Protein 3OQ4 (pdb70)

B-factor: mean 47.42, std 17.26, range [23.15, 128.5]

InterPro domains:
  IPR006572 Zinc finger, DBF-type [PF07535] (656-700)
  IPR006572 Zinc finger, DBF-type [PS51265] (654-703)
  IPR006572 Zinc finger, DBF-type [SM00586] (654-702)
  IPR013939 Regulatory subunit Dfp1/Him1, central region [PF08630] (232-310)
  IPR036420 BRCT domain superfamily [G3DSA:3.40.50.10190] (117-216)
  IPR038545 DBF-type zinc finger superfamily [G3DSA:6.10.250.3410] (659-700)
  IPR051590 DNA Replication Regulatory Kinase Subunit [PTHR15375] (111-625)
  IPR055116 DBF4, BRCT domain [PF22437] (112-214)

Organism: Saccharomyces cerevisiae (strain ATCC 204508 / S288c) (NCBI:txid559292)

Radius of gyration: 41.16 Å; Cα contacts (8 Å, |Δi|>4): 761; chains: 5; bounding box: 58×60×143 Å

Secondary structure (P-SEA, 3-state):
ccccbbbbbbbccccccccaaaaaaaaaaaaaaaaaaaaabbbbbccccccccbbbbccccccccccccccaaaaaaaaccccccaaaaaaaaaaaccccccccccccccccccaaaaaaaaac/cbbbbbbbccccccccaaaaaaaaaaaaaaaaaaaaabbbbbccccccccbbbcccccccccccccccaaaaaaaabbbbbcaaaaaaaaaaaccccccccc/cbbbbbbccccccccaaaaaaaaaaaaaaaaaaaaacccccccccccccbbbbccccccccccccccaaaaaaaabbbbbcaaaaaaaaaaaccccccc/ccccbbbbbbbccccccccaaaaaaaaaaaaaaaaaaaaabbbbbccccccccbbbbccccccccccccccaaaaaaaabbbbbcaaaaaaaaaaaccc/cbbbbbbccccccccccaaaaaaaaaaaaaaaaaaaaabbbbbccccccccbbbcccccccccccccccaaaaaaaaccccccaaaaaaaaaaacc

Structure (mmCIF, N/CA/C/O backbone):
data_3OQ4
#
_entry.id   3OQ4
#
_cell.length_a   83.714
_cell.length_b   99.707
_cell.length_c   127.045
_cell.angle_alpha   90.00
_cell.angle_beta   90.00
_cell.angle_gamma   90.00
#
_symmetry.space_group_na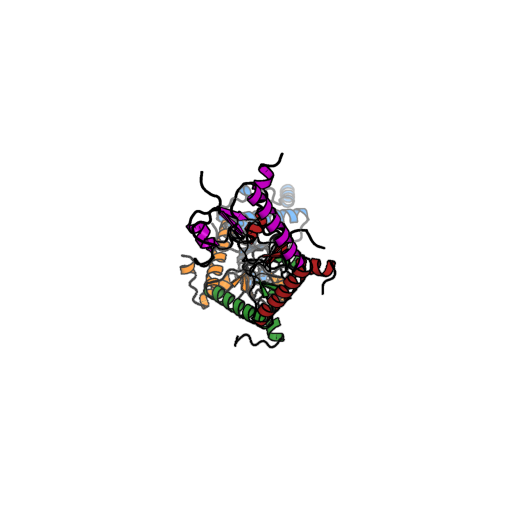me_H-M   'P 21 21 2'
#
loop_
_entity.id
_entity.type
_entity.pdbx_description
1 polymer DBF4
2 water water
#
loop_
_atom_site.group_PDB
_atom_site.id
_atom_site.type_symbol
_atom_site.label_atom_id
_atom_site.label_alt_id
_atom_site.label_comp_id
_atom_site.label_asym_id
_atom_site.label_entity_id
_atom_site.label_seq_id
_atom_site.pdbx_PDB_ins_code
_atom_site.Cartn_x
_atom_site.Cartn_y
_atom_site.Cartn_z
_atom_site.occupancy
_atom_site.B_iso_or_equiv
_atom_site.auth_seq_id
_atom_site.auth_comp_id
_atom_site.auth_asym_id
_atom_site.auth_atom_id
_atom_site.pdbx_PDB_model_num
ATOM 1 N N . HIS A 1 3 ? -9.470 31.649 -12.609 1.00 71.01 119 HIS A N 1
ATOM 2 C CA . HIS A 1 3 ? -9.673 30.343 -11.991 1.00 76.77 119 HIS A CA 1
ATOM 3 C C . HIS A 1 3 ? -9.344 29.200 -12.961 1.00 82.10 119 HIS A C 1
ATOM 4 O O . HIS A 1 3 ? -10.060 28.970 -13.939 1.00 81.32 119 HIS A O 1
ATOM 11 N N . MET A 1 4 ? -8.258 28.484 -12.677 1.00 80.65 120 MET A N 1
ATOM 12 C CA . MET A 1 4 ? -7.780 27.408 -13.549 1.00 79.84 120 MET A CA 1
ATOM 13 C C . MET A 1 4 ? -8.002 26.038 -12.904 1.00 78.84 120 MET A C 1
ATOM 14 O O . MET A 1 4 ? -8.356 25.957 -11.724 1.00 79.63 120 MET A O 1
ATOM 19 N N . LYS A 1 5 ? -7.787 24.970 -13.675 1.00 70.16 121 LYS A N 1
ATOM 20 C CA . LYS A 1 5 ? -7.882 23.603 -13.157 1.00 77.50 121 LYS A CA 1
ATOM 21 C C . LYS A 1 5 ? -7.185 23.429 -11.797 1.00 78.38 121 LYS A C 1
ATOM 22 O O . LYS A 1 5 ? -6.151 24.047 -11.524 1.00 76.24 121 LYS A O 1
ATOM 28 N N . ARG A 1 6 ? -7.765 22.571 -10.963 1.00 79.39 122 ARG A N 1
ATOM 29 C CA . ARG A 1 6 ? -7.436 22.472 -9.536 1.00 79.61 122 ARG A CA 1
ATOM 30 C C . ARG A 1 6 ? -5.941 22.470 -9.184 1.00 72.73 122 ARG A C 1
ATOM 31 O O . ARG A 1 6 ? -5.469 23.339 -8.446 1.00 73.53 122 ARG A O 1
ATOM 39 N N . ASP A 1 7 ? -5.204 21.484 -9.689 1.00 66.25 123 ASP A N 1
ATOM 40 C CA . ASP A 1 7 ? -3.783 21.372 -9.376 1.00 60.31 123 ASP A CA 1
ATOM 41 C C . ASP A 1 7 ? -2.931 21.269 -10.630 1.00 55.07 123 ASP A C 1
ATOM 42 O O . ASP A 1 7 ? -2.264 20.261 -10.868 1.00 48.44 123 ASP A O 1
ATOM 47 N N . SER A 1 8 ? -2.968 22.324 -11.431 1.00 45.37 124 SER A N 1
ATOM 48 C CA . SER A 1 8 ? -2.131 22.408 -12.603 1.00 41.14 124 SER A CA 1
ATOM 49 C C . SER A 1 8 ? -0.702 22.648 -12.171 1.00 36.66 124 SER A C 1
ATOM 50 O O . SER A 1 8 ? -0.430 23.502 -11.322 1.00 33.90 124 SER A O 1
ATOM 53 N N . ARG A 1 9 ? 0.204 21.873 -12.756 1.00 33.57 125 ARG A N 1
ATOM 54 C CA . ARG A 1 9 ? 1.619 21.976 -12.444 1.00 33.52 125 ARG A CA 1
ATOM 55 C C . ARG A 1 9 ? 2.378 22.239 -13.727 1.00 33.15 125 ARG A C 1
ATOM 56 O O . ARG A 1 9 ? 2.477 21.378 -14.614 1.00 33.34 125 ARG A O 1
ATOM 64 N N . ILE A 1 10 ? 2.892 23.455 -13.831 1.00 30.32 126 ILE A N 1
ATOM 65 C CA . ILE A 1 10 ? 3.446 23.920 -15.084 1.00 34.29 126 ILE A CA 1
ATOM 66 C C . ILE A 1 10 ? 4.948 23.954 -15.010 1.00 30.05 126 ILE A C 1
ATOM 67 O O . ILE A 1 10 ? 5.510 24.576 -14.120 1.00 30.88 126 ILE A O 1
ATOM 72 N N . TYR A 1 11 ? 5.594 23.278 -15.950 1.00 23.86 127 TYR A N 1
ATOM 73 C CA . TYR A 1 11 ? 7.040 23.320 -16.042 1.00 25.16 127 TYR A CA 1
ATOM 74 C C . TYR A 1 11 ? 7.446 24.108 -17.286 1.00 30.44 127 TYR A C 1
ATOM 75 O O . TYR A 1 11 ? 6.967 23.822 -18.388 1.00 31.35 127 TYR A O 1
ATOM 84 N N . PHE A 1 12 ? 8.323 25.092 -17.114 1.00 27.18 128 PHE A N 1
ATOM 85 C CA . PHE A 1 12 ? 8.839 25.861 -18.246 1.00 29.35 128 PHE A CA 1
ATOM 86 C C . PHE A 1 12 ? 10.135 25.261 -18.779 1.00 32.30 128 PHE A C 1
ATOM 87 O O . PHE A 1 12 ? 11.168 25.292 -18.113 1.00 32.85 128 PHE A O 1
ATOM 95 N N . ASP A 1 13 ? 10.070 24.707 -19.984 1.00 28.81 129 ASP A N 1
ATOM 96 C CA . ASP A 1 13 ? 11.224 24.085 -20.620 1.00 31.59 129 ASP A CA 1
ATOM 97 C C . ASP A 1 13 ? 12.383 25.094 -20.693 1.00 33.01 129 ASP A C 1
ATOM 98 O O . ASP A 1 13 ? 12.181 26.239 -21.095 1.00 33.96 129 ASP A O 1
ATOM 103 N N . ILE A 1 14 ? 13.581 24.691 -20.270 1.00 34.17 130 ILE A N 1
ATOM 104 C CA . ILE A 1 14 ? 14.732 25.606 -20.227 1.00 32.60 130 ILE A CA 1
ATOM 105 C C . ILE A 1 14 ? 15.673 25.433 -21.410 1.00 35.22 130 ILE A C 1
ATOM 106 O O . ILE A 1 14 ? 16.652 26.162 -21.541 1.00 41.98 130 ILE A O 1
ATOM 111 N N . THR A 1 15 ? 15.388 24.455 -22.260 1.00 37.38 131 THR A N 1
ATOM 112 C CA . THR A 1 15 ? 16.238 24.153 -23.409 1.00 34.18 131 THR A CA 1
ATOM 113 C C . THR A 1 15 ? 15.682 24.809 -24.675 1.00 31.99 131 THR A C 1
ATOM 114 O O . THR A 1 15 ? 14.467 24.864 -24.873 1.00 32.40 131 THR A O 1
ATOM 118 N N . ASP A 1 16 ? 16.571 25.330 -25.515 1.00 32.42 132 ASP A N 1
ATOM 119 C CA . ASP A 1 16 ? 16.176 25.905 -26.802 1.00 31.47 132 ASP A CA 1
ATOM 120 C C . ASP A 1 16 ? 16.631 25.047 -27.975 1.00 33.83 132 ASP A C 1
ATOM 121 O O . ASP A 1 16 ? 17.589 24.279 -27.872 1.00 32.17 132 ASP A O 1
ATOM 126 N N . ASP A 1 17 ? 15.953 25.199 -29.104 1.00 35.80 133 ASP A N 1
ATOM 127 C CA . ASP A 1 17 ? 16.384 24.533 -30.328 1.00 35.26 133 ASP A CA 1
ATOM 128 C C . ASP A 1 17 ? 16.502 25.537 -31.472 1.00 34.78 133 ASP A C 1
ATOM 129 O O . ASP A 1 17 ? 16.496 25.173 -32.646 1.00 36.62 133 ASP A O 1
ATOM 134 N N . VAL A 1 18 ? 16.598 26.809 -31.112 1.00 32.93 134 VAL A N 1
ATOM 135 C CA . VAL A 1 18 ? 16.898 27.859 -32.071 1.00 33.50 134 VAL A CA 1
ATOM 136 C C . VAL A 1 18 ? 18.077 28.662 -31.550 1.00 32.73 134 VAL A C 1
ATOM 137 O O . VAL A 1 18 ? 18.298 28.752 -30.353 1.00 38.69 134 VAL A O 1
ATOM 141 N N . GLU A 1 19 ? 18.838 29.239 -32.462 1.00 35.08 135 GLU A N 1
ATOM 142 C CA . GLU A 1 19 ? 19.962 30.058 -32.090 1.00 33.93 135 GLU A CA 1
ATOM 143 C C . GLU A 1 19 ? 19.498 31.510 -32.098 1.00 37.76 135 GLU A C 1
ATOM 144 O O . GLU A 1 19 ? 18.735 31.922 -32.973 1.00 35.07 135 GLU A O 1
ATOM 150 N N . MET A 1 20 ? 19.929 32.280 -31.105 1.00 34.69 136 MET A N 1
ATOM 151 C CA . MET A 1 20 ? 19.531 33.678 -31.021 1.00 35.82 136 MET A CA 1
ATOM 152 C C . MET A 1 20 ? 20.592 34.511 -30.309 1.00 36.06 136 MET A C 1
ATOM 153 O O . MET A 1 20 ? 21.427 33.968 -29.590 1.00 38.14 136 MET A O 1
ATOM 158 N N . ASN A 1 21 ? 20.572 35.825 -30.524 1.00 30.70 137 ASN A N 1
ATOM 159 C CA . ASN A 1 21 ? 21.542 36.700 -29.872 1.00 32.40 137 ASN A CA 1
ATOM 160 C C . ASN A 1 21 ? 21.175 36.986 -28.399 1.00 33.53 137 ASN A C 1
ATOM 161 O O . ASN A 1 21 ? 20.037 36.775 -27.972 1.00 31.20 137 ASN A O 1
ATOM 166 N N . THR A 1 22 ? 22.152 37.446 -27.629 1.00 34.93 138 THR A N 1
ATOM 167 C CA . THR A 1 22 ? 21.966 37.666 -26.188 1.00 41.25 138 THR A CA 1
ATOM 168 C C . THR A 1 22 ? 20.685 38.409 -25.834 1.00 38.12 138 THR A C 1
ATOM 169 O O . THR A 1 22 ? 19.938 37.989 -24.941 1.00 35.43 138 THR A O 1
ATOM 173 N N . TYR A 1 23 ? 20.435 39.507 -26.542 1.00 31.86 139 TYR A N 1
ATOM 174 C CA . TYR A 1 23 ? 19.298 40.367 -26.247 1.00 31.80 139 TYR A CA 1
ATOM 175 C C . TYR A 1 23 ? 17.972 39.711 -26.569 1.00 35.28 139 TYR A C 1
ATOM 176 O O . TYR A 1 23 ? 16.987 39.877 -25.840 1.00 37.70 139 TYR A O 1
ATOM 185 N N . ASN A 1 24 ? 17.949 38.948 -27.652 1.00 32.17 140 ASN A N 1
ATOM 186 C CA . ASN A 1 24 ? 16.745 38.249 -28.041 1.00 31.27 140 ASN A CA 1
ATOM 187 C C . ASN A 1 24 ? 16.449 37.106 -27.055 1.00 30.79 140 ASN A C 1
ATOM 188 O O . ASN A 1 24 ? 15.300 36.833 -26.731 1.00 31.61 140 ASN A O 1
ATOM 193 N N . LYS A 1 25 ? 17.500 36.454 -26.573 1.00 30.12 141 LYS A N 1
ATOM 194 C CA . LYS A 1 25 ? 17.383 35.472 -25.498 1.00 37.61 141 LYS A CA 1
ATOM 195 C C . LYS A 1 25 ? 16.818 36.098 -24.207 1.00 37.79 141 LYS A C 1
ATOM 196 O O . LYS A 1 25 ? 15.935 35.518 -23.555 1.00 32.26 141 LYS A O 1
ATOM 202 N N . SER A 1 26 ? 17.321 37.276 -23.840 1.00 33.00 142 SER A N 1
ATOM 203 C CA . SER A 1 26 ? 16.815 37.965 -22.647 1.00 39.63 142 SER A CA 1
ATOM 204 C C . SER A 1 26 ? 15.338 38.244 -22.802 1.00 37.46 142 SER A C 1
ATOM 205 O O . SER A 1 26 ? 14.561 38.060 -21.870 1.00 41.25 142 SER A O 1
ATOM 208 N N . LYS A 1 27 ? 14.949 38.685 -23.990 1.00 32.47 143 LYS A N 1
ATOM 209 C CA . LYS A 1 27 ? 13.562 39.022 -24.218 1.00 33.09 143 LYS A CA 1
ATOM 210 C C . LYS A 1 27 ? 12.659 37.787 -24.113 1.00 31.38 143 LYS A C 1
ATOM 211 O O . LYS A 1 27 ? 11.580 37.861 -23.529 1.00 32.37 143 LYS A O 1
ATOM 217 N N . MET A 1 28 ? 13.091 36.658 -24.677 1.00 29.68 144 MET A N 1
ATOM 218 C CA . MET A 1 28 ? 12.341 35.403 -24.524 1.00 29.49 144 MET A CA 1
ATOM 219 C C . MET A 1 28 ? 12.149 35.054 -23.037 1.00 33.18 144 MET A C 1
ATOM 220 O O . MET A 1 28 ? 11.072 34.632 -22.626 1.00 31.63 144 MET A O 1
ATOM 225 N N . ASP A 1 29 ? 13.186 35.253 -22.228 1.00 31.35 145 ASP A N 1
ATOM 226 C CA . ASP A 1 29 ? 13.067 35.034 -20.786 1.00 34.30 145 ASP A CA 1
ATOM 227 C C . ASP A 1 29 ? 12.053 35.972 -20.129 1.00 35.00 145 ASP A C 1
ATOM 228 O O . ASP A 1 29 ? 11.322 35.574 -19.224 1.00 33.55 145 ASP A O 1
ATOM 233 N N . LYS A 1 30 ? 11.983 37.207 -20.608 1.00 33.13 146 LYS A N 1
ATOM 234 C CA . LYS A 1 30 ? 10.981 38.131 -20.112 1.00 33.74 146 LYS A CA 1
ATOM 235 C C . LYS A 1 30 ? 9.587 37.649 -20.457 1.00 36.25 146 LYS A C 1
ATOM 236 O O . LYS A 1 30 ? 8.686 37.719 -19.625 1.00 39.54 146 LYS A O 1
ATOM 242 N N . ARG A 1 31 ? 9.407 37.137 -21.673 1.00 37.23 147 ARG A N 1
ATOM 243 C CA . ARG A 1 31 ? 8.115 36.580 -22.060 1.00 36.32 147 ARG A CA 1
ATOM 244 C C . ARG A 1 31 ? 7.758 35.380 -21.181 1.00 35.10 147 ARG A C 1
ATOM 245 O O . ARG A 1 31 ? 6.622 35.238 -20.729 1.00 34.85 147 ARG A O 1
ATOM 253 N N . ARG A 1 32 ? 8.735 34.508 -20.968 1.00 31.28 148 ARG A N 1
ATOM 254 C CA . ARG A 1 32 ? 8.576 33.400 -20.048 1.00 32.39 148 ARG A CA 1
ATOM 255 C C . ARG A 1 32 ? 8.067 33.919 -18.690 1.00 34.64 148 ARG A C 1
ATOM 256 O O . ARG A 1 32 ? 7.049 33.442 -18.185 1.00 31.65 148 ARG A O 1
ATOM 264 N N . ASP A 1 33 ? 8.750 34.910 -18.118 1.00 32.81 149 ASP A N 1
ATOM 265 C CA . ASP A 1 33 ? 8.361 35.436 -16.796 1.00 37.39 149 ASP A CA 1
ATOM 266 C C . ASP A 1 33 ? 6.952 36.008 -16.773 1.00 41.01 149 ASP A C 1
ATOM 267 O O . ASP A 1 33 ? 6.242 35.898 -15.772 1.00 39.96 149 ASP A O 1
ATOM 272 N N . LEU A 1 34 ? 6.545 36.595 -17.893 1.00 36.77 150 LEU A N 1
ATOM 273 C CA . LEU A 1 34 ? 5.231 37.195 -18.004 1.00 35.38 150 LEU A CA 1
ATOM 274 C C . LEU A 1 34 ? 4.173 36.110 -18.067 1.00 33.23 150 LEU A C 1
ATOM 275 O O . LEU A 1 34 ? 3.119 36.228 -17.462 1.00 35.82 150 LEU A O 1
ATOM 280 N N . LEU A 1 35 ? 4.455 35.051 -18.811 1.00 34.17 151 LEU A N 1
ATOM 281 C CA . LEU A 1 35 ? 3.551 33.917 -18.868 1.00 34.57 151 LEU A CA 1
ATOM 282 C C . LEU A 1 35 ? 3.407 33.316 -17.475 1.00 34.99 151 LEU A C 1
ATOM 283 O O . LEU A 1 35 ? 2.325 32.892 -17.070 1.00 33.21 151 LEU A O 1
ATOM 288 N N . LYS A 1 36 ? 4.518 33.294 -16.750 1.00 36.58 152 LYS A N 1
ATOM 289 C CA . LYS A 1 36 ? 4.577 32.726 -15.417 1.00 36.12 152 LYS A CA 1
ATOM 290 C C . LYS A 1 36 ? 3.642 33.483 -14.461 1.00 35.83 152 LYS A C 1
ATOM 291 O O . LYS A 1 36 ? 2.838 32.879 -13.766 1.00 35.57 152 LYS A O 1
ATOM 297 N N . ARG A 1 37 ? 3.709 34.804 -14.437 1.00 35.43 153 ARG A N 1
ATOM 298 C CA . ARG A 1 37 ? 2.787 35.532 -13.572 1.00 38.83 153 ARG A CA 1
ATOM 299 C C . ARG A 1 37 ? 1.344 35.258 -13.975 1.00 41.24 153 ARG A C 1
ATOM 300 O O . ARG A 1 37 ? 0.467 35.104 -13.122 1.00 43.54 153 ARG A O 1
ATOM 308 N N . GLY A 1 38 ? 1.102 35.176 -15.280 1.00 37.21 154 GLY A N 1
ATOM 309 C CA . GLY A 1 38 ? -0.225 34.868 -15.783 1.00 36.94 154 GLY A CA 1
ATOM 310 C C . GLY A 1 38 ? -0.793 33.595 -15.180 1.00 36.04 154 GLY A C 1
ATOM 311 O O . GLY A 1 38 ? -1.884 33.583 -14.612 1.00 37.10 154 GLY A O 1
ATOM 312 N N . PHE A 1 39 ? -0.050 32.506 -15.307 1.00 33.56 155 PHE A N 1
ATOM 313 C CA . PHE A 1 39 ? -0.488 31.249 -14.726 1.00 36.26 155 PHE A CA 1
ATOM 314 C C . PHE A 1 39 ? -0.552 31.280 -13.192 1.00 39.65 155 PHE A C 1
ATOM 315 O O . PHE A 1 39 ? -1.472 30.713 -12.611 1.00 39.46 155 PHE A O 1
ATOM 323 N N . LEU A 1 40 ? 0.403 31.943 -12.541 1.00 34.99 156 LEU A N 1
ATOM 324 C CA . LEU A 1 40 ? 0.394 32.015 -11.086 1.00 34.76 156 LEU A CA 1
ATOM 325 C C . LEU A 1 40 ? -0.925 32.615 -10.661 1.00 41.54 156 LEU A C 1
ATOM 326 O O . LEU A 1 40 ? -1.513 32.235 -9.646 1.00 45.68 156 LEU A O 1
ATOM 331 N N . THR A 1 41 ? -1.392 33.548 -11.476 1.00 45.84 157 THR A N 1
ATOM 332 C CA . THR A 1 41 ? -2.608 34.295 -11.210 1.00 43.58 157 THR A CA 1
ATOM 333 C C . THR A 1 41 ? -3.841 33.407 -11.351 1.00 43.64 157 THR A C 1
ATOM 334 O O . THR A 1 41 ? -4.851 33.635 -10.693 1.00 44.63 157 THR A O 1
ATOM 338 N N . LEU A 1 42 ? -3.742 32.385 -12.199 1.00 41.82 158 LEU A N 1
ATOM 339 C CA . LEU A 1 42 ? -4.819 31.413 -12.389 1.00 41.40 158 LEU A CA 1
ATOM 340 C C . LEU A 1 42 ? -4.791 30.244 -11.397 1.00 49.05 158 LEU A C 1
ATOM 341 O O . LEU A 1 42 ? -5.630 29.344 -11.472 1.00 51.70 158 LEU A O 1
ATOM 346 N N . GLY A 1 43 ? -3.826 30.250 -10.480 1.00 44.60 159 GLY A N 1
ATOM 347 C CA . GLY A 1 43 ? -3.732 29.217 -9.467 1.00 41.85 159 GLY A CA 1
ATOM 348 C C . GLY A 1 43 ? -2.852 28.047 -9.867 1.00 49.68 159 GLY A C 1
ATOM 349 O O . GLY A 1 43 ? -2.914 26.972 -9.266 1.00 45.08 159 GLY A O 1
ATOM 350 N N . ALA A 1 44 ? -2.028 28.244 -10.890 1.00 42.89 160 ALA A N 1
ATOM 351 C CA . ALA A 1 44 ? -1.113 27.199 -11.305 1.00 36.51 160 ALA A CA 1
ATOM 352 C C . ALA A 1 44 ? 0.043 27.116 -10.334 1.00 35.81 160 ALA A C 1
ATOM 353 O O . ALA A 1 44 ? 0.411 28.110 -9.705 1.00 37.79 160 ALA A O 1
ATOM 355 N N . GLN A 1 45 ? 0.617 25.925 -10.216 1.00 34.59 161 GLN A N 1
ATOM 356 C CA . GLN A 1 45 ? 1.896 25.769 -9.538 1.00 36.25 161 GLN A CA 1
ATOM 357 C C . GLN A 1 45 ? 2.996 25.704 -10.594 1.00 33.49 161 GLN A C 1
ATOM 358 O O . GLN A 1 45 ? 2.900 24.949 -11.550 1.00 35.92 161 GLN A O 1
ATOM 364 N N . ILE A 1 46 ? 4.028 26.515 -10.440 1.00 33.82 162 ILE A N 1
ATOM 365 C CA . ILE A 1 46 ? 5.090 26.565 -11.431 1.00 32.29 162 ILE A CA 1
ATOM 366 C C . ILE A 1 46 ? 6.278 25.773 -10.904 1.00 35.69 162 ILE A C 1
ATOM 367 O O . ILE A 1 46 ? 6.928 26.181 -9.934 1.00 38.97 162 ILE A O 1
ATOM 372 N N . THR A 1 47 ? 6.553 24.628 -11.523 1.00 30.22 163 THR A N 1
ATOM 373 C CA . THR A 1 47 ? 7.562 23.734 -10.977 1.00 29.25 163 THR A CA 1
ATOM 374 C C . THR A 1 47 ? 8.957 24.132 -11.418 1.00 31.63 163 THR A C 1
ATOM 375 O O . THR A 1 47 ? 9.160 24.652 -12.511 1.00 33.21 163 THR A O 1
ATOM 379 N N . GLN A 1 48 ? 9.917 23.883 -10.546 1.00 33.68 164 GLN A N 1
ATOM 380 C CA . GLN A 1 48 ? 11.300 24.220 -10.802 1.00 36.29 164 GLN A CA 1
ATOM 381 C C . GLN A 1 48 ? 11.975 23.063 -11.548 1.00 37.31 164 GLN A C 1
ATOM 382 O O . GLN A 1 48 ? 12.907 23.251 -12.335 1.00 40.08 164 GLN A O 1
ATOM 388 N N . PHE A 1 49 ? 11.475 21.860 -11.309 1.00 32.05 165 PHE A N 1
ATOM 389 C CA . PHE A 1 49 ? 12.024 20.665 -11.916 1.00 29.65 165 PHE A CA 1
ATOM 390 C C . PHE A 1 49 ? 10.943 20.037 -12.745 1.00 29.59 165 PHE A C 1
ATOM 391 O O . PHE A 1 49 ? 9.759 20.157 -12.424 1.00 31.41 165 PHE A O 1
ATOM 399 N N . PHE A 1 50 ? 11.349 19.322 -13.784 1.00 27.18 166 PHE A N 1
ATOM 400 C CA . PHE A 1 50 ? 10.426 18.462 -14.502 1.00 32.14 166 PHE A CA 1
ATOM 401 C C . PHE A 1 50 ? 10.377 17.062 -13.876 1.00 30.09 166 PHE A C 1
ATOM 402 O O . PHE A 1 50 ? 11.408 16.495 -13.526 1.00 33.29 166 PHE A O 1
ATOM 410 N N . ASP A 1 51 ? 9.179 16.508 -13.736 1.00 30.86 167 ASP A N 1
ATOM 411 C CA . ASP A 1 51 ? 9.028 15.135 -13.265 1.00 31.17 167 ASP A CA 1
ATOM 412 C C . ASP A 1 51 ? 7.626 14.646 -13.611 1.00 33.51 167 ASP A C 1
ATOM 413 O O . ASP A 1 51 ? 6.881 15.353 -14.287 1.00 35.07 167 ASP A O 1
ATOM 418 N N . THR A 1 52 ? 7.250 13.455 -13.164 1.00 33.47 168 THR A N 1
ATOM 419 C CA . THR A 1 52 ? 5.985 12.861 -13.620 1.00 31.14 168 THR A CA 1
ATOM 420 C C . THR A 1 52 ? 4.736 13.522 -13.028 1.00 37.77 168 THR A C 1
ATOM 421 O O . THR A 1 52 ? 3.622 13.242 -13.470 1.00 38.58 168 THR A O 1
ATOM 425 N N . THR A 1 53 ? 4.918 14.399 -12.040 1.00 32.65 169 THR A N 1
ATOM 426 C CA . THR A 1 53 ? 3.798 15.141 -11.464 1.00 32.10 169 THR A CA 1
ATOM 427 C C . THR A 1 53 ? 3.415 16.397 -12.259 1.00 38.33 169 THR A C 1
ATOM 428 O O . THR A 1 53 ? 2.424 17.061 -11.930 1.00 35.27 169 THR A O 1
ATOM 432 N N . VAL A 1 54 ? 4.204 16.723 -13.285 1.00 37.48 170 VAL A N 1
ATOM 433 C CA . VAL A 1 54 ? 3.963 17.895 -14.127 1.00 36.47 170 VAL A CA 1
ATOM 434 C C . VAL A 1 54 ? 2.777 17.640 -15.061 1.00 39.39 170 VAL A C 1
ATOM 435 O O . VAL A 1 54 ? 2.706 16.589 -15.695 1.00 42.85 170 VAL A O 1
ATOM 439 N N . THR A 1 55 ? 1.840 18.580 -15.154 1.00 33.40 171 THR A N 1
ATOM 440 C CA . THR A 1 55 ? 0.706 18.366 -16.052 1.00 34.74 171 THR A CA 1
ATOM 441 C C . THR A 1 55 ? 0.795 19.167 -17.361 1.00 39.62 171 THR A C 1
ATOM 442 O O . THR A 1 55 ? 0.239 18.768 -18.378 1.00 40.49 171 THR A O 1
ATOM 446 N N . ILE A 1 56 ? 1.502 20.289 -17.326 1.00 37.43 172 ILE A N 1
ATOM 447 C CA . ILE A 1 56 ? 1.672 21.134 -18.493 1.00 34.40 172 ILE A CA 1
ATOM 448 C C . ILE A 1 56 ? 3.110 21.575 -18.593 1.00 33.43 172 ILE A C 1
ATOM 449 O O . ILE A 1 56 ? 3.689 22.056 -17.610 1.00 33.54 172 ILE A O 1
ATOM 454 N N . VAL A 1 57 ? 3.670 21.413 -19.790 1.00 28.56 173 VAL A N 1
ATOM 455 C CA . VAL A 1 57 ? 5.006 21.878 -20.111 1.00 28.95 173 VAL A CA 1
ATOM 456 C C . VAL A 1 57 ? 4.915 23.001 -21.147 1.00 35.24 173 VAL A C 1
ATOM 457 O O . VAL A 1 57 ? 4.249 22.856 -22.167 1.00 33.43 173 VAL A O 1
ATOM 461 N N . ILE A 1 58 ? 5.586 24.116 -20.884 1.00 34.57 174 ILE A N 1
ATOM 462 C CA . ILE A 1 58 ? 5.568 25.256 -21.790 1.00 30.25 174 ILE A CA 1
ATOM 463 C C . ILE A 1 58 ? 6.964 25.498 -22.374 1.00 31.80 174 ILE A C 1
ATOM 464 O O . ILE A 1 58 ? 7.939 25.669 -21.638 1.00 29.48 174 ILE A O 1
ATOM 469 N N . THR A 1 59 ? 7.057 25.482 -23.706 1.00 31.41 175 THR A N 1
ATOM 470 C CA . THR A 1 59 ? 8.348 25.337 -24.374 1.00 27.96 175 THR A CA 1
ATOM 471 C C . THR A 1 59 ? 8.569 26.302 -25.546 1.00 32.89 175 THR A C 1
ATOM 472 O O . THR A 1 59 ? 7.620 26.698 -26.220 1.00 34.12 175 THR A O 1
ATOM 476 N N . ARG A 1 60 ? 9.825 26.674 -25.785 1.00 30.73 176 ARG A N 1
ATOM 477 C CA . ARG A 1 60 ? 10.166 27.469 -26.961 1.00 31.63 176 ARG A CA 1
ATOM 478 C C . ARG A 1 60 ? 10.694 26.583 -28.095 1.00 36.06 176 ARG A C 1
ATOM 479 O O . ARG A 1 60 ? 11.247 27.085 -29.086 1.00 31.40 176 ARG A O 1
ATOM 487 N N . ARG A 1 61 ? 10.537 25.271 -27.941 1.00 30.97 177 ARG A N 1
ATOM 488 C CA . ARG A 1 61 ? 11.103 24.324 -28.900 1.00 35.86 177 ARG A CA 1
ATOM 489 C C . ARG A 1 61 ? 10.040 23.760 -29.831 1.00 35.90 177 ARG A C 1
ATOM 490 O O . ARG A 1 61 ? 8.849 23.960 -29.611 1.00 33.97 177 ARG A O 1
ATOM 498 N N . SER A 1 62 ? 10.483 23.057 -30.869 1.00 36.44 178 SER A N 1
ATOM 499 C CA . SER A 1 62 ? 9.589 22.602 -31.929 1.00 34.57 178 SER A CA 1
ATOM 500 C C . SER A 1 62 ? 8.701 21.418 -31.519 1.00 39.31 178 SER A C 1
ATOM 501 O O . SER A 1 62 ? 9.133 20.261 -31.481 1.00 33.38 178 SER A O 1
ATOM 504 N N . VAL A 1 63 ? 7.449 21.733 -31.220 1.00 37.39 179 VAL A N 1
ATOM 505 C CA . VAL A 1 63 ? 6.469 20.740 -30.831 1.00 34.61 179 VAL A CA 1
ATOM 506 C C . VAL A 1 63 ? 6.216 19.703 -31.939 1.00 41.90 179 VAL A C 1
ATOM 507 O O . VAL A 1 63 ? 6.138 18.504 -31.656 1.00 41.45 179 VAL A O 1
ATOM 511 N N . GLU A 1 64 ? 6.105 20.164 -33.192 1.00 40.00 180 GLU A N 1
ATOM 512 C CA A GLU A 1 64 ? 5.874 19.263 -34.320 0.51 36.35 180 GLU A CA 1
ATOM 513 C CA B GLU A 1 64 ? 5.893 19.282 -34.345 0.49 36.45 180 GLU A CA 1
ATOM 514 C C . GLU A 1 64 ? 7.000 18.243 -34.473 1.00 39.85 180 GLU A C 1
ATOM 515 O O . GLU A 1 64 ? 6.791 17.160 -35.014 1.00 48.12 180 GLU A O 1
ATOM 526 N N . ASN A 1 65 ? 8.191 18.576 -33.987 1.00 39.95 181 ASN A N 1
ATOM 527 C CA . ASN A 1 65 ? 9.340 17.681 -34.149 1.00 34.63 181 ASN A CA 1
ATOM 528 C C . ASN A 1 65 ? 9.765 16.915 -32.897 1.00 40.01 181 ASN A C 1
ATOM 529 O O . ASN A 1 65 ? 10.876 16.377 -32.835 1.00 34.24 181 ASN A O 1
ATOM 534 N N . ILE A 1 66 ? 8.875 16.859 -31.909 1.00 37.33 182 ILE A N 1
ATOM 535 C CA . ILE A 1 66 ? 9.165 16.143 -30.673 1.00 38.75 182 ILE A CA 1
ATOM 536 C C . ILE A 1 66 ? 9.505 14.669 -30.927 1.00 46.55 182 ILE A C 1
ATOM 537 O O . ILE A 1 66 ? 10.387 14.110 -30.260 1.00 45.22 182 ILE A O 1
ATOM 542 N N . TYR A 1 67 ? 8.828 14.051 -31.899 1.00 41.63 183 TYR A N 1
ATOM 543 C CA . TYR A 1 67 ? 9.049 12.635 -32.206 1.00 42.25 183 TYR A CA 1
ATOM 544 C C . TYR A 1 67 ? 10.499 12.315 -32.552 1.00 43.33 183 TYR A C 1
ATOM 545 O O . TYR A 1 67 ? 10.916 11.168 -32.485 1.00 46.65 183 TYR A O 1
ATOM 554 N N . LEU A 1 68 ? 11.268 13.337 -32.906 1.00 44.87 184 LEU A N 1
ATOM 555 C CA . LEU A 1 68 ? 12.652 13.156 -33.319 1.00 40.02 184 LEU A CA 1
ATOM 556 C C . LEU A 1 68 ? 13.626 13.302 -32.165 1.00 43.10 184 LEU A C 1
ATOM 557 O O . LEU A 1 68 ? 14.835 13.172 -32.346 1.00 50.05 184 LEU A O 1
ATOM 562 N N . LEU A 1 69 ? 13.110 13.588 -30.980 1.00 42.92 185 LEU A N 1
ATOM 563 C CA . LEU A 1 69 ? 13.971 13.778 -29.823 1.00 46.74 185 LEU A CA 1
ATOM 564 C C . LEU A 1 69 ? 14.266 12.461 -29.100 1.00 47.89 185 LEU A C 1
ATOM 565 O O . LEU A 1 69 ? 13.513 11.486 -29.223 1.00 41.05 185 LEU A O 1
ATOM 570 N N . LYS A 1 70 ? 15.364 12.453 -28.347 1.00 42.70 186 LYS A N 1
ATOM 571 C CA . LYS A 1 70 ? 15.704 11.359 -27.450 1.00 45.94 186 LYS A CA 1
ATOM 572 C C . LYS A 1 70 ? 14.573 11.019 -26.485 1.00 50.74 186 LYS A C 1
ATOM 573 O O . LYS A 1 70 ? 13.754 11.874 -26.138 1.00 43.66 186 LYS A O 1
ATOM 579 N N . ASP A 1 71 ? 14.558 9.773 -26.024 1.00 46.09 187 ASP A N 1
ATOM 580 C CA . ASP A 1 71 ? 13.579 9.332 -25.029 1.00 52.20 187 ASP A CA 1
ATOM 581 C C . ASP A 1 71 ? 13.735 10.011 -23.661 1.00 49.14 187 ASP A C 1
ATOM 582 O O . ASP A 1 71 ? 12.761 10.142 -22.926 1.00 43.57 187 ASP A O 1
ATOM 587 N N . THR A 1 72 ? 14.949 10.431 -23.314 1.00 43.92 188 THR A N 1
ATOM 588 C CA . THR A 1 72 ? 15.173 11.082 -22.024 1.00 49.36 188 THR A CA 1
ATOM 589 C C . THR A 1 72 ? 14.824 12.573 -22.029 1.00 46.40 188 THR A C 1
ATOM 590 O O . THR A 1 72 ? 14.799 13.210 -20.983 1.00 44.38 188 THR A O 1
ATOM 594 N N . ASP A 1 73 ? 14.568 13.130 -23.207 1.00 46.45 189 ASP A N 1
ATOM 595 C CA . ASP A 1 73 ? 14.223 14.538 -23.320 1.00 37.89 189 ASP A CA 1
ATOM 596 C C . ASP A 1 73 ? 12.883 14.800 -22.641 1.00 39.37 189 ASP A C 1
ATOM 597 O O . ASP A 1 73 ? 11.927 14.048 -22.848 1.00 36.74 189 ASP A O 1
ATOM 602 N N . ILE A 1 74 ? 12.807 15.865 -21.835 1.00 33.03 190 ILE A N 1
ATOM 603 C CA . ILE A 1 74 ? 11.585 16.153 -21.077 1.00 31.87 190 ILE A CA 1
ATOM 604 C C . ILE A 1 74 ? 10.344 16.251 -21.979 1.00 34.81 190 ILE A C 1
ATOM 605 O O . ILE A 1 74 ? 9.239 15.864 -21.575 1.00 33.48 190 ILE A O 1
ATOM 610 N N . LEU A 1 75 ? 10.529 16.755 -23.201 1.00 30.70 191 LEU A N 1
ATOM 611 C CA . LEU A 1 75 ? 9.438 16.822 -24.176 1.00 35.55 191 LEU A CA 1
ATOM 612 C C . LEU A 1 75 ? 8.933 15.430 -24.606 1.00 35.52 191 LEU A C 1
ATOM 613 O O . LEU A 1 75 ? 7.720 15.213 -24.698 1.00 36.85 191 LEU A O 1
ATOM 618 N N . SER A 1 76 ? 9.853 14.494 -24.849 1.00 35.93 192 SER A N 1
ATOM 619 C CA . SER A 1 76 ? 9.478 13.089 -25.094 1.00 39.02 192 SER A CA 1
ATOM 620 C C . SER A 1 76 ? 8.711 12.508 -23.914 1.00 41.29 192 SER A C 1
ATOM 621 O O . SER A 1 76 ? 7.625 11.947 -24.093 1.00 40.18 192 SER A O 1
ATOM 624 N N . ARG A 1 77 ? 9.279 12.632 -22.711 1.00 34.62 193 ARG A N 1
ATOM 625 C CA . ARG A 1 77 ? 8.619 12.098 -21.520 1.00 37.05 193 ARG A CA 1
ATOM 626 C C . ARG A 1 77 ? 7.267 12.760 -21.300 1.00 38.87 193 ARG A C 1
ATOM 627 O O . ARG A 1 77 ? 6.327 12.116 -20.846 1.00 45.11 193 ARG A O 1
ATOM 635 N N . ALA A 1 78 ? 7.160 14.039 -21.641 1.00 34.51 194 ALA A N 1
ATOM 636 C CA . ALA A 1 78 ? 5.886 14.742 -21.502 1.00 36.81 194 ALA A CA 1
ATOM 637 C C . ALA A 1 78 ? 4.794 14.198 -22.434 1.00 42.23 194 ALA A C 1
ATOM 638 O O . ALA A 1 78 ? 3.637 14.077 -22.028 1.00 45.04 194 ALA A O 1
ATOM 640 N N . LYS A 1 79 ? 5.148 13.889 -23.680 1.00 41.33 195 LYS A N 1
ATOM 641 C CA . LYS A 1 79 ? 4.167 13.348 -24.627 1.00 47.52 195 LYS A CA 1
ATOM 642 C C . LYS A 1 79 ? 3.746 11.972 -24.165 1.00 45.95 195 LYS A C 1
ATOM 643 O O . LYS A 1 79 ? 2.564 11.639 -24.153 1.00 48.00 195 LYS A O 1
ATOM 649 N N . LYS A 1 80 ? 4.738 11.176 -23.789 1.00 46.83 196 LYS A N 1
ATOM 650 C CA . LYS A 1 80 ? 4.517 9.827 -23.310 1.00 50.14 196 LYS A CA 1
ATOM 651 C C . LYS A 1 80 ? 3.600 9.795 -22.082 1.00 54.65 196 LYS A C 1
ATOM 652 O O . LYS A 1 80 ? 2.792 8.880 -21.931 1.00 58.33 196 LYS A O 1
ATOM 658 N N . ASN A 1 81 ? 3.717 10.789 -21.208 1.00 50.65 197 ASN A N 1
ATOM 659 C CA . ASN A 1 81 ? 2.865 10.840 -20.020 1.00 48.55 197 ASN A CA 1
ATOM 660 C C . ASN A 1 81 ? 1.551 11.596 -20.212 1.00 47.60 197 ASN A C 1
ATOM 661 O O . ASN A 1 81 ? 0.830 11.833 -19.253 1.00 50.05 197 ASN A O 1
ATOM 666 N N . TYR A 1 82 ? 1.250 11.992 -21.443 1.00 49.47 198 TYR A N 1
ATOM 667 C CA . TYR A 1 82 ? 0.008 12.713 -21.734 1.00 52.07 198 TYR A CA 1
ATOM 668 C C . TYR A 1 82 ? -0.115 14.073 -21.030 1.00 51.15 198 TYR A C 1
ATOM 669 O O . TYR A 1 82 ? -1.213 14.505 -20.673 1.00 44.55 198 TYR A O 1
ATOM 678 N N . MET A 1 83 ? 1.010 14.750 -20.831 1.00 43.88 199 MET A N 1
ATOM 679 C CA . MET A 1 83 ? 0.951 16.133 -20.392 1.00 43.90 199 MET A CA 1
ATOM 680 C C . MET A 1 83 ? 0.659 16.990 -21.615 1.00 42.85 199 MET A C 1
ATOM 681 O O . MET A 1 83 ? 0.977 16.611 -22.737 1.00 38.67 199 MET A O 1
ATOM 686 N N . LYS A 1 84 ? 0.050 18.147 -21.401 1.00 42.11 200 LYS A N 1
ATOM 687 C CA . LYS A 1 84 ? -0.077 19.110 -22.477 1.00 43.78 200 LYS A CA 1
ATOM 688 C C . LYS A 1 84 ? 1.286 19.744 -22.720 1.00 41.07 200 LYS A C 1
ATOM 689 O O . LYS A 1 84 ? 2.028 20.029 -21.777 1.00 40.54 200 LYS A O 1
ATOM 695 N N . VAL A 1 85 ? 1.623 19.932 -23.988 1.00 41.27 201 VAL A N 1
ATOM 696 C CA . VAL A 1 85 ? 2.846 20.624 -24.368 1.00 40.51 201 VAL A CA 1
ATOM 697 C C . VAL A 1 85 ? 2.479 21.831 -25.219 1.00 39.81 201 VAL A C 1
ATOM 698 O O . VAL A 1 85 ? 1.903 21.680 -26.293 1.00 45.98 201 VAL A O 1
ATOM 702 N N . TRP A 1 86 ? 2.794 23.023 -24.719 1.00 37.25 202 TRP A N 1
ATOM 703 C CA . TRP A 1 86 ? 2.382 24.275 -25.344 1.00 37.16 202 TRP A CA 1
ATOM 704 C C . TRP A 1 86 ? 3.582 25.132 -25.698 1.00 36.31 202 TRP A C 1
ATOM 705 O O . TRP A 1 86 ? 4.565 25.170 -24.954 1.00 38.15 202 TRP A O 1
ATOM 716 N N . SER A 1 87 ? 3.498 25.827 -26.828 1.00 35.78 203 SER A N 1
ATOM 717 C CA . SER A 1 87 ? 4.451 26.887 -27.151 1.00 37.60 203 SER A CA 1
ATOM 718 C C . SER A 1 87 ? 4.074 28.137 -26.355 1.00 29.74 203 SER A C 1
ATOM 719 O O . SER A 1 87 ? 2.992 28.202 -25.792 1.00 33.01 203 SER A O 1
ATOM 722 N N . TYR A 1 88 ? 4.954 29.130 -26.311 1.00 29.49 204 TYR A N 1
ATOM 723 C CA . TYR A 1 88 ? 4.622 30.390 -25.649 1.00 34.30 204 TYR A CA 1
ATOM 724 C C . TYR A 1 88 ? 3.361 31.020 -26.237 1.00 38.30 204 TYR A C 1
ATOM 725 O O . TYR A 1 88 ? 2.508 31.540 -25.502 1.00 35.08 204 TYR A O 1
ATOM 734 N N . GLU A 1 89 ? 3.254 30.971 -27.564 1.00 32.93 205 GLU A N 1
ATOM 735 C CA . GLU A 1 89 ? 2.116 31.523 -28.292 1.00 38.55 205 GLU A CA 1
ATOM 736 C C . GLU A 1 89 ? 0.799 30.860 -27.896 1.00 36.03 205 GLU A C 1
ATOM 737 O O . GLU A 1 89 ? -0.187 31.540 -27.601 1.00 36.85 205 GLU A O 1
ATOM 743 N N . LYS A 1 90 ? 0.779 29.532 -27.882 1.00 34.16 206 LYS A N 1
ATOM 744 C CA . LYS A 1 90 ? -0.417 28.819 -27.465 1.00 34.26 206 LYS A CA 1
ATOM 745 C C . LYS A 1 90 ? -0.733 29.061 -25.978 1.00 37.94 206 LYS A C 1
ATOM 746 O O . LYS A 1 90 ? -1.900 29.156 -25.587 1.00 38.82 206 LYS A O 1
ATOM 752 N N . ALA A 1 91 ? 0.304 29.169 -25.152 1.00 34.00 207 ALA A N 1
ATOM 753 C CA . ALA A 1 91 ? 0.106 29.440 -23.734 1.00 35.82 207 ALA A CA 1
ATOM 754 C C . ALA A 1 91 ? -0.531 30.814 -23.574 1.00 37.73 207 ALA A C 1
ATOM 755 O O . ALA A 1 91 ? -1.463 30.984 -22.800 1.00 36.14 207 ALA A O 1
ATOM 757 N N . ALA A 1 92 ? -0.040 31.791 -24.329 1.00 34.46 208 ALA A N 1
ATOM 758 C CA . ALA A 1 92 ? -0.598 33.138 -24.276 1.00 38.50 208 ALA A CA 1
ATOM 759 C C . ALA A 1 92 ? -2.065 33.161 -24.722 1.00 41.38 208 ALA A C 1
ATOM 760 O O . ALA A 1 92 ? -2.905 33.816 -24.098 1.00 39.82 208 ALA A O 1
ATOM 762 N N . ARG A 1 93 ? -2.369 32.436 -25.796 1.00 37.02 209 ARG A N 1
ATOM 763 C CA . ARG A 1 93 ? -3.751 32.290 -26.261 1.00 42.10 209 ARG A CA 1
ATOM 764 C C . ARG A 1 93 ? -4.633 31.728 -25.153 1.00 42.38 209 ARG A C 1
ATOM 765 O O . ARG A 1 93 ? -5.740 32.209 -24.922 1.00 44.06 209 ARG A O 1
ATOM 773 N N . PHE A 1 94 ? -4.142 30.697 -24.473 1.00 42.30 210 PHE A N 1
ATOM 774 C CA . PHE A 1 94 ? -4.897 30.092 -23.378 1.00 41.61 210 PHE A CA 1
ATOM 775 C C . PHE A 1 94 ? -5.222 31.105 -22.284 1.00 39.57 210 PHE A C 1
ATOM 776 O O . PHE A 1 94 ? -6.368 31.203 -21.843 1.00 39.80 210 PHE A O 1
ATOM 784 N N . LEU A 1 95 ? -4.210 31.851 -21.850 1.00 40.48 211 LEU A N 1
ATOM 785 C CA . LEU A 1 95 ? -4.394 32.886 -20.835 1.00 37.16 211 LEU A CA 1
ATOM 786 C C . LEU A 1 95 ? -5.421 33.899 -21.290 1.00 41.65 211 LEU A C 1
ATOM 787 O O . LEU A 1 95 ? -6.379 34.156 -20.585 1.00 45.14 211 LEU A O 1
ATOM 792 N N . LYS A 1 96 ? -5.224 34.466 -22.480 1.00 48.99 212 LYS A N 1
ATOM 793 C CA . LYS A 1 96 ? -6.206 35.385 -23.054 1.00 48.86 212 LYS A CA 1
ATOM 794 C C . LYS A 1 96 ? -7.622 34.798 -23.014 1.00 49.86 212 LYS A C 1
ATOM 795 O O . LYS A 1 96 ? -8.567 35.468 -22.597 1.00 52.34 212 LYS A O 1
ATOM 801 N N . ASN A 1 97 ? -7.764 33.541 -23.425 1.00 43.18 213 ASN A N 1
ATOM 802 C CA . ASN A 1 97 ? -9.068 32.882 -23.401 1.00 46.08 213 ASN A CA 1
ATOM 803 C C . ASN A 1 97 ? -9.700 32.788 -22.006 1.00 51.17 213 ASN A C 1
ATOM 804 O O . ASN A 1 97 ? -10.917 32.646 -21.876 1.00 55.66 213 ASN A O 1
ATOM 809 N N . LEU A 1 98 ? -8.879 32.852 -20.963 1.00 52.47 214 LEU A N 1
ATOM 810 C CA . LEU A 1 98 ? -9.405 32.887 -19.599 1.00 52.21 214 LEU A CA 1
ATOM 811 C C . LEU A 1 98 ? -9.375 34.303 -19.053 1.00 56.15 214 LEU A C 1
ATOM 812 O O . LEU A 1 98 ? -9.281 34.515 -17.844 1.00 55.68 214 LEU A O 1
ATOM 817 N N . ASP A 1 99 ? -9.433 35.266 -19.967 1.00 57.79 215 ASP A N 1
ATOM 818 C CA . ASP A 1 99 ? -9.562 36.677 -19.620 1.00 62.70 215 ASP A CA 1
ATOM 819 C C . ASP A 1 99 ? -8.490 37.214 -18.666 1.00 62.34 215 ASP A C 1
ATOM 820 O O . ASP A 1 99 ? -8.765 38.085 -17.841 1.00 60.91 215 ASP A O 1
ATOM 825 N N . VAL A 1 100 ? -7.269 36.697 -18.793 1.00 58.96 216 VAL A N 1
ATOM 826 C CA . VAL A 1 100 ? -6.115 37.284 -18.119 1.00 59.26 216 VAL A CA 1
ATOM 827 C C . VAL A 1 100 ? -5.540 38.363 -19.025 1.00 62.13 216 VAL A C 1
ATOM 828 O O . VAL A 1 100 ? -5.318 38.125 -20.209 1.00 60.85 216 VAL A O 1
ATOM 832 N N . ASP A 1 101 ? -5.318 39.555 -18.484 1.00 72.58 217 ASP A N 1
ATOM 833 C CA . ASP A 1 101 ? -4.722 40.622 -19.280 1.00 72.16 217 ASP A CA 1
ATOM 834 C C . ASP A 1 101 ? -3.234 40.707 -18.987 1.00 72.34 217 ASP A C 1
ATOM 835 O O . ASP A 1 101 ? -2.819 41.289 -17.979 1.00 69.73 217 ASP A O 1
ATOM 840 N N . LEU A 1 102 ? -2.440 40.118 -19.876 1.00 64.61 218 LEU A N 1
ATOM 841 C CA . LEU A 1 102 ? -0.995 40.057 -19.694 1.00 70.83 218 LEU A CA 1
ATOM 842 C C . LEU A 1 102 ? -0.343 41.427 -19.526 1.00 75.81 218 LEU A C 1
ATOM 843 O O . LEU A 1 102 ? 0.576 41.583 -18.726 1.00 77.73 218 LEU A O 1
ATOM 848 N N . ASP A 1 103 ? -0.817 42.419 -20.272 1.00 82.42 219 ASP A N 1
ATOM 849 C CA . ASP A 1 103 ? -0.204 43.743 -20.220 1.00 88.21 219 ASP A CA 1
ATOM 850 C C . ASP A 1 103 ? -0.468 44.452 -18.891 1.00 87.95 219 ASP A C 1
ATOM 851 O O . ASP A 1 103 ? 0.279 45.349 -18.498 1.00 90.23 219 ASP A O 1
ATOM 856 N N . HIS A 1 104 ? -1.527 44.035 -18.203 1.00 86.28 220 HIS A N 1
ATOM 857 C CA . HIS A 1 104 ? -1.857 44.574 -16.890 1.00 88.17 220 HIS A CA 1
ATOM 858 C C . HIS A 1 104 ? -0.981 43.943 -15.804 1.00 93.13 220 HIS A C 1
ATOM 859 O O . HIS A 1 104 ? -0.928 44.429 -14.670 1.00 94.92 220 HIS A O 1
ATOM 866 N N . LEU A 1 105 ? -0.294 42.860 -16.161 1.00 91.39 221 LEU A N 1
ATOM 867 C CA . LEU A 1 105 ? 0.560 42.133 -15.216 1.00 91.81 221 LEU A CA 1
ATOM 868 C C . LEU A 1 105 ? 1.935 42.779 -15.044 1.00 95.52 221 LEU A C 1
ATOM 869 O O . LEU A 1 105 ? 2.521 42.751 -13.958 1.00 93.43 221 LEU A O 1
ATOM 874 N N . SER A 1 106 ? 2.446 43.349 -16.131 1.00 95.60 222 SER A N 1
ATOM 875 C CA . SER A 1 106 ? 3.745 44.008 -16.120 1.00 98.96 222 SER A CA 1
ATOM 876 C C . SER A 1 106 ? 3.627 45.493 -15.767 1.00 104.03 222 SER A C 1
ATOM 877 O O . SER A 1 106 ? 2.562 46.102 -15.911 1.00 101.51 222 SER A O 1
ATOM 880 N N . LYS A 1 107 ? 4.726 46.067 -15.288 1.00 105.94 223 LYS A N 1
ATOM 881 C CA . LYS A 1 107 ? 4.818 47.511 -15.121 1.00 109.44 223 LYS A CA 1
ATOM 882 C C . LYS A 1 107 ? 5.335 48.106 -16.426 1.00 107.66 223 LYS A C 1
ATOM 883 O O . LYS A 1 107 ? 5.068 49.265 -16.748 1.00 105.13 223 LYS A O 1
ATOM 889 N N . THR A 1 108 ? 6.076 47.291 -17.175 1.00 106.25 224 THR A N 1
ATOM 890 C CA . THR A 1 108 ? 6.624 47.696 -18.465 1.00 107.71 224 THR A CA 1
ATOM 891 C C . THR A 1 108 ? 5.664 47.333 -19.595 1.00 104.64 224 THR A C 1
ATOM 892 O O . THR A 1 108 ? 4.789 46.477 -19.431 1.00 102.21 224 THR A O 1
ATOM 896 N N . LYS A 1 109 ? 5.834 47.991 -20.738 1.00 97.26 225 LYS A N 1
ATOM 897 C CA . LYS A 1 109 ? 5.011 47.734 -21.912 1.00 97.66 225 LYS A CA 1
ATOM 898 C C . LYS A 1 109 ? 5.141 46.275 -22.346 1.00 94.19 225 LYS A C 1
ATOM 899 O O . LYS A 1 109 ? 6.234 45.707 -22.315 1.00 92.91 225 LYS A O 1
ATOM 905 N N . SER A 1 110 ? 4.026 45.672 -22.751 1.00 90.65 226 SER A N 1
ATOM 906 C CA . SER A 1 110 ? 4.027 44.281 -23.204 1.00 87.25 226 SER A CA 1
ATOM 907 C C . SER A 1 110 ? 4.261 44.182 -24.717 1.00 82.57 226 SER A C 1
ATOM 908 O O . SER A 1 110 ? 4.487 43.094 -25.256 1.00 72.62 226 SER A O 1
ATOM 911 N N . ALA A 1 111 ? 4.190 45.327 -25.394 1.00 84.25 227 ALA A N 1
ATOM 912 C CA . ALA A 1 111 ? 4.548 45.419 -26.807 1.00 78.64 227 ALA A CA 1
ATOM 913 C C . ALA A 1 111 ? 6.058 45.599 -26.897 1.00 76.00 227 ALA A C 1
ATOM 914 O O . ALA A 1 111 ? 6.650 45.485 -27.973 1.00 58.91 227 ALA A O 1
ATOM 916 N N . SER A 1 112 ? 6.664 45.885 -25.745 1.00 74.21 228 SER A N 1
ATOM 917 C CA . SER A 1 112 ? 8.110 46.007 -25.614 1.00 66.15 228 SER A CA 1
ATOM 918 C C . SER A 1 112 ? 8.767 44.632 -25.755 1.00 61.39 228 SER A C 1
ATOM 919 O O . SER A 1 112 ? 9.970 44.524 -26.002 1.00 54.90 228 SER A O 1
ATOM 922 N N . LEU A 1 113 ? 7.960 43.585 -25.601 1.00 58.87 229 LEU A N 1
ATOM 923 C CA . LEU A 1 113 ? 8.446 42.213 -25.685 1.00 56.67 229 LEU A CA 1
ATOM 924 C C . LEU A 1 113 ? 8.297 41.622 -27.091 1.00 55.10 229 LEU A C 1
ATOM 925 O O . LEU A 1 113 ? 8.687 40.481 -27.334 1.00 47.91 229 LEU A O 1
ATOM 930 N N . ALA A 1 114 ? 7.737 42.402 -28.011 1.00 53.07 230 ALA A N 1
ATOM 931 C CA . ALA A 1 114 ? 7.713 42.011 -29.414 1.00 49.73 230 ALA A CA 1
ATOM 932 C C . ALA A 1 114 ? 9.132 42.084 -29.967 1.00 48.31 230 ALA A C 1
ATOM 933 O O . ALA A 1 114 ? 9.962 42.821 -29.442 1.00 40.49 230 ALA A O 1
ATOM 935 N N . ALA A 1 115 ? 9.413 41.299 -31.007 1.00 44.90 231 ALA A N 1
ATOM 936 C CA . ALA A 1 115 ? 10.721 41.319 -31.656 1.00 43.66 231 ALA A CA 1
ATOM 937 C C . ALA A 1 115 ? 10.566 41.609 -33.161 1.00 48.75 231 ALA A C 1
ATOM 938 O O . ALA A 1 115 ? 10.784 40.728 -33.995 1.00 48.34 231 ALA A O 1
ATOM 940 N N . PRO A 1 116 ? 10.200 42.859 -33.502 1.00 48.25 232 PRO A N 1
ATOM 941 C CA . PRO A 1 116 ? 9.728 43.260 -34.833 1.00 56.29 232 PRO A CA 1
ATOM 942 C C . PRO A 1 116 ? 10.799 43.764 -35.806 1.00 54.19 232 PRO A C 1
ATOM 943 O O . PRO A 1 116 ? 10.459 43.995 -36.964 1.00 53.75 232 PRO A O 1
ATOM 947 N N . THR A 1 117 ? 12.042 43.924 -35.359 1.00 48.21 233 THR A N 1
ATOM 948 C CA . THR A 1 117 ? 13.078 44.565 -36.172 1.00 49.31 233 THR A CA 1
ATOM 949 C C . THR A 1 117 ? 13.210 44.031 -37.600 1.00 53.04 233 THR A C 1
ATOM 950 O O . THR A 1 117 ? 13.039 44.779 -38.573 1.00 54.44 233 THR A O 1
ATOM 954 N N . LEU A 1 118 ? 13.530 42.748 -37.728 1.00 46.82 234 LEU A N 1
ATOM 955 C CA . LEU A 1 118 ? 13.778 42.167 -39.039 1.00 44.24 234 LEU A CA 1
ATOM 956 C C . LEU A 1 118 ? 12.552 42.266 -39.952 1.00 52.04 234 LEU A C 1
ATOM 957 O O . LEU A 1 118 ? 12.671 42.690 -41.103 1.00 49.04 234 LEU A O 1
ATOM 962 N N . SER A 1 119 ? 11.378 41.903 -39.440 1.00 44.63 235 SER A N 1
ATOM 963 C CA . SER A 1 119 ? 10.157 42.018 -40.231 1.00 54.11 235 SER A CA 1
ATOM 964 C C . SER A 1 119 ? 9.813 43.473 -40.595 1.00 59.15 235 SER A C 1
ATOM 965 O O . SER A 1 119 ? 9.132 43.723 -41.595 1.00 59.79 235 SER A O 1
ATOM 968 N N . ASN A 1 120 ? 10.283 44.431 -39.795 1.00 53.82 236 ASN A N 1
ATOM 969 C CA . ASN A 1 120 ? 10.069 45.840 -40.113 1.00 50.61 236 ASN A CA 1
ATOM 970 C C . ASN A 1 120 ? 10.995 46.306 -41.232 1.00 58.20 236 ASN A C 1
ATOM 971 O O . ASN A 1 120 ? 10.599 47.096 -42.083 1.00 59.00 236 ASN A O 1
ATOM 976 N N . LEU A 1 121 ? 12.222 45.794 -41.234 1.00 52.19 237 LEU A N 1
ATOM 977 C CA . LEU A 1 121 ? 13.173 46.080 -42.300 1.00 53.36 237 LEU A CA 1
ATOM 978 C C . LEU A 1 121 ? 12.755 45.456 -43.635 1.00 60.63 237 LEU A C 1
ATOM 979 O O . LEU A 1 121 ? 13.121 45.956 -44.708 1.00 60.10 237 LEU A O 1
ATOM 984 N N . LEU A 1 122 ? 11.995 44.363 -43.554 1.00 57.96 238 LEU A N 1
ATOM 985 C CA . LEU A 1 122 ? 11.447 43.683 -44.728 1.00 61.97 238 LEU A CA 1
ATOM 986 C C . LEU A 1 122 ? 10.229 44.418 -45.258 1.00 72.22 238 LEU A C 1
ATOM 987 O O . LEU A 1 122 ? 10.038 44.527 -46.473 1.00 77.48 238 LEU A O 1
ATOM 992 N N . HIS A 1 123 ? 9.394 44.896 -44.338 1.00 71.88 239 HIS A N 1
ATOM 993 C CA . HIS A 1 123 ? 8.216 45.676 -44.702 1.00 77.58 239 HIS A CA 1
ATOM 994 C C . HIS A 1 123 ? 8.630 47.002 -45.341 1.00 77.17 239 HIS A C 1
ATOM 995 O O . HIS A 1 123 ? 8.001 47.467 -46.289 1.00 80.84 239 HIS A O 1
ATOM 1002 N N . ASN A 1 124 ? 9.695 47.600 -44.817 1.00 75.99 240 ASN A N 1
ATOM 1003 C CA . ASN A 1 124 ? 10.224 48.849 -45.354 1.00 79.38 240 ASN A CA 1
ATOM 1004 C C . ASN A 1 124 ? 10.875 48.650 -46.718 1.00 85.10 240 ASN A C 1
ATOM 1005 O O . ASN A 1 124 ? 10.707 49.473 -47.623 1.00 85.96 240 ASN A O 1
ATOM 1010 N N . GLU A 1 125 ? 11.617 47.555 -46.859 1.00 77.47 241 GLU A N 1
ATOM 1011 C CA . GLU A 1 125 ? 12.300 47.262 -48.112 1.00 84.66 241 GLU A CA 1
ATOM 1012 C C . GLU A 1 125 ? 11.281 47.002 -49.220 1.00 91.11 241 GLU A C 1
ATOM 1013 O O . GLU A 1 125 ? 11.518 47.321 -50.390 1.00 99.77 241 GLU A O 1
ATOM 1019 N N . LYS A 1 126 ? 10.141 46.433 -48.841 1.00 88.18 242 LYS A N 1
ATOM 1020 C CA . LYS A 1 126 ? 9.080 46.114 -49.791 1.00 92.16 242 LYS A CA 1
ATOM 1021 C C . LYS A 1 126 ? 8.225 47.342 -50.105 1.00 91.29 242 LYS A C 1
ATOM 1022 O O . LYS A 1 126 ? 8.670 48.266 -50.791 1.00 94.84 242 LYS A O 1
ATOM 1028 N N . ARG B 1 6 ? 11.407 0.247 15.248 1.00 73.04 122 ARG B N 1
ATOM 1029 C CA . ARG B 1 6 ? 9.979 0.111 14.958 1.00 75.74 122 ARG B CA 1
ATOM 1030 C C . ARG B 1 6 ? 9.179 1.424 15.066 1.00 65.68 122 ARG B C 1
ATOM 1031 O O . ARG B 1 6 ? 8.160 1.581 14.383 1.00 64.80 122 ARG B O 1
ATOM 1039 N N . ASP B 1 7 ? 9.620 2.350 15.921 1.00 53.08 123 ASP B N 1
ATOM 1040 C CA . ASP B 1 7 ? 8.970 3.665 16.022 1.00 52.55 123 ASP B CA 1
ATOM 1041 C C . ASP B 1 7 ? 9.074 4.437 14.709 1.00 47.94 123 ASP B C 1
ATOM 1042 O O . ASP B 1 7 ? 10.165 4.583 14.163 1.00 44.30 123 ASP B O 1
ATOM 1047 N N . SER B 1 8 ? 7.946 4.934 14.209 1.00 41.75 124 SER B N 1
ATOM 1048 C CA . SER B 1 8 ? 7.957 5.790 13.030 1.00 40.61 124 SER B CA 1
ATOM 1049 C C . SER B 1 8 ? 8.198 7.213 13.468 1.00 36.08 124 SER B C 1
ATOM 1050 O O . SER B 1 8 ? 7.488 7.724 14.333 1.00 33.78 124 SER B O 1
ATOM 1053 N N . ARG B 1 9 ? 9.210 7.847 12.886 1.00 35.89 125 ARG B N 1
ATOM 1054 C CA . ARG B 1 9 ? 9.469 9.251 13.168 1.00 34.69 125 ARG B CA 1
ATOM 1055 C C . ARG B 1 9 ? 9.393 9.974 11.841 1.00 33.09 125 ARG B C 1
ATOM 1056 O O . ARG B 1 9 ? 10.175 9.729 10.929 1.00 33.94 125 ARG B O 1
ATOM 1064 N N . ILE B 1 10 ? 8.402 10.839 11.731 1.00 31.93 126 ILE B N 1
ATOM 1065 C CA . ILE B 1 10 ? 8.083 11.469 10.472 1.00 31.67 126 ILE B CA 1
ATOM 1066 C C . ILE B 1 10 ? 8.444 12.950 10.500 1.00 33.96 126 ILE B C 1
ATOM 1067 O O . ILE B 1 10 ? 8.020 13.684 11.391 1.00 35.08 126 ILE B O 1
ATOM 1072 N N . TYR B 1 11 ? 9.249 13.375 9.536 1.00 29.07 127 TYR B N 1
ATOM 1073 C CA . TYR B 1 11 ? 9.581 14.782 9.381 1.00 29.89 127 TYR B CA 1
ATOM 1074 C C . TYR B 1 11 ? 8.897 15.339 8.136 1.00 27.46 127 TYR B C 1
ATOM 1075 O O . TYR B 1 11 ? 8.980 14.756 7.058 1.00 24.98 127 TYR B O 1
ATOM 1084 N N . PHE B 1 12 ? 8.195 16.452 8.306 1.00 29.80 128 PHE B N 1
ATOM 1085 C CA . PHE B 1 12 ? 7.584 17.160 7.191 1.00 24.91 128 PHE B CA 1
ATOM 1086 C C . PHE B 1 12 ? 8.541 18.220 6.639 1.00 28.81 128 PHE B C 1
ATOM 1087 O O . PHE B 1 12 ? 8.848 19.217 7.300 1.00 31.06 128 PHE B O 1
ATOM 1095 N N . ASP B 1 13 ? 9.046 17.970 5.438 1.00 29.04 129 ASP B N 1
ATOM 1096 C CA . ASP B 1 13 ? 9.935 18.902 4.761 1.00 30.30 129 ASP B CA 1
ATOM 1097 C C . ASP B 1 13 ? 9.242 20.271 4.683 1.00 34.85 129 ASP B C 1
ATOM 1098 O O . ASP B 1 13 ? 8.069 20.361 4.304 1.00 32.76 129 ASP B O 1
ATOM 1103 N N . ILE B 1 14 ? 9.955 21.323 5.074 1.00 29.83 130 ILE B N 1
ATOM 1104 C CA . ILE B 1 14 ? 9.405 22.674 5.029 1.00 37.09 130 ILE B CA 1
ATOM 1105 C C . ILE B 1 14 ? 9.773 23.441 3.750 1.00 35.82 130 ILE B C 1
ATOM 1106 O O . ILE B 1 14 ? 9.160 24.456 3.438 1.00 43.44 130 ILE B O 1
ATOM 1111 N N . THR B 1 15 ? 10.769 22.962 3.015 1.00 34.43 131 THR B N 1
ATOM 1112 C CA . THR B 1 15 ? 11.224 23.650 1.810 1.00 33.08 131 THR B CA 1
ATOM 1113 C C . THR B 1 15 ? 10.366 23.298 0.592 1.00 32.62 131 THR B C 1
ATOM 1114 O O . THR B 1 15 ? 9.917 22.167 0.457 1.00 34.23 131 THR B O 1
ATOM 1118 N N . ASP B 1 16 ? 10.144 24.275 -0.288 1.00 39.33 132 ASP B N 1
ATOM 1119 C CA . ASP B 1 16 ? 9.412 24.061 -1.538 1.00 37.31 132 ASP B CA 1
ATOM 1120 C C . ASP B 1 16 ? 10.316 24.210 -2.765 1.00 35.06 132 ASP B C 1
ATOM 1121 O O . ASP B 1 16 ? 11.299 24.948 -2.728 1.00 33.29 132 ASP B O 1
ATOM 1126 N N . ASP B 1 17 ? 9.977 23.518 -3.852 1.00 34.32 133 ASP B N 1
ATOM 1127 C CA . ASP B 1 17 ? 10.632 23.762 -5.141 1.00 35.76 133 ASP B CA 1
ATOM 1128 C C . ASP B 1 17 ? 9.604 24.110 -6.214 1.00 36.93 133 ASP B C 1
ATOM 1129 O O . ASP B 1 17 ? 9.804 23.875 -7.401 1.00 33.50 133 ASP B O 1
ATOM 1134 N N . VAL B 1 18 ? 8.496 24.676 -5.763 1.00 35.95 134 VAL B N 1
ATOM 1135 C CA . VAL B 1 18 ? 7.371 24.992 -6.621 1.00 37.37 134 VAL B CA 1
ATOM 1136 C C . VAL B 1 18 ? 6.869 26.372 -6.234 1.00 37.50 134 VAL B C 1
ATOM 1137 O O . VAL B 1 18 ? 6.615 26.636 -5.069 1.00 44.40 134 VAL B O 1
ATOM 1141 N N . GLU B 1 19 ? 6.747 27.256 -7.212 1.00 39.25 135 GLU B N 1
ATOM 1142 C CA . GLU B 1 19 ? 6.253 28.600 -6.971 1.00 35.06 135 GLU B CA 1
ATOM 1143 C C . GLU B 1 19 ? 4.734 28.584 -7.099 1.00 33.72 135 GLU B C 1
ATOM 1144 O O . GLU B 1 19 ? 4.191 27.904 -7.975 1.00 32.05 135 GLU B O 1
ATOM 1150 N N . MET B 1 20 ? 4.043 29.306 -6.215 1.00 37.07 136 MET B N 1
ATOM 1151 C CA . MET B 1 20 ? 2.576 29.287 -6.195 1.00 33.30 136 MET B CA 1
ATOM 1152 C C . MET B 1 20 ? 1.989 30.454 -5.416 1.00 33.15 136 MET B C 1
ATOM 1153 O O . MET B 1 20 ? 2.679 31.078 -4.609 1.00 44.22 136 MET B O 1
ATOM 1158 N N . ASN B 1 21 ? 0.711 30.746 -5.658 1.00 32.25 137 ASN B N 1
ATOM 1159 C CA . ASN B 1 21 ? 0.028 31.834 -4.949 1.00 38.97 137 ASN B CA 1
ATOM 1160 C C . ASN B 1 21 ? -0.438 31.462 -3.528 1.00 42.61 137 ASN B C 1
ATOM 1161 O O . ASN B 1 21 ? -0.433 30.293 -3.140 1.00 43.29 137 ASN B O 1
ATOM 1166 N N . THR B 1 22 ? -0.844 32.463 -2.758 1.00 47.26 138 THR B N 1
ATOM 1167 C CA . THR B 1 22 ? -1.194 32.239 -1.366 1.00 43.20 138 THR B CA 1
ATOM 1168 C C . THR B 1 22 ? -2.311 31.200 -1.214 1.00 41.58 138 THR B C 1
ATOM 1169 O O . THR B 1 22 ? -2.257 30.366 -0.326 1.00 45.60 138 THR B O 1
ATOM 1173 N N . TYR B 1 23 ? -3.306 31.226 -2.091 1.00 41.42 139 TYR B N 1
ATOM 1174 C CA . TYR B 1 23 ? -4.375 30.232 -2.024 1.00 40.61 139 TYR B CA 1
ATOM 1175 C C . TYR B 1 23 ? -3.828 28.813 -2.066 1.00 43.23 139 TYR B C 1
ATOM 1176 O O . TYR B 1 23 ? -4.335 27.935 -1.379 1.00 47.63 139 TYR B O 1
ATOM 1185 N N . ASN B 1 24 ? -2.820 28.595 -2.909 1.00 42.85 140 ASN B N 1
ATOM 1186 C CA . ASN B 1 24 ? -2.222 27.281 -3.098 1.00 41.22 140 ASN B CA 1
ATOM 1187 C C . ASN B 1 24 ? -1.351 26.893 -1.910 1.00 42.35 140 ASN B C 1
ATOM 1188 O O . ASN B 1 24 ? -1.353 25.739 -1.498 1.00 41.94 140 ASN B O 1
ATOM 1193 N N . LYS B 1 25 ? -0.600 27.855 -1.372 1.00 37.04 141 LYS B N 1
ATOM 1194 C CA . LYS B 1 25 ? 0.189 27.623 -0.161 1.00 45.50 141 LYS B CA 1
ATOM 1195 C C . LYS B 1 25 ? -0.702 27.210 1.012 1.00 44.07 141 LYS B C 1
ATOM 1196 O O . LYS B 1 25 ? -0.339 26.330 1.788 1.00 46.99 141 LYS B O 1
ATOM 1202 N N . SER B 1 26 ? -1.862 27.851 1.135 1.00 40.23 142 SER B N 1
ATOM 1203 C CA . SER B 1 26 ? -2.798 27.551 2.216 1.00 48.26 142 SER B CA 1
ATOM 1204 C C . SER B 1 26 ? -3.396 26.168 2.052 1.00 41.72 142 SER B C 1
ATOM 1205 O O . SER B 1 26 ? -3.601 25.456 3.021 1.00 47.90 142 SER B O 1
ATOM 1208 N N . LYS B 1 27 ? -3.682 25.809 0.812 1.00 39.19 143 LYS B N 1
ATOM 1209 C CA . LYS B 1 27 ? -4.181 24.489 0.481 1.00 44.32 143 LYS B CA 1
ATOM 1210 C C . LYS B 1 27 ? -3.138 23.428 0.864 1.00 46.00 143 LYS B C 1
ATOM 1211 O O . LYS B 1 27 ? -3.494 22.356 1.359 1.00 42.85 143 LYS B O 1
ATOM 1217 N N . MET B 1 28 ? -1.857 23.732 0.640 1.00 41.46 144 MET B N 1
ATOM 1218 C CA . MET B 1 28 ? -0.775 22.797 0.945 1.00 42.79 144 MET B CA 1
ATOM 1219 C C . MET B 1 28 ? -0.636 22.595 2.446 1.00 43.41 144 MET B C 1
ATOM 1220 O O . MET B 1 28 ? -0.416 21.483 2.912 1.00 38.88 144 MET B O 1
ATOM 1225 N N . ASP B 1 29 ? -0.746 23.685 3.193 1.00 42.78 145 ASP B N 1
ATOM 1226 C CA . ASP B 1 29 ? -0.604 23.643 4.641 1.00 43.01 145 ASP B CA 1
ATOM 1227 C C . ASP B 1 29 ? -1.762 22.911 5.302 1.00 42.59 145 ASP B C 1
ATOM 1228 O O . ASP B 1 29 ? -1.569 22.171 6.272 1.00 36.10 145 ASP B O 1
ATOM 1233 N N . LYS B 1 30 ? -2.955 23.094 4.755 1.00 39.08 146 LYS B N 1
ATOM 1234 C CA . LYS B 1 30 ? -4.107 22.349 5.222 1.00 46.34 146 LYS B CA 1
ATOM 1235 C C . LYS B 1 30 ? -3.921 20.868 4.932 1.00 40.64 146 LYS B C 1
ATOM 1236 O O . LYS B 1 30 ? -4.276 20.022 5.749 1.00 46.54 146 LYS B O 1
ATOM 1242 N N . ARG B 1 31 ? -3.347 20.555 3.780 1.00 40.71 147 ARG B N 1
ATOM 1243 C CA . ARG B 1 31 ? -3.092 19.166 3.431 1.00 42.11 147 ARG B CA 1
ATOM 1244 C C . ARG B 1 31 ? -2.022 18.618 4.355 1.00 36.79 147 ARG B C 1
ATOM 1245 O O . ARG B 1 31 ? -2.109 17.479 4.791 1.00 36.12 147 ARG B O 1
ATOM 1253 N N . ARG B 1 32 ? -1.018 19.440 4.653 1.00 34.21 148 ARG B N 1
ATOM 1254 C CA . ARG B 1 32 ? 0.070 19.018 5.513 1.00 33.35 148 ARG B CA 1
ATOM 1255 C C . ARG B 1 32 ? -0.450 18.671 6.881 1.00 35.37 148 ARG B C 1
ATOM 1256 O O . ARG B 1 32 ? -0.061 17.669 7.457 1.00 35.45 148 ARG B O 1
ATOM 1264 N N . ASP B 1 33 ? -1.312 19.524 7.411 1.00 38.06 149 ASP B N 1
ATOM 1265 C CA . ASP B 1 33 ? -1.770 19.365 8.770 1.00 37.44 149 ASP B CA 1
ATOM 1266 C C . ASP B 1 33 ? -2.628 18.099 8.854 1.00 41.87 149 ASP B C 1
ATOM 1267 O O . ASP B 1 33 ? -2.530 17.315 9.806 1.00 40.63 149 ASP B O 1
ATOM 1272 N N . LEU B 1 34 ? -3.428 17.881 7.821 1.00 36.13 150 LEU B N 1
ATOM 1273 C CA . LEU B 1 34 ? -4.274 16.703 7.732 1.00 39.37 150 LEU B CA 1
ATOM 1274 C C . LEU B 1 34 ? -3.472 15.391 7.701 1.00 41.56 150 LEU B C 1
ATOM 1275 O O . LEU B 1 34 ? -3.803 14.434 8.407 1.00 40.68 150 LEU B O 1
ATOM 1280 N N . LEU B 1 35 ? -2.428 15.341 6.875 1.00 36.02 151 LEU B N 1
ATOM 1281 C CA . LEU B 1 35 ? -1.545 14.182 6.844 1.00 32.93 151 LEU B CA 1
ATOM 1282 C C . LEU B 1 35 ? -0.920 13.960 8.222 1.00 35.24 151 LEU B C 1
ATOM 1283 O O . LEU B 1 35 ? -0.827 12.840 8.712 1.00 33.86 151 LEU B O 1
ATOM 1288 N N . LYS B 1 36 ? -0.497 15.045 8.845 1.00 32.72 152 LYS B N 1
ATOM 1289 C CA . LYS B 1 36 ? 0.140 14.977 10.138 1.00 32.84 152 LYS B CA 1
ATOM 1290 C C . LYS B 1 36 ? -0.809 14.446 11.215 1.00 37.28 152 LYS B C 1
ATOM 1291 O O . LYS B 1 36 ? -0.398 13.705 12.103 1.00 39.66 152 LYS B O 1
ATOM 1297 N N . ARG B 1 37 ? -2.079 14.820 11.140 1.00 37.38 153 ARG B N 1
ATOM 1298 C CA . ARG B 1 37 ? -3.042 14.348 12.117 1.00 35.22 153 ARG B CA 1
ATOM 1299 C C . ARG B 1 37 ? -3.340 12.886 11.863 1.00 38.00 153 ARG B C 1
ATOM 1300 O O . ARG B 1 37 ? -3.572 12.121 12.791 1.00 39.16 153 ARG B O 1
ATOM 1308 N N . GLY B 1 38 ? -3.312 12.491 10.603 1.00 36.23 154 GLY B N 1
ATOM 1309 C CA . GLY B 1 38 ? -3.579 11.113 10.258 1.00 33.76 154 GLY B CA 1
ATOM 1310 C C . GLY B 1 38 ? -2.500 10.180 10.752 1.00 31.21 154 GLY B C 1
ATOM 1311 O O . GLY B 1 38 ? -2.796 9.123 11.275 1.00 33.28 154 GLY B O 1
ATOM 1312 N N . PHE B 1 39 ? -1.243 10.559 10.572 1.00 31.30 155 PHE B N 1
ATOM 1313 C CA . PHE B 1 39 ? -0.146 9.729 11.040 1.00 31.08 155 PHE B CA 1
ATOM 1314 C C . PHE B 1 39 ? -0.088 9.672 12.570 1.00 35.87 155 PHE B C 1
ATOM 1315 O O . PHE B 1 39 ? 0.319 8.667 13.143 1.00 39.18 155 PHE B O 1
ATOM 1323 N N . LEU B 1 40 ? -0.497 10.748 13.231 1.00 33.80 156 LEU B N 1
ATOM 1324 C CA . LEU B 1 40 ? -0.531 10.748 14.684 1.00 33.87 156 LEU B CA 1
ATOM 1325 C C . LEU B 1 40 ? -1.467 9.651 15.190 1.00 36.57 156 LEU B C 1
ATOM 1326 O O . LEU B 1 40 ? -1.136 8.934 16.133 1.00 34.41 156 LEU B O 1
ATOM 1331 N N . THR B 1 41 ? -2.616 9.498 14.536 1.00 34.93 157 THR B N 1
ATOM 1332 C CA . THR B 1 41 ? -3.565 8.459 14.920 1.00 39.00 157 THR B CA 1
ATOM 1333 C C . THR B 1 41 ? -3.017 7.052 14.693 1.00 41.76 157 THR B C 1
ATOM 1334 O O . THR B 1 41 ? -3.551 6.090 15.233 1.00 48.13 157 THR B O 1
ATOM 1338 N N . LEU B 1 42 ? -1.962 6.927 13.892 1.00 38.19 158 LEU B N 1
ATOM 1339 C CA . LEU B 1 42 ? -1.322 5.633 13.679 1.00 36.94 158 LEU B CA 1
ATOM 1340 C C . LEU B 1 42 ? -0.153 5.402 14.637 1.00 39.09 158 LEU B C 1
ATOM 1341 O O . LEU B 1 42 ? 0.566 4.410 14.522 1.00 45.92 158 LEU B O 1
ATOM 1346 N N . GLY B 1 43 ? 0.053 6.332 15.561 1.00 36.86 159 GLY B N 1
ATOM 1347 C CA . GLY B 1 43 ? 1.133 6.220 16.527 1.00 40.00 159 GLY B CA 1
ATOM 1348 C C . GLY B 1 43 ? 2.507 6.679 16.059 1.00 42.21 159 GLY B C 1
ATOM 1349 O O . GLY B 1 43 ? 3.519 6.332 16.670 1.00 36.95 159 GLY B O 1
ATOM 1350 N N . ALA B 1 44 ? 2.564 7.450 14.977 1.00 36.73 160 ALA B N 1
ATOM 1351 C CA . ALA B 1 44 ? 3.846 7.973 14.536 1.00 33.73 160 ALA B CA 1
ATOM 1352 C C . ALA B 1 44 ? 4.223 9.183 15.375 1.00 32.66 160 ALA B C 1
ATOM 1353 O O . ALA B 1 44 ? 3.360 9.885 15.898 1.00 31.18 160 ALA B O 1
ATOM 1355 N N . GLN B 1 45 ? 5.519 9.421 15.518 1.00 32.80 161 GLN B N 1
ATOM 1356 C CA . GLN B 1 45 ? 5.981 10.665 16.112 1.00 32.67 161 GLN B CA 1
ATOM 1357 C C . GLN B 1 45 ? 6.341 11.635 14.988 1.00 36.04 161 GLN B C 1
ATOM 1358 O O . GLN B 1 45 ? 7.048 11.275 14.044 1.00 34.02 161 GLN B O 1
ATOM 1364 N N . ILE B 1 46 ? 5.829 12.854 15.089 1.00 33.53 162 ILE B N 1
ATOM 1365 C CA . ILE B 1 46 ? 6.083 13.893 14.122 1.00 33.73 162 ILE B CA 1
ATOM 1366 C C . ILE B 1 46 ? 7.159 14.792 14.681 1.00 33.00 162 ILE B C 1
ATOM 1367 O O . ILE B 1 46 ? 6.924 15.511 15.644 1.00 36.54 162 ILE B O 1
ATOM 1372 N N . THR B 1 47 ? 8.341 14.759 14.083 1.00 31.76 163 THR B N 1
ATOM 1373 C CA . THR B 1 47 ? 9.485 15.496 14.621 1.00 30.84 163 THR B CA 1
ATOM 1374 C C . THR B 1 47 ? 9.551 16.950 14.150 1.00 36.42 163 THR B C 1
ATOM 1375 O O . THR B 1 47 ? 9.208 17.266 13.003 1.00 37.09 163 THR B O 1
ATOM 1379 N N . GLN B 1 48 ? 10.010 17.830 15.037 1.00 33.77 164 GLN B N 1
ATOM 1380 C CA . GLN B 1 48 ? 10.204 19.236 14.709 1.00 38.63 164 GLN B CA 1
ATOM 1381 C C . GLN B 1 48 ? 11.495 19.417 13.927 1.00 39.28 164 GLN B C 1
ATOM 1382 O O . GLN B 1 48 ? 11.585 20.273 13.057 1.00 37.13 164 GLN B O 1
ATOM 1388 N N . PHE B 1 49 ? 12.483 18.587 14.237 1.00 34.56 165 PHE B N 1
ATOM 1389 C CA . PHE B 1 49 ? 13.776 18.659 13.593 1.00 30.51 165 PHE B CA 1
ATOM 1390 C C . PHE B 1 49 ? 14.013 17.469 12.694 1.00 33.73 165 PHE B C 1
ATOM 1391 O O . PHE B 1 49 ? 13.492 16.381 12.934 1.00 31.80 165 PHE B O 1
ATOM 1399 N N . PHE B 1 50 ? 14.838 17.675 11.675 1.00 29.21 166 PHE B N 1
ATOM 1400 C CA . PHE B 1 50 ? 15.351 16.568 10.902 1.00 28.97 166 PHE B CA 1
ATOM 1401 C C . PHE B 1 50 ? 16.681 16.157 11.494 1.00 30.37 166 PHE B C 1
ATOM 1402 O O . PHE B 1 50 ? 17.493 17.002 11.890 1.00 27.99 166 PHE B O 1
ATOM 1410 N N . ASP B 1 51 ? 16.899 14.853 11.539 1.00 30.67 167 ASP B N 1
ATOM 1411 C CA . ASP B 1 51 ? 18.154 14.301 12.012 1.00 31.33 167 ASP B CA 1
ATOM 1412 C C . ASP B 1 51 ? 18.179 12.821 11.639 1.00 30.85 167 ASP B C 1
ATOM 1413 O O . ASP B 1 51 ? 17.274 12.348 10.954 1.00 32.65 167 ASP B O 1
ATOM 1418 N N . THR B 1 52 ? 19.206 12.089 12.051 1.00 30.89 168 THR B N 1
ATOM 1419 C CA . THR B 1 52 ? 19.315 10.698 11.630 1.00 29.21 168 THR B CA 1
ATOM 1420 C C . THR B 1 52 ? 18.372 9.730 12.337 1.00 31.58 168 THR B C 1
ATOM 1421 O O . THR B 1 52 ? 18.422 8.532 12.073 1.00 36.33 168 THR B O 1
ATOM 1425 N N . THR B 1 53 ? 17.501 10.215 13.216 1.00 30.35 169 THR B N 1
ATOM 1426 C CA . THR B 1 53 ? 16.544 9.300 13.850 1.00 30.51 169 THR B CA 1
ATOM 1427 C C . THR B 1 53 ? 15.234 9.260 13.078 1.00 31.22 169 THR B C 1
ATOM 1428 O O . THR B 1 53 ? 14.390 8.408 13.325 1.00 34.99 169 THR B O 1
ATOM 1432 N N . VAL B 1 54 ? 15.070 10.193 12.144 1.00 30.35 170 VAL B N 1
ATOM 1433 C CA . VAL B 1 54 ? 13.920 10.212 11.245 1.00 29.78 170 VAL B CA 1
ATOM 1434 C C . VAL B 1 54 ? 13.856 8.945 10.376 1.00 27.15 170 VAL B C 1
ATOM 1435 O O . VAL B 1 54 ? 14.887 8.418 9.969 1.00 30.67 170 VAL B O 1
ATOM 1439 N N . THR B 1 55 ? 12.650 8.435 10.130 1.00 24.25 171 THR B N 1
ATOM 1440 C CA . THR B 1 55 ? 12.475 7.230 9.320 1.00 25.28 171 THR B CA 1
ATOM 1441 C C . THR B 1 55 ? 11.717 7.537 8.025 1.00 29.71 171 THR B C 1
ATOM 1442 O O . THR B 1 55 ? 11.859 6.840 7.042 1.00 33.34 171 THR B O 1
ATOM 1446 N N . ILE B 1 56 ? 10.897 8.580 8.040 1.00 30.99 172 ILE B N 1
ATOM 1447 C CA . ILE B 1 56 ? 10.116 8.952 6.874 1.00 33.51 172 ILE B CA 1
ATOM 1448 C C . ILE B 1 56 ? 10.127 10.466 6.727 1.00 33.39 172 ILE B C 1
ATOM 1449 O O . ILE B 1 56 ? 9.899 11.187 7.697 1.00 30.79 172 ILE B O 1
ATOM 1454 N N . VAL B 1 57 ? 10.412 10.944 5.519 1.00 27.81 173 VAL B N 1
ATOM 1455 C CA . VAL B 1 57 ? 10.315 12.367 5.226 1.00 26.52 173 VAL B CA 1
ATOM 1456 C C . VAL B 1 57 ? 9.159 12.552 4.256 1.00 31.58 173 VAL B C 1
ATOM 1457 O O . VAL B 1 57 ? 9.079 11.871 3.233 1.00 27.34 173 VAL B O 1
ATOM 1461 N N . ILE B 1 58 ? 8.241 13.447 4.594 1.00 28.19 174 ILE B N 1
ATOM 1462 C CA . ILE B 1 58 ? 7.122 13.738 3.716 1.00 27.59 174 ILE B CA 1
ATOM 1463 C C . ILE B 1 58 ? 7.298 15.141 3.146 1.00 35.00 174 ILE B C 1
ATOM 1464 O O . ILE B 1 58 ? 7.391 16.129 3.887 1.00 30.65 174 ILE B O 1
ATOM 1469 N N . THR B 1 59 ? 7.377 15.211 1.820 1.00 28.38 175 THR B N 1
ATOM 1470 C CA . THR B 1 59 ? 7.838 16.413 1.134 1.00 29.71 175 THR B CA 1
ATOM 1471 C C . THR B 1 59 ? 6.904 16.841 0.005 1.00 33.68 175 THR B C 1
ATOM 1472 O O . THR B 1 59 ? 6.196 16.012 -0.575 1.00 32.23 175 THR B O 1
ATOM 1476 N N . ARG B 1 60 ? 6.915 18.141 -0.301 1.00 34.46 176 ARG B N 1
ATOM 1477 C CA . ARG B 1 60 ? 6.192 18.682 -1.456 1.00 37.10 176 ARG B CA 1
ATOM 1478 C C . ARG B 1 60 ? 7.149 18.828 -2.639 1.00 34.67 176 ARG B C 1
ATOM 1479 O O . ARG B 1 60 ? 6.760 19.227 -3.734 1.00 35.68 176 ARG B O 1
ATOM 1487 N N . ARG B 1 61 ? 8.413 18.510 -2.407 1.00 33.94 177 ARG B N 1
ATOM 1488 C CA . ARG B 1 61 ? 9.418 18.702 -3.429 1.00 29.09 177 ARG B CA 1
ATOM 1489 C C . ARG B 1 61 ? 9.549 17.489 -4.340 1.00 36.81 177 ARG B C 1
ATOM 1490 O O . ARG B 1 61 ? 8.889 16.465 -4.136 1.00 33.60 177 ARG B O 1
ATOM 1498 N N . SER B 1 62 ? 10.396 17.629 -5.353 1.00 30.16 178 SER B N 1
ATOM 1499 C CA . SER B 1 62 ? 10.470 16.678 -6.438 1.00 31.81 178 SER B CA 1
ATOM 1500 C C . SER B 1 62 ? 11.367 15.513 -6.086 1.00 33.55 178 SER B C 1
ATOM 1501 O O . SER B 1 62 ? 12.593 15.636 -6.090 1.00 33.66 178 SER B O 1
ATOM 1504 N N . VAL B 1 63 ? 10.740 14.372 -5.822 1.00 33.49 179 VAL B N 1
ATOM 1505 C CA . VAL B 1 63 ? 11.439 13.185 -5.357 1.00 32.19 179 VAL B CA 1
ATOM 1506 C C . VAL B 1 63 ? 12.346 12.602 -6.446 1.00 36.63 179 VAL B C 1
ATOM 1507 O O . VAL B 1 63 ? 13.480 12.198 -6.168 1.00 33.86 179 VAL B O 1
ATOM 1511 N N . GLU B 1 64 ? 11.854 12.572 -7.684 1.00 35.48 180 GLU B N 1
ATOM 1512 C CA A GLU B 1 64 ? 12.635 12.062 -8.813 0.53 35.62 180 GLU B CA 1
ATOM 1513 C CA B GLU B 1 64 ? 12.640 12.038 -8.787 0.47 35.71 180 GLU B CA 1
ATOM 1514 C C . GLU B 1 64 ? 13.953 12.809 -8.947 1.00 35.34 180 GLU B C 1
ATOM 1515 O O . GLU B 1 64 ? 14.935 12.274 -9.455 1.00 38.75 180 GLU B O 1
ATOM 1526 N N . ASN B 1 65 ? 13.975 14.054 -8.484 1.00 32.01 181 ASN B N 1
ATOM 1527 C CA . ASN B 1 65 ? 15.151 14.897 -8.668 1.00 28.94 181 ASN B CA 1
ATOM 1528 C C . ASN B 1 65 ? 16.042 15.107 -7.454 1.00 36.90 181 ASN B C 1
ATOM 1529 O O . ASN B 1 65 ? 16.869 16.014 -7.445 1.00 34.15 181 ASN B O 1
ATOM 1534 N N . ILE B 1 66 ? 15.908 14.256 -6.440 1.00 37.26 182 ILE B N 1
ATOM 1535 C CA . ILE B 1 66 ? 16.744 14.409 -5.255 1.00 34.71 182 ILE B CA 1
ATOM 1536 C C . ILE B 1 66 ? 18.224 14.338 -5.607 1.00 35.19 182 ILE B C 1
ATOM 1537 O O . ILE B 1 66 ? 19.029 15.076 -5.043 1.00 37.51 182 ILE B O 1
ATOM 1542 N N . TYR B 1 67 ? 18.582 13.475 -6.554 1.00 38.50 183 TYR B N 1
ATOM 1543 C CA . TYR B 1 67 ? 19.992 13.289 -6.919 1.00 40.50 183 TYR B CA 1
ATOM 1544 C C . TYR B 1 67 ? 20.697 14.574 -7.354 1.00 44.95 183 TYR B C 1
ATOM 1545 O O . TYR B 1 67 ? 21.921 14.638 -7.352 1.00 52.05 183 TYR B O 1
ATOM 1554 N N . LEU B 1 68 ? 19.923 15.594 -7.712 1.00 42.75 184 LEU B N 1
ATOM 1555 C CA . LEU B 1 68 ? 20.468 16.878 -8.142 1.00 40.57 184 LEU B CA 1
ATOM 1556 C C . LEU B 1 68 ? 20.709 17.877 -7.014 1.00 47.86 184 LEU B C 1
ATOM 1557 O O . LEU B 1 68 ? 21.249 18.961 -7.258 1.00 45.05 184 LEU B O 1
ATOM 1562 N N . LEU B 1 69 ? 20.296 17.530 -5.795 1.00 43.07 185 LEU B N 1
ATOM 1563 C CA . LEU B 1 69 ? 20.350 18.457 -4.668 1.00 39.85 185 LEU B CA 1
ATOM 1564 C C . LEU B 1 69 ? 21.717 18.449 -4.003 1.00 43.49 185 LEU B C 1
ATOM 1565 O O . LEU B 1 69 ? 22.513 17.537 -4.215 1.00 43.22 185 LEU B O 1
ATOM 1570 N N . LYS B 1 70 ? 21.991 19.465 -3.195 1.00 41.90 186 LYS B N 1
ATOM 1571 C CA . LYS B 1 70 ? 23.215 19.464 -2.417 1.00 50.28 186 LYS B CA 1
ATOM 1572 C C . LYS B 1 70 ? 23.147 18.335 -1.403 1.00 48.25 186 LYS B C 1
ATOM 1573 O O . LYS B 1 70 ? 22.073 17.943 -0.961 1.00 47.10 186 LYS B O 1
ATOM 1579 N N . ASP B 1 71 ? 24.304 17.805 -1.044 1.00 52.52 187 ASP B N 1
ATOM 1580 C CA . ASP B 1 71 ? 24.371 16.684 -0.121 1.00 54.10 187 ASP B CA 1
ATOM 1581 C C . ASP B 1 71 ? 23.947 17.094 1.292 1.00 50.23 187 ASP B C 1
ATOM 1582 O O . ASP B 1 71 ? 23.673 16.239 2.122 1.00 49.04 187 ASP B O 1
ATOM 1587 N N . THR B 1 72 ? 23.884 18.400 1.546 1.00 46.15 188 THR B N 1
ATOM 1588 C CA . THR B 1 72 ? 23.397 18.930 2.819 1.00 44.04 188 THR B CA 1
ATOM 1589 C C . THR B 1 72 ? 21.876 19.060 2.867 1.00 43.15 188 THR B C 1
ATOM 1590 O O . THR B 1 72 ? 21.303 19.271 3.928 1.00 38.10 188 THR B O 1
ATOM 1594 N N . ASP B 1 73 ? 21.218 18.981 1.716 1.00 42.87 189 ASP B N 1
ATOM 1595 C CA . ASP B 1 73 ? 19.767 19.057 1.705 1.00 38.04 189 ASP B CA 1
ATOM 1596 C C . ASP B 1 73 ? 19.216 17.878 2.508 1.00 39.46 189 ASP B C 1
ATOM 1597 O O . ASP B 1 73 ? 19.731 16.755 2.408 1.00 37.23 189 ASP B O 1
ATOM 1602 N N . ILE B 1 74 ? 18.178 18.120 3.304 1.00 32.87 190 ILE B N 1
ATOM 1603 C CA . ILE B 1 74 ? 17.655 17.046 4.150 1.00 32.54 190 ILE B CA 1
ATOM 1604 C C . ILE B 1 74 ? 17.194 15.841 3.295 1.00 36.76 190 ILE B C 1
ATOM 1605 O O . ILE B 1 74 ? 17.294 14.689 3.741 1.00 32.54 190 ILE B O 1
ATOM 1610 N N . LEU B 1 75 ? 16.728 16.103 2.069 1.00 27.66 191 LEU B N 1
ATOM 1611 C CA . LEU B 1 75 ? 16.327 15.027 1.151 1.00 32.36 191 LEU B CA 1
ATOM 1612 C C . LEU B 1 75 ? 17.519 14.198 0.707 1.00 32.06 191 LEU B C 1
ATOM 1613 O O . LEU B 1 75 ? 17.398 12.993 0.511 1.00 34.48 191 LEU B O 1
ATOM 1618 N N . SER B 1 76 ? 18.668 14.841 0.537 1.00 34.44 192 SER B N 1
ATOM 1619 C CA . SER B 1 76 ? 19.876 14.106 0.184 1.00 39.87 192 SER B CA 1
ATOM 1620 C C . SER B 1 76 ? 20.274 13.230 1.345 1.00 36.70 192 SER B C 1
ATOM 1621 O O . SER B 1 76 ? 20.564 12.052 1.172 1.00 42.48 192 SER B O 1
ATOM 1624 N N . ARG B 1 77 ? 20.288 13.814 2.534 1.00 36.77 193 ARG B N 1
ATOM 1625 C CA . ARG B 1 77 ? 20.604 13.057 3.733 1.00 32.63 193 ARG B CA 1
ATOM 1626 C C . ARG B 1 77 ? 19.625 11.917 3.888 1.00 35.41 193 ARG B C 1
ATOM 1627 O O . ARG B 1 77 ? 20.022 10.784 4.157 1.00 40.82 193 ARG B O 1
ATOM 1635 N N . ALA B 1 78 ? 18.344 12.205 3.699 1.00 34.37 194 ALA B N 1
ATOM 1636 C CA . ALA B 1 78 ? 17.315 11.180 3.896 1.00 35.19 194 ALA B CA 1
ATOM 1637 C C . ALA B 1 78 ? 17.552 9.956 3.018 1.00 38.71 194 ALA B C 1
ATOM 1638 O O . ALA B 1 78 ? 17.532 8.823 3.507 1.00 37.41 194 ALA B O 1
ATOM 1640 N N . LYS B 1 79 ? 17.773 10.188 1.725 1.00 35.71 195 LYS B N 1
ATOM 1641 C CA . LYS B 1 79 ? 17.998 9.097 0.772 1.00 40.52 195 LYS B CA 1
ATOM 1642 C C . LYS B 1 79 ? 19.289 8.363 1.130 1.00 42.25 195 LYS B C 1
ATOM 1643 O O . LYS B 1 79 ? 19.373 7.140 1.060 1.00 44.18 195 LYS B O 1
ATOM 1649 N N . LYS B 1 80 ? 20.285 9.131 1.543 1.00 40.40 196 LYS B N 1
ATOM 1650 C CA . LYS B 1 80 ? 21.574 8.590 1.927 1.00 40.51 196 LYS B CA 1
ATOM 1651 C C . LYS B 1 80 ? 21.474 7.684 3.150 1.00 48.62 196 LYS B C 1
ATOM 1652 O O . LYS B 1 80 ? 22.144 6.655 3.214 1.00 51.57 196 LYS B O 1
ATOM 1658 N N . ASN B 1 81 ? 20.654 8.079 4.123 1.00 44.61 197 ASN B N 1
ATOM 1659 C CA . ASN B 1 81 ? 20.414 7.265 5.312 1.00 41.46 197 ASN B CA 1
ATOM 1660 C C . ASN B 1 81 ? 19.327 6.191 5.151 1.00 39.78 197 ASN B C 1
ATOM 1661 O O . ASN B 1 81 ? 18.918 5.587 6.125 1.00 40.26 197 ASN B O 1
ATOM 1666 N N . TYR B 1 82 ? 18.838 5.970 3.935 1.00 44.54 198 TYR B N 1
ATOM 1667 C CA . TYR B 1 82 ? 17.851 4.907 3.695 1.00 49.20 198 TYR B CA 1
ATOM 1668 C C . TYR B 1 82 ? 16.474 5.137 4.327 1.00 41.29 198 TYR B C 1
ATOM 1669 O O . TYR B 1 82 ? 15.715 4.191 4.539 1.00 43.61 198 TYR B O 1
ATOM 1678 N N . MET B 1 83 ? 16.157 6.391 4.615 1.00 40.10 199 MET B N 1
ATOM 1679 C CA . MET B 1 83 ? 14.829 6.762 5.074 1.00 33.32 199 MET B CA 1
ATOM 1680 C C . MET B 1 83 ? 13.883 6.726 3.881 1.00 36.84 199 MET B C 1
ATOM 1681 O O . MET B 1 83 ? 14.305 6.877 2.725 1.00 30.56 199 MET B O 1
ATOM 1686 N N . LYS B 1 84 ? 12.597 6.567 4.152 1.00 33.35 200 LYS B N 1
ATOM 1687 C CA . LYS B 1 84 ? 11.601 6.717 3.099 1.00 33.52 200 LYS B CA 1
ATOM 1688 C C . LYS B 1 84 ? 11.303 8.190 2.794 1.00 35.01 200 LYS B C 1
ATOM 1689 O O . LYS B 1 84 ? 11.231 9.030 3.702 1.00 37.64 200 LYS B O 1
ATOM 1695 N N . VAL B 1 85 ? 11.153 8.502 1.511 1.00 35.69 201 VAL B N 1
ATOM 1696 C CA . VAL B 1 85 ? 10.769 9.844 1.092 1.00 35.60 201 VAL B CA 1
ATOM 1697 C C . VAL B 1 85 ? 9.465 9.787 0.296 1.00 34.64 201 VAL B C 1
ATOM 1698 O O . VAL B 1 85 ? 9.390 9.135 -0.740 1.00 37.46 201 VAL B O 1
ATOM 1702 N N . TRP B 1 86 ? 8.440 10.467 0.801 1.00 30.70 202 TRP B N 1
ATOM 1703 C CA . TRP B 1 86 ? 7.089 10.337 0.282 1.00 30.55 202 TRP B CA 1
ATOM 1704 C C . TRP B 1 86 ? 6.539 11.686 -0.114 1.00 33.95 202 TRP B C 1
ATOM 1705 O O . TRP B 1 86 ? 6.715 12.664 0.614 1.00 34.70 202 TRP B O 1
ATOM 1716 N N . SER B 1 87 ? 5.861 11.736 -1.256 1.00 32.11 203 SER B N 1
ATOM 1717 C CA . SER B 1 87 ? 5.092 12.912 -1.641 1.00 32.99 203 SER B CA 1
ATOM 1718 C C . SER B 1 87 ? 3.844 12.975 -0.773 1.00 33.91 203 SER B C 1
ATOM 1719 O O . SER B 1 87 ? 3.506 12.000 -0.090 1.00 33.11 203 SER B O 1
ATOM 1722 N N . TYR B 1 88 ? 3.154 14.112 -0.788 1.00 34.56 204 TYR B N 1
ATOM 1723 C CA . TYR B 1 88 ? 1.867 14.187 -0.110 1.00 33.61 204 TYR B CA 1
ATOM 1724 C C . TYR B 1 88 ? 0.883 13.150 -0.655 1.00 41.71 204 TYR B C 1
ATOM 1725 O O . TYR B 1 88 ? 0.142 12.528 0.106 1.00 40.83 204 TYR B O 1
ATOM 1734 N N . GLU B 1 89 ? 0.890 12.956 -1.972 1.00 38.11 205 GLU B N 1
ATOM 1735 C CA . GLU B 1 89 ? 0.004 11.995 -2.615 1.00 39.02 205 GLU B CA 1
ATOM 1736 C C . GLU B 1 89 ? 0.237 10.568 -2.107 1.00 36.04 205 GLU B C 1
ATOM 1737 O O . GLU B 1 89 ? -0.712 9.834 -1.830 1.00 40.90 205 GLU B O 1
ATOM 1743 N N . LYS B 1 90 ? 1.500 10.171 -2.004 1.00 36.69 206 LYS B N 1
ATOM 1744 C CA . LYS B 1 90 ? 1.849 8.830 -1.553 1.00 36.84 206 LYS B CA 1
ATOM 1745 C C . LYS B 1 90 ? 1.532 8.649 -0.072 1.00 36.94 206 LYS B C 1
ATOM 1746 O O . LYS B 1 90 ? 1.060 7.596 0.350 1.00 41.49 206 LYS B O 1
ATOM 1752 N N . ALA B 1 91 ? 1.796 9.680 0.718 1.00 35.47 207 ALA B N 1
ATOM 1753 C CA . ALA B 1 91 ? 1.468 9.633 2.132 1.00 35.80 207 ALA B CA 1
ATOM 1754 C C . ALA B 1 91 ? -0.038 9.448 2.317 1.00 36.03 207 ALA B C 1
ATOM 1755 O O . ALA B 1 91 ? -0.479 8.682 3.170 1.00 36.36 207 ALA B O 1
ATOM 1757 N N . ALA B 1 92 ? -0.825 10.136 1.494 1.00 37.61 208 ALA B N 1
ATOM 1758 C CA . ALA B 1 92 ? -2.287 10.072 1.592 1.00 39.43 208 ALA B CA 1
ATOM 1759 C C . ALA B 1 92 ? -2.849 8.696 1.221 1.00 36.51 208 ALA B C 1
ATOM 1760 O O . ALA B 1 92 ? -3.802 8.236 1.841 1.00 34.78 208 ALA B O 1
ATOM 1762 N N . ARG B 1 93 ? -2.263 8.058 0.209 1.00 36.26 209 ARG B N 1
ATOM 1763 C CA . ARG B 1 93 ? -2.608 6.683 -0.168 1.00 38.70 209 ARG B CA 1
ATOM 1764 C C . ARG B 1 93 ? -2.282 5.707 0.945 1.00 39.50 209 ARG B C 1
ATOM 1765 O O . ARG B 1 93 ? -3.035 4.772 1.205 1.00 40.94 209 ARG B O 1
ATOM 1773 N N . PHE B 1 94 ? -1.132 5.907 1.578 1.00 40.51 210 PHE B N 1
ATOM 1774 C CA . PHE B 1 94 ? -0.716 5.044 2.670 1.00 38.32 210 PHE B CA 1
ATOM 1775 C C . PHE B 1 94 ? -1.733 5.132 3.806 1.00 37.97 210 PHE B C 1
ATOM 1776 O O . PHE B 1 94 ? -2.230 4.122 4.283 1.00 41.47 210 PHE B O 1
ATOM 1784 N N . LEU B 1 95 ? -2.056 6.348 4.217 1.00 39.21 211 LEU B N 1
ATOM 1785 C CA . LEU B 1 95 ? -3.058 6.554 5.256 1.00 42.84 211 LEU B CA 1
ATOM 1786 C C . LEU B 1 95 ? -4.387 5.908 4.883 1.00 42.44 211 LEU B C 1
ATOM 1787 O O . LEU B 1 95 ? -5.058 5.327 5.723 1.00 39.74 211 LEU B O 1
ATOM 1792 N N . LYS B 1 96 ? -4.775 6.028 3.619 1.00 42.32 212 LYS B N 1
ATOM 1793 C CA . LYS B 1 96 ? -6.019 5.420 3.165 1.00 46.33 212 LYS B CA 1
ATOM 1794 C C . LYS B 1 96 ? -5.975 3.891 3.288 1.00 46.73 212 LYS B C 1
ATOM 1795 O O . LYS B 1 96 ? -6.935 3.275 3.747 1.00 51.43 212 LYS B O 1
ATOM 1801 N N . ASN B 1 97 ? -4.862 3.282 2.893 1.00 43.33 213 ASN B N 1
ATOM 1802 C CA . ASN B 1 97 ? -4.716 1.834 3.028 1.00 44.72 213 ASN B CA 1
ATOM 1803 C C . ASN B 1 97 ? -4.693 1.354 4.471 1.00 46.81 213 ASN B C 1
ATOM 1804 O O . ASN B 1 97 ? -4.757 0.157 4.724 1.00 43.49 213 ASN B O 1
ATOM 1809 N N . LEU B 1 98 ? -4.594 2.283 5.415 1.00 43.09 214 LEU B N 1
ATOM 1810 C CA . LEU B 1 98 ? -4.616 1.913 6.818 1.00 42.77 214 LEU B CA 1
ATOM 1811 C C . LEU B 1 98 ? -5.883 2.384 7.497 1.00 43.75 214 LEU B C 1
ATOM 1812 O O . LEU B 1 98 ? -5.915 2.526 8.718 1.00 45.13 214 LEU B O 1
ATOM 1817 N N . ASP B 1 99 ? -6.924 2.617 6.703 1.00 40.91 215 ASP B N 1
ATOM 1818 C CA . ASP B 1 99 ? -8.253 2.899 7.246 1.00 47.86 215 ASP B CA 1
ATOM 1819 C C . ASP B 1 99 ? -8.380 4.274 7.900 1.00 50.72 215 ASP B C 1
ATOM 1820 O O . ASP B 1 99 ? -9.367 4.560 8.582 1.00 55.00 215 ASP B O 1
ATOM 1825 N N . VAL B 1 100 ? -7.380 5.124 7.707 1.00 47.36 216 VAL B N 1
ATOM 1826 C CA . VAL B 1 100 ? -7.479 6.484 8.205 1.00 53.02 216 VAL B CA 1
ATOM 1827 C C . VAL B 1 100 ? -8.398 7.277 7.282 1.00 58.09 216 VAL B C 1
ATOM 1828 O O . VAL B 1 100 ? -8.056 7.554 6.129 1.00 57.91 216 VAL B O 1
ATOM 1832 N N . ASP B 1 101 ? -9.578 7.619 7.791 1.00 65.89 217 ASP B N 1
ATOM 1833 C CA . ASP B 1 101 ? -10.538 8.413 7.033 1.00 71.89 217 ASP B CA 1
ATOM 1834 C C . ASP B 1 101 ? -10.131 9.882 7.055 1.00 71.13 217 ASP B C 1
ATOM 1835 O O . ASP B 1 101 ? -10.269 10.563 8.076 1.00 68.89 217 ASP B O 1
ATOM 1840 N N . LEU B 1 102 ? -9.622 10.360 5.925 1.00 71.60 218 LEU B N 1
ATOM 1841 C CA . LEU B 1 102 ? -9.139 11.731 5.829 1.00 72.63 218 LEU B CA 1
ATOM 1842 C C . LEU B 1 102 ? -10.269 12.752 5.728 1.00 77.55 218 LEU B C 1
ATOM 1843 O O . LEU B 1 102 ? -10.164 13.851 6.272 1.00 75.59 218 LEU B O 1
ATOM 1848 N N . ASP B 1 103 ? -11.347 12.388 5.038 1.00 81.17 219 ASP B N 1
ATOM 1849 C CA . ASP B 1 103 ? -12.494 13.281 4.902 1.00 85.10 219 ASP B CA 1
ATOM 1850 C C . ASP B 1 103 ? -13.148 13.562 6.244 1.00 85.03 219 ASP B C 1
ATOM 1851 O O . ASP B 1 103 ? -13.602 14.676 6.499 1.00 88.38 219 ASP B O 1
ATOM 1856 N N . HIS B 1 104 ? -13.197 12.544 7.096 1.00 82.45 220 HIS B N 1
ATOM 1857 C CA . HIS B 1 104 ? -13.755 12.687 8.433 1.00 86.76 220 HIS B CA 1
ATOM 1858 C C . HIS B 1 104 ? -12.808 13.492 9.310 1.00 89.82 220 HIS B C 1
ATOM 1859 O O . HIS B 1 104 ? -13.237 14.267 10.168 1.00 91.88 220 HIS B O 1
ATOM 1866 N N . LEU B 1 105 ? -11.514 13.287 9.090 1.00 86.98 221 LEU B N 1
ATOM 1867 C CA . LEU B 1 105 ? -10.467 13.999 9.811 1.00 79.75 221 LEU B CA 1
ATOM 1868 C C . LEU B 1 105 ? -10.465 15.468 9.397 1.00 80.27 221 LEU B C 1
ATOM 1869 O O . LEU B 1 105 ? -10.226 16.358 10.218 1.00 81.82 221 LEU B O 1
ATOM 1874 N N . SER B 1 106 ? -10.740 15.705 8.115 1.00 81.39 222 SER B N 1
ATOM 1875 C CA . SER B 1 106 ? -10.842 17.052 7.550 1.00 83.62 222 SER B CA 1
ATOM 1876 C C . SER B 1 106 ? -12.000 17.812 8.189 1.00 86.30 222 SER B C 1
ATOM 1877 O O . SER B 1 106 ? -11.822 18.900 8.744 1.00 85.73 222 SER B O 1
ATOM 1880 N N . LYS B 1 107 ? -13.187 17.221 8.101 1.00 87.95 223 LYS B N 1
ATOM 1881 C CA . LYS B 1 107 ? -14.374 17.745 8.760 1.00 92.02 223 LYS B CA 1
ATOM 1882 C C . LYS B 1 107 ? -14.402 17.345 10.236 1.00 87.00 223 LYS B C 1
ATOM 1883 O O . LYS B 1 107 ? -14.008 18.117 11.111 1.00 82.72 223 LYS B O 1
ATOM 1889 N N . ASP C 1 7 ? 30.856 9.773 40.942 1.00 54.55 123 ASP C N 1
ATOM 1890 C CA . ASP C 1 7 ? 29.468 10.086 41.270 1.00 58.18 123 ASP C CA 1
ATOM 1891 C C . ASP C 1 7 ? 28.679 10.409 40.006 1.00 51.04 123 ASP C C 1
ATOM 1892 O O . ASP C 1 7 ? 28.700 11.544 39.516 1.00 51.56 123 ASP C O 1
ATOM 1897 N N . SER C 1 8 ? 27.993 9.407 39.470 1.00 43.46 124 SER C N 1
ATOM 1898 C CA . SER C 1 8 ? 27.165 9.614 38.291 1.00 41.90 124 SER C CA 1
ATOM 1899 C C . SER C 1 8 ? 25.868 10.288 38.674 1.00 38.81 124 SER C C 1
ATOM 1900 O O . SER C 1 8 ? 25.113 9.766 39.490 1.00 38.06 124 SER C O 1
ATOM 1903 N N . ARG C 1 9 ? 25.604 11.437 38.067 1.00 33.07 125 ARG C N 1
ATOM 1904 C CA . ARG C 1 9 ? 24.419 12.208 38.402 1.00 34.26 125 ARG C CA 1
ATOM 1905 C C . ARG C 1 9 ? 23.638 12.503 37.144 1.00 30.46 125 ARG C C 1
ATOM 1906 O O . ARG C 1 9 ? 24.063 13.283 36.290 1.00 36.51 125 ARG C O 1
ATOM 1914 N N . ILE C 1 10 ? 22.492 11.852 37.024 1.00 30.69 126 ILE C N 1
ATOM 1915 C CA . ILE C 1 10 ? 21.816 11.757 35.738 1.00 35.65 126 ILE C CA 1
ATOM 1916 C C . ILE C 1 10 ? 20.511 12.504 35.790 1.00 33.75 126 ILE C C 1
ATOM 1917 O O . ILE C 1 10 ? 19.685 12.230 36.647 1.00 35.36 126 ILE C O 1
ATOM 1922 N N . TYR C 1 11 ? 20.340 13.459 34.883 1.00 26.93 127 TYR C N 1
ATOM 1923 C CA . TYR C 1 11 ? 19.109 14.219 34.803 1.00 27.45 127 TYR C CA 1
ATOM 1924 C C . TYR C 1 11 ? 18.343 13.797 33.543 1.00 32.79 127 TYR C C 1
ATOM 1925 O O . TYR C 1 11 ? 18.917 13.696 32.460 1.00 28.74 127 TYR C O 1
ATOM 1934 N N . PHE C 1 12 ? 17.050 13.544 33.699 1.00 31.27 128 PHE C N 1
ATOM 1935 C CA . PHE C 1 12 ? 16.171 13.263 32.576 1.00 32.44 128 PHE C CA 1
ATOM 1936 C C . PHE C 1 12 ? 15.441 14.518 32.082 1.00 34.21 128 PHE C C 1
ATOM 1937 O O . PHE C 1 12 ? 14.620 15.100 32.799 1.00 31.36 128 PHE C O 1
ATOM 1945 N N . ASP C 1 13 ? 15.763 14.921 30.853 1.00 32.66 129 ASP C N 1
ATOM 1946 C CA . ASP C 1 13 ? 15.131 16.041 30.172 1.00 29.09 129 ASP C CA 1
ATOM 1947 C C . ASP C 1 13 ? 13.626 15.819 30.098 1.00 31.26 129 ASP C C 1
ATOM 1948 O O . ASP C 1 13 ? 13.177 14.757 29.676 1.00 33.77 129 ASP C O 1
ATOM 1953 N N . ILE C 1 14 ? 12.848 16.819 30.495 1.00 27.98 130 ILE C N 1
ATOM 1954 C CA . ILE C 1 14 ? 11.394 16.685 30.534 1.00 32.20 130 ILE C CA 1
ATOM 1955 C C . ILE C 1 14 ? 10.710 17.348 29.335 1.00 34.11 130 ILE C C 1
ATOM 1956 O O . ILE C 1 14 ? 9.500 17.247 29.157 1.00 38.71 130 ILE C O 1
ATOM 1961 N N . THR C 1 15 ? 11.492 18.043 28.525 1.00 32.66 131 THR C N 1
ATOM 1962 C CA . THR C 1 15 ? 10.975 18.704 27.336 1.00 32.59 131 THR C CA 1
ATOM 1963 C C . THR C 1 15 ? 11.056 17.791 26.116 1.00 35.37 131 THR C C 1
ATOM 1964 O O . THR C 1 15 ? 11.997 17.009 25.979 1.00 36.54 131 THR C O 1
ATOM 1968 N N . ASP C 1 16 ? 10.051 17.868 25.250 1.00 36.31 132 ASP C N 1
ATOM 1969 C CA . ASP C 1 16 ? 10.053 17.119 23.994 1.00 39.41 132 ASP C CA 1
ATOM 1970 C C . ASP C 1 16 ? 10.187 18.055 22.793 1.00 36.57 132 ASP C C 1
ATOM 1971 O O . ASP C 1 16 ? 9.927 19.240 22.922 1.00 34.90 132 ASP C O 1
ATOM 1976 N N . ASP C 1 17 ? 10.593 17.527 21.635 1.00 35.87 133 ASP C N 1
ATOM 1977 C CA . ASP C 1 17 ? 10.584 18.311 20.390 1.00 37.58 133 ASP C CA 1
ATOM 1978 C C . ASP C 1 17 ? 9.909 17.514 19.279 1.00 41.41 133 ASP C C 1
ATOM 1979 O O . ASP C 1 17 ? 10.215 17.651 18.092 1.00 39.34 133 ASP C O 1
ATOM 1984 N N . VAL C 1 18 ? 8.961 16.693 19.699 1.00 35.91 134 VAL C N 1
ATOM 1985 C CA . VAL C 1 18 ? 8.326 15.723 18.838 1.00 37.50 134 VAL C CA 1
ATOM 1986 C C . VAL C 1 18 ? 6.861 15.718 19.228 1.00 33.92 134 VAL C C 1
ATOM 1987 O O . VAL C 1 18 ? 6.527 15.865 20.388 1.00 43.97 134 VAL C O 1
ATOM 1991 N N . GLU C 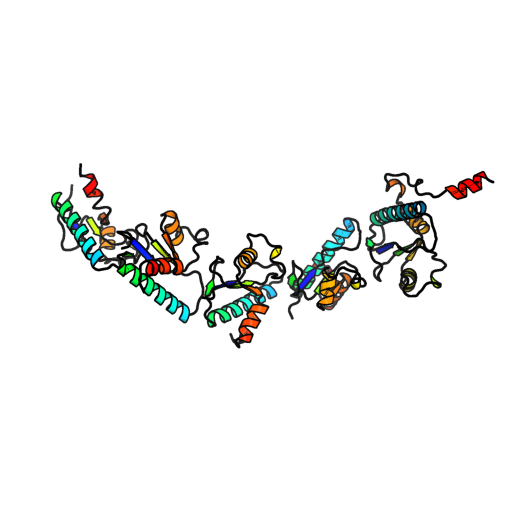1 19 ? 5.980 15.584 18.256 1.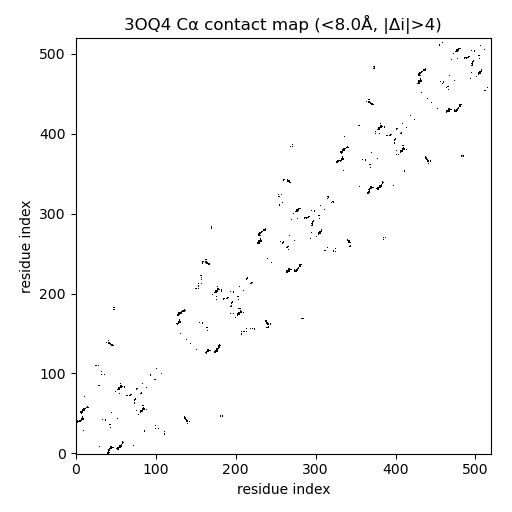00 36.89 135 GLU C N 1
ATOM 1992 C CA . GLU C 1 19 ? 4.565 15.521 18.553 1.00 38.71 135 GLU C CA 1
ATOM 1993 C C . GLU C 1 19 ? 4.123 14.064 18.473 1.00 36.62 135 GLU C C 1
ATOM 1994 O O . GLU C 1 19 ? 4.546 13.335 17.587 1.00 33.55 135 GLU C O 1
ATOM 2000 N N . MET C 1 20 ? 3.291 13.630 19.414 1.00 44.22 136 MET C N 1
ATOM 2001 C CA . MET C 1 20 ? 2.901 12.219 19.477 1.00 41.59 136 MET C CA 1
ATOM 2002 C C . MET C 1 20 ? 1.628 11.993 20.301 1.00 37.51 136 MET C C 1
ATOM 2003 O O . MET C 1 20 ? 1.270 12.807 21.143 1.00 43.45 136 MET C O 1
ATOM 2008 N N . ASN C 1 21 ? 0.947 10.883 20.051 1.00 36.34 137 ASN C N 1
ATOM 2009 C CA . ASN C 1 21 ? -0.319 10.614 20.713 1.00 40.79 137 ASN C CA 1
ATOM 2010 C C . ASN C 1 21 ? -0.152 10.024 22.116 1.00 46.19 137 ASN C C 1
ATOM 2011 O O . ASN C 1 21 ? 0.945 9.625 22.525 1.00 44.89 137 ASN C O 1
ATOM 2016 N N . THR C 1 22 ? -1.259 9.959 22.841 1.00 52.51 138 THR C N 1
ATOM 2017 C CA . THR C 1 22 ? -1.254 9.502 24.231 1.00 48.58 138 THR C CA 1
ATOM 2018 C C . THR C 1 22 ? -0.541 8.168 24.429 1.00 43.21 138 THR C C 1
ATOM 2019 O O . THR C 1 22 ? 0.297 8.026 25.311 1.00 43.82 138 THR C O 1
ATOM 2023 N N . TYR C 1 23 ? -0.857 7.190 23.603 1.00 42.31 139 TYR C N 1
ATOM 2024 C CA . TYR C 1 23 ? -0.149 5.924 23.691 1.00 41.84 139 TYR C CA 1
ATOM 2025 C C . TYR C 1 23 ? 1.378 6.113 23.665 1.00 49.35 139 TYR C C 1
ATOM 2026 O O . TYR C 1 23 ? 2.064 5.645 24.579 1.00 49.53 139 TYR C O 1
ATOM 2035 N N . ASN C 1 24 ? 1.906 6.810 22.647 1.00 44.89 140 ASN C N 1
ATOM 2036 C CA . ASN C 1 24 ? 3.354 7.040 22.533 1.00 39.15 140 ASN C CA 1
ATOM 2037 C C . ASN C 1 24 ? 3.945 7.741 23.740 1.00 35.71 140 ASN C C 1
ATOM 2038 O O . ASN C 1 24 ? 5.023 7.383 24.191 1.00 35.93 140 ASN C O 1
ATOM 2043 N N . LYS C 1 25 ? 3.251 8.762 24.228 1.00 36.01 141 LYS C N 1
ATOM 2044 C CA . LYS C 1 25 ? 3.654 9.497 25.421 1.00 42.11 141 LYS C CA 1
ATOM 2045 C C . LYS C 1 25 ? 3.804 8.543 26.597 1.00 42.85 141 LYS C C 1
ATOM 2046 O O . LYS C 1 25 ? 4.791 8.570 27.329 1.00 44.84 141 LYS C O 1
ATOM 2052 N N . SER C 1 26 ? 2.810 7.688 26.769 1.00 41.98 142 SER C N 1
ATOM 2053 C CA . SER C 1 26 ? 2.834 6.718 27.848 1.00 45.46 142 SER C CA 1
ATOM 2054 C C . SER C 1 26 ? 3.930 5.684 27.610 1.00 43.48 142 SER C C 1
ATOM 2055 O O . SER C 1 26 ? 4.552 5.207 28.554 1.00 44.03 142 SER C O 1
ATOM 2058 N N . LYS C 1 27 ? 4.170 5.342 26.348 1.00 41.38 143 LYS C N 1
ATOM 2059 C CA . LYS C 1 27 ? 5.252 4.428 26.022 1.00 39.74 143 LYS C CA 1
ATOM 2060 C C . LYS C 1 27 ? 6.632 5.036 26.316 1.00 42.46 143 LYS C C 1
ATOM 2061 O O . LYS C 1 27 ? 7.545 4.318 26.726 1.00 43.33 143 LYS C O 1
ATOM 2067 N N . MET C 1 28 ? 6.776 6.350 26.122 1.00 40.73 144 MET C N 1
ATOM 2068 C CA . MET C 1 28 ? 8.038 7.047 26.409 1.00 40.22 144 MET C CA 1
ATOM 2069 C C . MET C 1 28 ? 8.328 7.089 27.903 1.00 37.72 144 MET C C 1
ATOM 2070 O O . MET C 1 28 ? 9.464 6.906 28.327 1.00 37.04 144 MET C O 1
ATOM 2075 N N . ASP C 1 29 ? 7.295 7.362 28.690 1.00 35.75 145 ASP C N 1
ATOM 2076 C CA . ASP C 1 29 ? 7.426 7.415 30.142 1.00 44.39 145 ASP C CA 1
ATOM 2077 C C . ASP C 1 29 ? 7.819 6.053 30.740 1.00 38.45 145 ASP C C 1
ATOM 2078 O O . ASP C 1 29 ? 8.614 5.989 31.660 1.00 39.04 145 ASP C O 1
ATOM 2083 N N . LYS C 1 30 ? 7.295 4.968 30.187 1.00 37.39 146 LYS C N 1
ATOM 2084 C CA . LYS C 1 30 ? 7.729 3.635 30.599 1.00 38.39 146 LYS C CA 1
ATOM 2085 C C . LYS C 1 30 ? 9.194 3.328 30.286 1.00 38.99 146 LYS C C 1
ATOM 2086 O O . LYS C 1 30 ? 9.908 2.800 31.141 1.00 43.91 146 LYS C O 1
ATOM 2092 N N . ARG C 1 31 ? 9.648 3.651 29.079 1.00 36.38 147 ARG C N 1
ATOM 2093 C CA . ARG C 1 31 ? 11.055 3.483 28.738 1.00 31.31 147 ARG C CA 1
ATOM 2094 C C . ARG C 1 31 ? 11.914 4.314 29.670 1.00 32.75 147 ARG C C 1
ATOM 2095 O O . ARG C 1 31 ? 12.959 3.866 30.130 1.00 34.12 147 ARG C O 1
ATOM 2103 N N . ARG C 1 32 ? 11.479 5.545 29.915 1.00 31.13 148 ARG C N 1
ATOM 2104 C CA . ARG C 1 32 ? 12.177 6.439 30.822 1.00 34.44 148 ARG C CA 1
ATOM 2105 C C . ARG C 1 32 ? 12.361 5.812 32.218 1.00 38.06 148 ARG C C 1
ATOM 2106 O O . ARG C 1 32 ? 13.454 5.859 32.790 1.00 33.10 148 ARG C O 1
ATOM 2114 N N . ASP C 1 33 ? 11.297 5.224 32.756 1.00 33.69 149 ASP C N 1
ATOM 2115 C CA . ASP C 1 33 ? 11.349 4.671 34.113 1.00 41.17 149 ASP C CA 1
ATOM 2116 C C . ASP C 1 33 ? 12.245 3.439 34.162 1.00 37.08 149 ASP C C 1
ATOM 2117 O O . ASP C 1 33 ? 12.964 3.203 35.135 1.00 35.56 149 ASP C O 1
ATOM 2122 N N . LEU C 1 34 ? 12.221 2.686 33.073 1.00 36.45 150 LEU C N 1
ATOM 2123 C CA . LEU C 1 34 ? 13.061 1.517 32.906 1.00 35.56 150 LEU C CA 1
ATOM 2124 C C . LEU C 1 34 ? 14.533 1.906 32.890 1.00 37.29 150 LEU C C 1
ATOM 2125 O O . LEU C 1 34 ? 15.361 1.256 33.540 1.00 35.45 150 LEU C O 1
ATOM 2130 N N . LEU C 1 35 ? 14.858 2.972 32.154 1.00 33.38 151 LEU C N 1
ATOM 2131 C CA . LEU C 1 35 ? 16.227 3.475 32.115 1.00 33.63 151 LEU C CA 1
ATOM 2132 C C . LEU C 1 35 ? 16.618 4.011 33.483 1.00 30.67 151 LEU C C 1
ATOM 2133 O O . LEU C 1 35 ? 17.722 3.788 33.963 1.00 33.83 151 LEU C O 1
ATOM 2138 N N . LYS C 1 36 ? 15.689 4.715 34.105 1.00 32.17 152 LYS C N 1
ATOM 2139 C CA . LYS C 1 36 ? 15.862 5.232 35.455 1.00 33.90 152 LYS C CA 1
ATOM 2140 C C . LYS C 1 36 ? 16.192 4.077 36.416 1.00 33.40 152 LYS C C 1
ATOM 2141 O O . LYS C 1 36 ? 17.206 4.111 37.110 1.00 30.41 152 LYS C O 1
ATOM 2147 N N . ARG C 1 37 ? 15.365 3.036 36.421 1.00 32.19 153 ARG C N 1
ATOM 2148 C CA . ARG C 1 37 ? 15.647 1.859 37.247 1.00 39.63 153 ARG C CA 1
ATOM 2149 C C . ARG C 1 37 ? 17.005 1.249 36.932 1.00 42.88 153 ARG C C 1
ATOM 2150 O O . ARG C 1 37 ? 17.720 0.818 37.839 1.00 40.76 153 ARG C O 1
ATOM 2158 N N . GLY C 1 38 ? 17.363 1.201 35.652 1.00 34.49 154 GLY C N 1
ATOM 2159 C CA . GLY C 1 38 ? 18.638 0.623 35.282 1.00 32.39 154 GLY C CA 1
ATOM 2160 C C . GLY C 1 38 ? 19.831 1.364 35.863 1.00 34.58 154 GLY C C 1
ATOM 2161 O O . GLY C 1 38 ? 20.753 0.745 36.379 1.00 32.25 154 GLY C O 1
ATOM 2162 N N . PHE C 1 39 ? 19.834 2.689 35.752 1.00 31.71 155 PHE C N 1
ATOM 2163 C CA . PHE C 1 39 ? 20.948 3.481 36.249 1.00 32.48 155 PHE C CA 1
ATOM 2164 C C . PHE C 1 39 ? 20.984 3.564 37.785 1.00 33.45 155 PHE C C 1
ATOM 2165 O O . PHE C 1 39 ? 22.047 3.619 38.383 1.00 34.61 155 PHE C O 1
ATOM 2173 N N . LEU C 1 40 ? 19.825 3.579 38.423 1.00 32.83 156 LEU C N 1
ATOM 2174 C CA . LEU C 1 40 ? 19.792 3.508 39.876 1.00 35.21 156 LEU C CA 1
ATOM 2175 C C . LEU C 1 40 ? 20.475 2.234 40.354 1.00 36.22 156 LEU C C 1
ATOM 2176 O O . LEU C 1 40 ? 21.321 2.267 41.250 1.00 34.62 156 LEU C O 1
ATOM 2181 N N . THR C 1 41 ? 20.099 1.117 39.742 1.00 36.25 157 THR C N 1
ATOM 2182 C CA . THR C 1 41 ? 20.653 -0.179 40.096 1.00 36.53 157 THR C CA 1
ATOM 2183 C C . THR C 1 41 ? 22.166 -0.155 40.024 1.00 38.99 157 THR C C 1
ATOM 2184 O O . THR C 1 41 ? 22.846 -0.748 40.864 1.00 40.03 157 THR C O 1
ATOM 2188 N N . LEU C 1 42 ? 22.696 0.543 39.028 1.00 34.52 158 LEU C N 1
ATOM 2189 C CA . LEU C 1 42 ? 24.139 0.592 38.833 1.00 33.49 158 LEU C CA 1
ATOM 2190 C C . LEU C 1 42 ? 24.828 1.590 39.760 1.00 36.78 158 LEU C C 1
ATOM 2191 O O . LEU C 1 42 ? 26.053 1.657 39.789 1.00 35.82 158 LEU C O 1
ATOM 2196 N N . GLY C 1 43 ? 24.046 2.373 40.503 1.00 34.78 159 GLY C N 1
ATOM 2197 C CA . GLY C 1 43 ? 24.612 3.281 41.490 1.00 35.80 159 GLY C CA 1
ATOM 2198 C C . GLY C 1 43 ? 24.623 4.752 41.116 1.00 42.31 159 GLY C C 1
ATOM 2199 O O . GLY C 1 43 ? 25.328 5.557 41.727 1.00 43.46 159 GLY C O 1
ATOM 2200 N N . ALA C 1 44 ? 23.841 5.116 40.110 1.00 34.08 160 ALA C N 1
ATOM 2201 C CA . ALA C 1 44 ? 23.756 6.507 39.727 1.00 38.93 160 ALA C CA 1
ATOM 2202 C C . ALA C 1 44 ? 22.677 7.175 40.554 1.00 36.48 160 ALA C C 1
ATOM 2203 O O . ALA C 1 44 ? 21.811 6.514 41.119 1.00 37.68 160 ALA C O 1
ATOM 2205 N N . GLN C 1 45 ? 22.728 8.494 40.612 1.00 37.09 161 GLN C N 1
ATOM 2206 C CA . GLN C 1 45 ? 21.689 9.258 41.273 1.00 41.44 161 GLN C CA 1
ATOM 2207 C C . GLN C 1 45 ? 20.861 9.962 40.200 1.00 33.55 161 GLN C C 1
ATOM 2208 O O . GLN C 1 45 ? 21.413 10.532 39.277 1.00 32.87 161 GLN C O 1
ATOM 2214 N N . ILE C 1 46 ? 19.542 9.884 40.314 1.00 32.56 162 ILE C N 1
ATOM 2215 C CA . ILE C 1 46 ? 18.657 10.518 39.362 1.00 33.76 162 ILE C CA 1
ATOM 2216 C C . ILE C 1 46 ? 18.198 11.849 39.913 1.00 36.39 162 ILE C C 1
ATOM 2217 O O . ILE C 1 46 ? 17.343 11.903 40.800 1.00 38.47 162 ILE C O 1
ATOM 2222 N N . THR C 1 47 ? 18.768 12.927 39.386 1.00 35.05 163 THR C N 1
ATOM 2223 C CA . THR C 1 47 ? 18.503 14.254 39.937 1.00 34.93 163 THR C CA 1
ATOM 2224 C C . THR C 1 47 ? 17.134 14.774 39.522 1.00 38.07 163 THR C C 1
ATOM 2225 O O . THR C 1 47 ? 16.694 14.582 38.390 1.00 38.91 163 THR C O 1
ATOM 2229 N N . GLN C 1 48 ? 16.463 15.430 40.458 1.00 39.50 164 GLN C N 1
ATOM 2230 C CA . GLN C 1 48 ? 15.181 16.064 40.203 1.00 40.97 164 GLN C CA 1
ATOM 2231 C C . GLN C 1 48 ? 15.389 17.361 39.404 1.00 39.64 164 GLN C C 1
ATOM 2232 O O . GLN C 1 48 ? 14.522 17.793 38.638 1.00 38.62 164 GLN C O 1
ATOM 2238 N N . PHE C 1 49 ? 16.555 17.969 39.588 1.00 34.36 165 PHE C N 1
ATOM 2239 C CA . PHE C 1 49 ? 16.851 19.273 39.026 1.00 32.49 165 PHE C CA 1
ATOM 2240 C C . PHE C 1 49 ? 18.077 19.181 38.146 1.00 36.29 165 PHE C C 1
ATOM 2241 O O . PHE C 1 49 ? 18.989 18.381 38.401 1.00 33.25 165 PHE C O 1
ATOM 2249 N N . PHE C 1 50 ? 18.112 20.026 37.124 1.00 32.13 166 PHE C N 1
ATOM 2250 C CA . PHE C 1 50 ? 19.314 20.194 36.341 1.00 30.69 166 PHE C CA 1
ATOM 2251 C C . PHE C 1 50 ? 20.159 21.294 36.958 1.00 37.76 166 PHE C C 1
ATOM 2252 O O . PHE C 1 50 ? 19.652 22.375 37.275 1.00 34.46 166 PHE C O 1
ATOM 2260 N N . ASP C 1 51 ? 21.447 21.017 37.120 1.00 35.31 167 ASP C N 1
ATOM 2261 C CA . ASP C 1 51 ? 22.397 22.021 37.571 1.00 34.66 167 ASP C CA 1
ATOM 2262 C C . ASP C 1 51 ? 23.780 21.563 37.169 1.00 35.64 167 ASP C C 1
ATOM 2263 O O . ASP C 1 51 ? 23.918 20.533 36.526 1.00 41.73 167 ASP C O 1
ATOM 2268 N N . THR C 1 52 ? 24.806 22.313 37.540 1.00 36.97 168 THR C N 1
ATOM 2269 C CA . THR C 1 52 ? 26.136 22.020 37.032 1.00 35.08 168 THR C CA 1
ATOM 2270 C C . THR C 1 52 ? 26.788 20.805 37.669 1.00 37.41 168 THR C C 1
ATOM 2271 O O . THR C 1 52 ? 27.926 20.482 37.339 1.00 43.18 168 THR C O 1
ATOM 2275 N N . THR C 1 53 ? 26.077 20.121 38.563 1.00 36.02 169 THR C N 1
ATOM 2276 C CA . THR C 1 53 ? 26.624 18.921 39.210 1.00 36.86 169 THR C CA 1
ATOM 2277 C C . THR C 1 53 ? 26.194 17.649 38.479 1.00 41.08 169 THR C C 1
ATOM 2278 O O . THR C 1 53 ? 26.598 16.541 38.851 1.00 41.85 169 THR C O 1
ATOM 2282 N N . VAL C 1 54 ? 25.353 17.823 37.459 1.00 39.77 170 VAL C N 1
ATOM 2283 C CA . VAL C 1 54 ? 24.870 16.728 36.634 1.00 37.12 170 VAL C CA 1
ATOM 2284 C C . VAL C 1 54 ? 26.008 16.279 35.734 1.00 36.96 170 VAL C C 1
ATOM 2285 O O . VAL C 1 54 ? 26.753 17.111 35.223 1.00 39.42 170 VAL C O 1
ATOM 2289 N N . THR C 1 55 ? 26.164 14.972 35.549 1.00 32.22 171 THR C N 1
ATOM 2290 C CA . THR C 1 55 ? 27.207 14.469 34.650 1.00 36.10 171 THR C CA 1
ATOM 2291 C C . THR C 1 55 ? 26.636 13.922 33.335 1.00 36.79 171 THR C C 1
ATOM 2292 O O . THR C 1 55 ? 27.299 13.932 32.306 1.00 39.44 171 THR C O 1
ATOM 2296 N N . ILE C 1 56 ? 25.403 13.441 33.386 1.00 36.66 172 ILE C N 1
ATOM 2297 C CA . ILE C 1 56 ? 24.753 12.882 32.220 1.00 36.88 172 ILE C CA 1
ATOM 2298 C C . ILE C 1 56 ? 23.325 13.378 32.110 1.00 34.21 172 ILE C C 1
ATOM 2299 O O . ILE C 1 56 ? 22.562 13.314 33.077 1.00 35.81 172 ILE C O 1
ATOM 2304 N N . VAL C 1 57 ? 22.957 13.835 30.918 1.00 33.65 173 VAL C N 1
ATOM 2305 C CA . VAL C 1 57 ? 21.575 14.170 30.623 1.00 31.39 173 VAL C CA 1
ATOM 2306 C C . VAL C 1 57 ? 21.022 13.176 29.607 1.00 32.40 173 VAL C C 1
ATOM 2307 O O . VAL C 1 57 ? 21.634 12.942 28.567 1.00 33.39 173 VAL C O 1
ATOM 2311 N N . ILE C 1 58 ? 19.868 12.591 29.913 1.00 26.49 174 ILE C N 1
ATOM 2312 C CA . ILE C 1 58 ? 19.211 11.677 29.002 1.00 29.18 174 ILE C CA 1
ATOM 2313 C C . ILE C 1 58 ? 17.953 12.339 28.458 1.00 30.28 174 ILE C C 1
ATOM 2314 O O . ILE C 1 58 ? 17.123 12.822 29.223 1.00 30.53 174 ILE C O 1
ATOM 2319 N N . THR C 1 59 ? 17.838 12.389 27.132 1.00 28.05 175 THR C N 1
ATOM 2320 C CA . THR C 1 59 ? 16.818 13.210 26.467 1.00 31.23 175 THR C CA 1
ATOM 2321 C C . THR C 1 59 ? 16.096 12.482 25.329 1.00 27.37 175 THR C C 1
ATOM 2322 O O . THR C 1 59 ? 16.650 11.593 24.707 1.00 30.02 175 THR C O 1
ATOM 2326 N N . ARG C 1 60 ? 14.855 12.885 25.079 1.00 29.32 176 ARG C N 1
ATOM 2327 C CA . ARG C 1 60 ? 14.074 12.448 23.928 1.00 33.43 176 ARG C CA 1
ATOM 2328 C C . ARG C 1 60 ? 14.163 13.470 22.780 1.00 35.02 176 ARG C C 1
ATOM 2329 O O . ARG C 1 60 ? 13.482 13.335 21.765 1.00 30.24 176 ARG C O 1
ATOM 2337 N N . ARG C 1 61 ? 14.977 14.506 22.960 1.00 32.30 177 ARG C N 1
ATOM 2338 C CA . ARG C 1 61 ? 15.081 15.565 21.964 1.00 33.60 177 ARG C CA 1
ATOM 2339 C C . ARG C 1 61 ? 16.268 15.358 21.042 1.00 36.36 177 ARG C C 1
ATOM 2340 O O . ARG C 1 61 ? 17.099 14.488 21.279 1.00 35.85 177 ARG C O 1
ATOM 2348 N N . SER C 1 62 ? 16.322 16.161 19.982 1.00 35.10 178 SER C N 1
ATOM 2349 C CA . SER C 1 62 ? 17.289 15.985 18.918 1.00 29.01 178 SER C CA 1
ATOM 2350 C C . SER C 1 62 ? 18.687 16.413 19.333 1.00 32.54 178 SER C C 1
ATOM 2351 O O . SER C 1 62 ? 18.991 17.601 19.389 1.00 34.38 178 SER C O 1
ATOM 2354 N N . VAL C 1 63 ? 19.540 15.434 19.614 1.00 32.00 179 VAL C N 1
ATOM 2355 C CA . VAL C 1 63 ? 20.919 15.704 19.998 1.00 31.75 179 VAL C CA 1
ATOM 2356 C C . VAL C 1 63 ? 21.733 16.366 18.873 1.00 34.63 179 VAL C C 1
ATOM 2357 O O . VAL C 1 63 ? 22.578 17.219 19.123 1.00 38.45 179 VAL C O 1
ATOM 2361 N N . GLU C 1 64 ? 21.467 15.981 17.632 1.00 35.03 180 GLU C N 1
ATOM 2362 C CA A GLU C 1 64 ? 22.183 16.510 16.474 0.44 33.90 180 GLU C CA 1
ATOM 2363 C CA B GLU C 1 64 ? 22.230 16.515 16.522 0.56 34.05 180 GLU C CA 1
ATOM 2364 C C . GLU C 1 64 ? 21.939 18.001 16.320 1.00 35.74 180 GLU C C 1
ATOM 2365 O O . GLU C 1 64 ? 22.696 18.698 15.646 1.00 42.73 180 GLU C O 1
ATOM 2376 N N . ASN C 1 65 ? 20.868 18.492 16.942 1.00 36.37 181 ASN C N 1
ATOM 2377 C CA . ASN C 1 65 ? 20.430 19.866 16.714 1.00 30.41 181 ASN C CA 1
ATOM 2378 C C . ASN C 1 65 ? 20.508 20.787 17.913 1.00 35.29 181 ASN C C 1
ATOM 2379 O O . ASN C 1 65 ? 19.871 21.845 17.942 1.00 36.40 181 ASN C O 1
ATOM 2384 N N . ILE C 1 66 ? 21.308 20.396 18.893 1.00 33.99 182 ILE C N 1
ATOM 2385 C CA . ILE C 1 66 ? 21.407 21.157 20.134 1.00 36.62 182 ILE C CA 1
ATOM 2386 C C . ILE C 1 66 ? 21.973 22.556 19.880 1.00 36.40 182 ILE C C 1
ATOM 2387 O O . ILE C 1 66 ? 21.568 23.523 20.514 1.00 37.59 182 ILE C O 1
ATOM 2392 N N . TYR C 1 67 ? 22.886 22.662 18.923 1.00 42.22 183 TYR C N 1
ATOM 2393 C CA . TYR C 1 67 ? 23.466 23.955 18.561 1.00 47.03 183 TYR C CA 1
ATOM 2394 C C . TYR C 1 67 ? 22.439 24.999 18.150 1.00 42.34 183 TYR C C 1
ATOM 2395 O O . TYR C 1 67 ? 22.708 26.195 18.222 1.00 47.37 183 TYR C O 1
ATOM 2404 N N . LEU C 1 68 ? 21.260 24.553 17.741 1.00 41.71 184 LEU C N 1
ATOM 2405 C CA . LEU C 1 68 ? 20.209 25.484 17.335 1.00 41.38 184 LEU C CA 1
ATOM 2406 C C . LEU C 1 68 ? 19.374 26.012 18.501 1.00 45.37 184 LEU C C 1
ATOM 2407 O O . LEU C 1 68 ? 18.469 26.816 18.298 1.00 46.34 184 LEU C O 1
ATOM 2412 N N . LEU C 1 69 ? 19.671 25.557 19.716 1.00 40.05 185 LEU C N 1
ATOM 2413 C CA . LEU C 1 69 ? 18.857 25.912 20.875 1.00 45.90 185 LEU C CA 1
ATOM 2414 C C . LEU C 1 69 ? 19.375 27.160 21.597 1.00 44.50 185 LEU C C 1
ATOM 2415 O O . LEU C 1 69 ? 20.560 27.497 21.516 1.00 44.18 185 LEU C O 1
ATOM 2420 N N . LYS C 1 70 ? 18.474 27.830 22.308 1.00 40.17 186 LYS C N 1
ATOM 2421 C CA . LYS C 1 70 ? 18.848 28.934 23.185 1.00 47.06 186 LYS C CA 1
ATOM 2422 C C . LYS C 1 70 ? 19.923 28.497 24.170 1.00 50.98 186 LYS C C 1
ATOM 2423 O O . LYS C 1 70 ? 19.925 27.353 24.628 1.00 47.55 186 LYS C O 1
ATOM 2429 N N . ASP C 1 71 ? 20.825 29.420 24.499 1.00 51.90 187 ASP C N 1
ATOM 2430 C CA . ASP C 1 71 ? 21.864 29.188 25.495 1.00 47.70 187 ASP C CA 1
ATOM 2431 C C . ASP C 1 71 ? 21.231 28.786 26.810 1.00 47.56 187 ASP C C 1
ATOM 2432 O O . ASP C 1 71 ? 21.875 28.204 27.678 1.00 39.14 187 ASP C O 1
ATOM 2437 N N . THR C 1 72 ? 19.955 29.120 26.948 1.00 46.18 188 THR C N 1
ATOM 2438 C CA . THR C 1 72 ? 19.239 28.914 28.197 1.00 49.26 188 THR C CA 1
ATOM 2439 C C . THR C 1 72 ? 18.797 27.452 28.380 1.00 48.04 188 THR C C 1
ATOM 2440 O O . THR C 1 72 ? 18.722 26.955 29.505 1.00 42.01 188 THR C O 1
ATOM 2444 N N . ASP C 1 73 ? 18.523 26.769 27.266 1.00 44.35 189 ASP C N 1
ATOM 2445 C CA . ASP C 1 73 ? 18.100 25.370 27.277 1.00 39.57 189 ASP C CA 1
ATOM 2446 C C . ASP C 1 73 ? 19.095 24.476 28.033 1.00 38.03 189 ASP C C 1
ATOM 2447 O O . ASP C 1 73 ? 20.316 24.596 27.845 1.00 38.44 189 ASP C O 1
ATOM 2452 N N . ILE C 1 74 ? 18.582 23.573 28.869 1.00 35.14 190 ILE C N 1
ATOM 2453 C CA . ILE C 1 74 ? 19.459 22.703 29.665 1.00 36.66 190 ILE C CA 1
ATOM 2454 C C . ILE C 1 74 ? 20.400 21.881 28.784 1.00 34.91 190 ILE C C 1
ATOM 2455 O O . ILE C 1 74 ? 21.519 21.554 29.200 1.00 32.90 190 ILE C O 1
ATOM 2460 N N . LEU C 1 75 ? 19.965 21.572 27.561 1.00 30.55 191 LEU C N 1
ATOM 2461 C CA . LEU C 1 75 ? 20.828 20.846 26.630 1.00 33.00 191 LEU C CA 1
ATOM 2462 C C . LEU C 1 75 ? 21.994 21.692 26.146 1.00 31.62 191 LEU C C 1
ATOM 2463 O O . LEU C 1 75 ? 23.099 21.177 25.992 1.00 36.03 191 LEU C O 1
ATOM 2468 N N . SER C 1 76 ? 21.761 22.982 25.906 1.00 34.75 192 SER C N 1
ATOM 2469 C CA . SER C 1 76 ? 22.861 23.883 25.553 1.00 36.64 192 SER C CA 1
ATOM 2470 C C . SER C 1 76 ? 23.824 23.957 26.715 1.00 35.22 192 SER C C 1
ATOM 2471 O O . SER C 1 76 ? 25.037 23.846 26.529 1.00 36.94 192 SER C O 1
ATOM 2474 N N . ARG C 1 77 ? 23.277 24.129 27.918 1.00 35.52 193 ARG C N 1
ATOM 2475 C CA . ARG C 1 77 ? 24.100 24.245 29.127 1.00 36.48 193 ARG C CA 1
ATOM 2476 C C . ARG C 1 77 ? 24.885 22.969 29.357 1.00 36.33 193 ARG C C 1
ATOM 2477 O O . ARG C 1 77 ? 26.045 23.009 29.758 1.00 40.27 193 ARG C O 1
ATOM 2485 N N . ALA C 1 78 ? 24.262 21.829 29.080 1.00 37.99 194 ALA C N 1
ATOM 2486 C CA . ALA C 1 78 ? 24.936 20.543 29.268 1.00 34.82 194 ALA C CA 1
ATOM 2487 C C . ALA C 1 78 ? 26.141 20.388 28.346 1.00 36.71 194 ALA C C 1
ATOM 2488 O O . ALA C 1 78 ? 27.221 20.005 28.780 1.00 40.37 194 ALA C O 1
ATOM 2490 N N . LYS C 1 79 ? 25.960 20.678 27.067 1.00 33.69 195 LYS C N 1
ATOM 2491 C CA . LYS C 1 79 ? 27.094 20.652 26.154 1.00 40.09 195 LYS C CA 1
ATOM 2492 C C . LYS C 1 79 ? 28.163 21.670 26.572 1.00 39.44 195 LYS C C 1
ATOM 2493 O O . LYS C 1 79 ? 29.359 21.369 26.582 1.00 39.98 195 LYS C O 1
ATOM 2499 N N . LYS C 1 80 ? 27.731 22.873 26.922 1.00 34.45 196 LYS C N 1
ATOM 2500 C CA . LYS C 1 80 ? 28.669 23.900 27.341 1.00 41.31 196 LYS C CA 1
ATOM 2501 C C . LYS C 1 80 ? 29.478 23.433 28.550 1.00 45.52 196 LYS C C 1
ATOM 2502 O O . LYS C 1 80 ? 30.653 23.766 28.679 1.00 44.98 196 LYS C O 1
ATOM 2508 N N . ASN C 1 81 ? 28.855 22.643 29.420 1.00 42.65 197 ASN C N 1
ATOM 2509 C CA . ASN C 1 81 ? 29.522 22.153 30.626 1.00 40.23 197 ASN C CA 1
ATOM 2510 C C . ASN C 1 81 ? 30.166 20.783 30.454 1.00 43.07 197 ASN C C 1
ATOM 2511 O O . ASN C 1 81 ? 30.518 20.134 31.439 1.00 44.38 197 ASN C O 1
ATOM 2516 N N . TYR C 1 82 ? 30.293 20.337 29.207 1.00 46.06 198 TYR C N 1
ATOM 2517 C CA . TYR C 1 82 ? 30.975 19.081 28.894 1.00 44.44 198 TYR C CA 1
ATOM 2518 C C . TYR C 1 82 ? 30.330 17.858 29.536 1.00 40.26 198 TYR C C 1
ATOM 2519 O O . TYR C 1 82 ? 31.018 16.887 29.867 1.00 40.72 198 TYR C O 1
ATOM 2528 N N . MET C 1 83 ? 29.014 17.892 29.709 1.00 35.84 199 MET C N 1
ATOM 2529 C CA . MET C 1 83 ? 28.302 16.711 30.189 1.00 37.25 199 MET C CA 1
ATOM 2530 C C . MET C 1 83 ? 27.997 15.800 29.001 1.00 42.56 199 MET C C 1
ATOM 2531 O O . MET C 1 83 ? 27.967 16.256 27.849 1.00 36.93 199 MET C O 1
ATOM 2536 N N . LYS C 1 84 ? 27.764 14.519 29.270 1.00 36.28 200 LYS C N 1
ATOM 2537 C CA . LYS C 1 84 ? 27.281 13.641 28.221 1.00 37.06 200 LYS C CA 1
ATOM 2538 C C . LYS C 1 84 ? 25.800 13.910 28.019 1.00 40.75 200 LYS C C 1
ATOM 2539 O O . LYS C 1 84 ? 25.063 14.150 28.990 1.00 39.09 200 LYS C O 1
ATOM 2545 N N . VAL C 1 85 ? 25.387 13.915 26.752 1.00 32.38 201 VAL C N 1
ATOM 2546 C CA . VAL C 1 85 ? 23.985 13.989 26.383 1.00 30.64 201 VAL C CA 1
ATOM 2547 C C . VAL C 1 85 ? 23.643 12.766 25.534 1.00 33.69 201 VAL C C 1
ATOM 2548 O O . VAL C 1 85 ? 24.222 12.558 24.467 1.00 36.62 201 VAL C O 1
ATOM 2552 N N . TRP C 1 86 ? 22.707 11.962 26.028 1.00 32.83 202 TRP C N 1
ATOM 2553 C CA . TRP C 1 86 ? 22.383 10.663 25.456 1.00 29.48 202 TRP C CA 1
ATOM 2554 C C . TRP C 1 86 ? 20.919 10.604 25.112 1.00 27.42 202 TRP C C 1
ATOM 2555 O O . TRP C 1 86 ? 20.084 11.086 25.872 1.00 34.83 202 TRP C O 1
ATOM 2566 N N . SER C 1 87 ? 20.602 9.987 23.983 1.00 30.07 203 SER C N 1
ATOM 2567 C CA . SER C 1 87 ? 19.224 9.713 23.628 1.00 29.51 203 SER C CA 1
ATOM 2568 C C . SER C 1 87 ? 18.794 8.515 24.450 1.00 30.19 203 SER C C 1
ATOM 2569 O O . SER C 1 87 ? 19.632 7.867 25.084 1.00 27.62 203 SER C O 1
ATOM 2572 N N . TYR C 1 88 ? 17.502 8.195 24.429 1.00 31.27 204 TYR C N 1
ATOM 2573 C CA . TYR C 1 88 ? 17.031 7.013 25.138 1.00 29.82 204 TYR C CA 1
ATOM 2574 C C . TYR C 1 88 ? 17.681 5.769 24.567 1.00 37.51 204 TYR C C 1
ATOM 2575 O O . TYR C 1 88 ? 18.075 4.860 25.310 1.00 34.74 204 TYR C O 1
ATOM 2584 N N . GLU C 1 89 ? 17.783 5.727 23.241 1.00 32.51 205 GLU C N 1
ATOM 2585 C CA . GLU C 1 89 ? 18.379 4.598 22.564 1.00 32.41 205 GLU C CA 1
ATOM 2586 C C . GLU C 1 89 ? 19.838 4.426 22.970 1.00 29.78 205 GLU C C 1
ATOM 2587 O O . GLU C 1 89 ? 20.283 3.312 23.200 1.00 35.82 205 GLU C O 1
ATOM 2593 N N . LYS C 1 90 ? 20.601 5.509 23.037 1.00 30.33 206 LYS C N 1
ATOM 2594 C CA . LYS C 1 90 ? 22.000 5.364 23.431 1.00 34.00 206 LYS C CA 1
ATOM 2595 C C . LYS C 1 90 ? 22.142 4.935 24.888 1.00 31.19 206 LYS C C 1
ATOM 2596 O O . LYS C 1 90 ? 23.016 4.139 25.214 1.00 31.79 206 LYS C O 1
ATOM 2602 N N . ALA C 1 91 ? 21.286 5.474 25.752 1.00 30.54 207 ALA C N 1
ATOM 2603 C CA . ALA C 1 91 ? 21.256 5.085 27.162 1.00 29.75 207 ALA C CA 1
ATOM 2604 C C . ALA C 1 91 ? 20.888 3.607 27.290 1.00 33.37 207 ALA C C 1
ATOM 2605 O O . ALA C 1 91 ? 21.486 2.874 28.082 1.00 29.15 207 ALA C O 1
ATOM 2607 N N . ALA C 1 92 ? 19.927 3.158 26.485 1.00 31.29 208 ALA C N 1
ATOM 2608 C CA . ALA C 1 92 ? 19.564 1.740 26.495 1.00 37.43 208 ALA C CA 1
ATOM 2609 C C . ALA C 1 92 ? 20.723 0.825 26.078 1.00 36.54 208 ALA C C 1
ATOM 2610 O O . ALA C 1 92 ? 20.933 -0.218 26.694 1.00 34.50 208 ALA C O 1
ATOM 2612 N N . ARG C 1 93 ? 21.476 1.226 25.056 1.00 33.77 209 ARG C N 1
ATOM 2613 C CA . ARG C 1 93 ? 22.613 0.429 24.576 1.00 38.14 209 ARG C CA 1
ATOM 2614 C C . ARG C 1 93 ? 23.695 0.377 25.625 1.00 32.09 209 ARG C C 1
ATOM 2615 O O . ARG C 1 93 ? 24.379 -0.632 25.778 1.00 37.60 209 ARG C O 1
ATOM 2623 N N . PHE C 1 94 ? 23.883 1.490 26.318 1.00 28.95 210 PHE C N 1
ATOM 2624 C CA . PHE C 1 94 ? 24.876 1.545 27.384 1.00 33.57 210 PHE C CA 1
ATOM 2625 C C . PHE C 1 94 ? 24.585 0.488 28.467 1.00 29.01 210 PHE C C 1
ATOM 2626 O O . PHE C 1 94 ? 25.471 -0.236 28.893 1.00 28.19 210 PHE C O 1
ATOM 2634 N N . LEU C 1 95 ? 23.332 0.411 28.892 1.00 27.36 211 LEU C N 1
ATOM 2635 C CA . LEU C 1 95 ? 22.914 -0.576 29.868 1.00 32.05 211 LEU C CA 1
ATOM 2636 C C . LEU C 1 95 ? 23.022 -1.977 29.294 1.00 34.58 211 LEU C C 1
ATOM 2637 O O . LEU C 1 95 ? 23.505 -2.892 29.960 1.00 34.75 211 LEU C O 1
ATOM 2642 N N . LYS C 1 96 ? 22.576 -2.148 28.055 1.00 37.63 212 LYS C N 1
ATOM 2643 C CA . LYS C 1 96 ? 22.624 -3.466 27.432 1.00 34.82 212 LYS C CA 1
ATOM 2644 C C . LYS C 1 96 ? 24.053 -3.967 27.305 1.00 34.11 212 LYS C C 1
ATOM 2645 O O . LYS C 1 96 ? 24.326 -5.136 27.559 1.00 34.96 212 LYS C O 1
ATOM 2651 N N . ASN C 1 97 ? 24.971 -3.077 26.951 1.00 28.23 213 ASN C N 1
ATOM 2652 C CA . ASN C 1 97 ? 26.375 -3.461 26.872 1.00 32.41 213 ASN C CA 1
ATOM 2653 C C . ASN C 1 97 ? 26.978 -3.869 28.235 1.00 39.79 213 ASN C C 1
ATOM 2654 O O . ASN C 1 97 ? 27.997 -4.558 28.282 1.00 37.94 213 ASN C O 1
ATOM 2659 N N . LEU C 1 98 ? 26.361 -3.438 29.337 1.00 35.57 214 LEU C N 1
ATOM 2660 C CA . LEU C 1 98 ? 26.776 -3.891 30.668 1.00 36.17 214 LEU C CA 1
ATOM 2661 C C . LEU C 1 98 ? 25.957 -5.105 31.117 1.00 38.45 214 LEU C C 1
ATOM 2662 O O . LEU C 1 98 ? 26.025 -5.507 32.274 1.00 36.93 214 LEU C O 1
ATOM 2667 N N . ASP C 1 99 ? 25.184 -5.676 30.192 1.00 36.24 215 ASP C N 1
ATOM 2668 C CA . ASP C 1 99 ? 24.406 -6.890 30.440 1.00 34.23 215 ASP C CA 1
ATOM 2669 C C . ASP C 1 99 ? 23.304 -6.709 31.479 1.00 38.76 215 ASP C C 1
ATOM 2670 O O . ASP C 1 99 ? 22.925 -7.670 32.163 1.00 35.84 215 ASP C O 1
ATOM 2675 N N . VAL C 1 100 ? 22.792 -5.485 31.599 1.00 37.27 216 VAL C N 1
ATOM 2676 C CA . VAL C 1 100 ? 21.630 -5.242 32.449 1.00 38.88 216 VAL C CA 1
ATOM 2677 C C . VAL C 1 100 ? 20.381 -5.606 31.660 1.00 39.87 216 VAL C C 1
ATOM 2678 O O . VAL C 1 100 ? 20.124 -5.040 30.596 1.00 38.95 216 VAL C O 1
ATOM 2682 N N . ASP C 1 101 ? 19.621 -6.568 32.177 1.00 41.75 217 ASP C N 1
ATOM 2683 C CA . ASP C 1 101 ? 18.438 -7.051 31.486 1.00 46.76 217 ASP C CA 1
ATOM 2684 C C . ASP C 1 101 ? 17.257 -6.163 31.822 1.00 55.65 217 ASP C C 1
ATOM 2685 O O . ASP C 1 101 ? 16.599 -6.330 32.849 1.00 54.99 217 ASP C O 1
ATOM 2690 N N . LEU C 1 102 ? 17.008 -5.213 30.930 1.00 64.16 218 LEU C N 1
ATOM 2691 C CA . LEU C 1 102 ? 15.966 -4.211 31.098 1.00 69.30 218 LEU C CA 1
ATOM 2692 C C . LEU C 1 102 ? 14.581 -4.839 31.101 1.00 74.71 218 LEU C C 1
ATOM 2693 O O . LEU C 1 102 ? 13.768 -4.580 31.988 1.00 81.59 218 LEU C O 1
ATOM 2698 N N . ASP C 1 103 ? 14.326 -5.668 30.097 1.00 74.10 219 ASP C N 1
ATOM 2699 C CA . ASP C 1 103 ? 13.030 -6.313 29.921 1.00 81.43 219 ASP C CA 1
ATOM 2700 C C . ASP C 1 103 ? 12.461 -6.880 31.223 1.00 87.86 219 ASP C C 1
ATOM 2701 O O . ASP C 1 103 ? 11.271 -6.723 31.512 1.00 96.15 219 ASP C O 1
ATOM 2706 N N . HIS C 1 104 ? 13.311 -7.530 32.011 1.00 78.42 220 HIS C N 1
ATOM 2707 C CA . HIS C 1 104 ? 12.877 -8.098 33.278 1.00 81.15 220 HIS C CA 1
ATOM 2708 C C . HIS C 1 104 ? 13.261 -7.208 34.451 1.00 84.15 220 HIS C C 1
ATOM 2709 O O . HIS C 1 104 ? 13.498 -7.689 35.561 1.00 83.04 220 HIS C O 1
ATOM 2716 N N . LEU C 1 105 ? 13.316 -5.905 34.187 1.00 83.37 221 LEU C N 1
ATOM 2717 C CA . LEU C 1 105 ? 13.521 -4.898 35.227 1.00 87.27 221 LEU C CA 1
ATOM 2718 C C . LEU C 1 105 ? 12.200 -4.201 35.577 1.00 92.33 221 LEU C C 1
ATOM 2719 O O . LEU C 1 105 ? 11.373 -4.728 36.329 1.00 92.78 221 LEU C O 1
ATOM 2724 N N . HIS D 1 3 ? 39.838 25.984 65.373 1.00 84.23 119 HIS D N 1
ATOM 2725 C CA . HIS D 1 3 ? 40.413 27.087 64.603 1.00 94.99 119 HIS D CA 1
ATOM 2726 C C . HIS D 1 3 ? 39.402 27.780 63.676 1.00 95.29 119 HIS D C 1
ATOM 2727 O O . HIS D 1 3 ? 39.756 28.725 62.960 1.00 86.21 119 HIS D O 1
ATOM 2729 N N . MET D 1 4 ? 38.153 27.313 63.686 1.00 97.33 120 MET D N 1
ATOM 2730 C CA . MET D 1 4 ? 37.102 27.912 62.857 1.00 100.14 120 MET D CA 1
ATOM 2731 C C . MET D 1 4 ? 36.458 29.101 63.571 1.00 99.76 120 MET D C 1
ATOM 2732 O O . MET D 1 4 ? 36.871 29.467 64.675 1.00 96.40 120 MET D O 1
ATOM 2737 N N . LYS D 1 5 ? 35.452 29.699 62.935 1.00 95.38 121 LYS D N 1
ATOM 2738 C CA . LYS D 1 5 ? 34.699 30.800 63.530 1.00 90.02 121 LYS D CA 1
ATOM 2739 C C . LYS D 1 5 ? 34.304 30.516 64.981 1.00 95.62 121 LYS D C 1
ATOM 2740 O O . LYS D 1 5 ? 33.948 29.385 65.333 1.00 89.42 121 LYS D O 1
ATOM 2746 N N . ARG D 1 6 ? 34.370 31.552 65.815 1.00 95.40 122 ARG D N 1
ATOM 2747 C CA . ARG D 1 6 ? 34.095 31.420 67.242 1.00 86.61 122 ARG D CA 1
ATOM 2748 C C . ARG D 1 6 ? 32.866 30.550 67.508 1.00 89.08 122 ARG D C 1
ATOM 2749 O O . ARG D 1 6 ? 32.966 29.480 68.131 1.00 84.40 122 ARG D O 1
ATOM 2751 N N . ASP D 1 7 ? 31.708 31.012 67.036 1.00 78.65 123 ASP D N 1
ATOM 2752 C CA . ASP D 1 7 ? 30.453 30.316 67.305 1.00 71.05 123 ASP D CA 1
ATOM 2753 C C . ASP D 1 7 ? 29.770 29.914 66.014 1.00 72.58 123 ASP D C 1
ATOM 2754 O O . ASP D 1 7 ? 28.927 30.645 65.494 1.00 73.37 123 ASP D O 1
ATOM 2759 N N . SER D 1 8 ? 30.139 28.748 65.494 1.00 67.67 124 SER D N 1
ATOM 2760 C CA . SER D 1 8 ? 29.544 28.251 64.263 1.00 60.44 124 SER D CA 1
ATOM 2761 C C . SER D 1 8 ? 28.449 27.254 64.566 1.00 54.07 124 SER D C 1
ATOM 2762 O O . SER D 1 8 ? 28.671 26.263 65.261 1.00 54.59 124 SER D O 1
ATOM 2765 N N . ARG D 1 9 ? 27.261 27.521 64.040 1.00 50.02 125 ARG D N 1
ATOM 2766 C CA . ARG D 1 9 ? 26.153 26.595 64.183 1.00 47.88 125 ARG D CA 1
ATOM 2767 C C . ARG D 1 9 ? 25.790 26.012 62.823 1.00 50.87 125 ARG D C 1
ATOM 2768 O O . ARG D 1 9 ? 25.382 26.728 61.899 1.00 47.00 125 ARG D O 1
ATOM 2776 N N . ILE D 1 10 ? 25.967 24.703 62.708 1.00 52.36 126 ILE D N 1
ATOM 2777 C CA . ILE D 1 10 ? 25.832 24.013 61.435 1.00 50.88 126 ILE D CA 1
ATOM 2778 C C . ILE D 1 10 ? 24.668 23.040 61.439 1.00 42.23 126 ILE D C 1
ATOM 2779 O O . ILE D 1 10 ? 24.621 22.128 62.251 1.00 43.91 126 ILE D O 1
ATOM 2784 N N . TYR D 1 11 ? 23.730 23.249 60.522 1.00 36.76 127 TYR D N 1
ATOM 2785 C CA . TYR D 1 11 ? 22.606 22.343 60.338 1.00 38.77 127 TYR D CA 1
ATOM 2786 C C . TYR D 1 11 ? 22.773 21.500 59.067 1.00 43.38 127 TYR D C 1
ATOM 2787 O O . TYR D 1 11 ? 23.024 22.031 57.990 1.00 37.18 127 TYR D O 1
ATOM 2796 N N . PHE D 1 12 ? 22.626 20.189 59.210 1.00 42.74 128 PHE D N 1
ATOM 2797 C CA . PHE D 1 12 ? 22.649 19.274 58.071 1.00 39.10 128 PHE D CA 1
ATOM 2798 C C . PHE D 1 12 ? 21.255 19.014 57.520 1.00 36.35 128 PHE D C 1
ATOM 2799 O O . PHE D 1 12 ? 20.459 18.299 58.135 1.00 35.26 128 PHE D O 1
ATOM 2807 N N . ASP D 1 13 ? 20.973 19.603 56.362 1.00 34.82 129 ASP D N 1
ATOM 2808 C CA . ASP D 1 13 ? 19.744 19.345 55.611 1.00 36.19 129 ASP D CA 1
ATOM 2809 C C . ASP D 1 13 ? 19.483 17.842 55.584 1.00 40.34 129 ASP D C 1
ATOM 2810 O O . ASP D 1 13 ? 20.374 17.068 55.239 1.00 39.88 129 ASP D O 1
ATOM 2815 N N . ILE D 1 14 ? 18.287 17.412 55.972 1.00 40.29 130 ILE D N 1
ATOM 2816 C CA . ILE D 1 14 ? 17.974 15.982 55.925 1.00 40.98 130 ILE D CA 1
ATOM 2817 C C . ILE D 1 14 ? 17.199 15.592 54.655 1.00 41.00 130 ILE D C 1
ATOM 2818 O O . ILE D 1 14 ? 16.961 14.417 54.394 1.00 40.45 130 ILE D O 1
ATOM 2823 N N . THR D 1 15 ? 16.797 16.590 53.882 1.00 38.56 131 THR D N 1
ATOM 2824 C CA . THR D 1 15 ? 15.982 16.364 52.701 1.00 44.15 131 THR D CA 1
ATOM 2825 C C . THR D 1 15 ? 16.884 16.173 51.486 1.00 42.42 131 THR D C 1
ATOM 2826 O O . THR D 1 15 ? 17.967 16.768 51.404 1.00 41.68 131 THR D O 1
ATOM 2830 N N . ASP D 1 16 ? 16.446 15.329 50.556 1.00 40.85 132 ASP D N 1
ATOM 2831 C CA . ASP D 1 16 ? 17.147 15.152 49.283 1.00 40.63 132 ASP D CA 1
ATOM 2832 C C . ASP D 1 16 ? 16.284 15.583 48.102 1.00 43.49 132 ASP D C 1
ATOM 2833 O O . ASP D 1 16 ? 15.061 15.661 48.216 1.00 42.78 132 ASP D O 1
ATOM 2838 N N . ASP D 1 17 ? 16.924 15.848 46.965 1.00 40.93 133 ASP D N 1
ATOM 2839 C CA . ASP D 1 17 ? 16.200 16.109 45.724 1.00 41.31 133 ASP D CA 1
ATOM 2840 C C . ASP D 1 17 ? 16.742 15.225 44.589 1.00 42.90 133 ASP D C 1
ATOM 2841 O O . ASP D 1 17 ? 16.889 15.655 43.446 1.00 41.18 133 ASP D O 1
ATOM 2846 N N . VAL D 1 18 ? 17.010 13.972 44.924 1.00 40.32 134 VAL D N 1
ATOM 2847 C CA . VAL D 1 18 ? 17.731 13.073 44.043 1.00 39.31 134 VAL D CA 1
ATOM 2848 C C . VAL D 1 18 ? 17.325 11.658 44.424 1.00 41.47 134 VAL D C 1
ATOM 2849 O O . VAL D 1 18 ? 17.305 11.338 45.605 1.00 44.69 134 VAL D O 1
ATOM 2853 N N . GLU D 1 19 ? 16.967 10.820 43.453 1.00 41.44 135 GLU D N 1
ATOM 2854 C CA . GLU D 1 19 ? 16.717 9.402 43.742 1.00 38.45 135 GLU D CA 1
ATOM 2855 C C . GLU D 1 19 ? 18.015 8.623 43.708 1.00 36.97 135 GLU D C 1
ATOM 2856 O O . GLU D 1 19 ? 18.908 8.922 42.917 1.00 37.21 135 GLU D O 1
ATOM 2862 N N . MET D 1 20 ? 18.119 7.627 44.580 1.00 36.62 136 MET D N 1
ATOM 2863 C CA . MET D 1 20 ? 19.319 6.807 44.659 1.00 39.51 136 MET D CA 1
ATOM 2864 C C . MET D 1 20 ? 18.993 5.522 45.417 1.00 41.03 136 MET D C 1
ATOM 2865 O O . MET D 1 20 ? 17.972 5.451 46.103 1.00 40.56 136 MET D O 1
ATOM 2870 N N . ASN D 1 21 ? 19.834 4.499 45.264 1.00 35.94 137 ASN D N 1
ATOM 2871 C CA . ASN D 1 21 ? 19.564 3.216 45.907 1.00 40.74 137 ASN D CA 1
ATOM 2872 C C . ASN D 1 21 ? 20.080 3.145 47.347 1.00 38.60 137 ASN D C 1
ATOM 2873 O O . ASN D 1 21 ? 20.821 4.014 47.795 1.00 35.03 137 ASN D O 1
ATOM 2878 N N . THR D 1 22 ? 19.682 2.099 48.057 1.00 41.90 138 THR D N 1
ATOM 2879 C CA . THR D 1 22 ? 20.022 1.945 49.466 1.00 37.39 138 THR D CA 1
ATOM 2880 C C . THR D 1 22 ? 21.531 2.055 49.709 1.00 40.45 138 THR D C 1
ATOM 2881 O O . THR D 1 22 ? 21.977 2.768 50.599 1.00 40.32 138 THR D O 1
ATOM 2885 N N . TYR D 1 23 ? 22.322 1.382 48.890 1.00 39.49 139 TYR D N 1
ATOM 2886 C CA . TYR D 1 23 ? 23.770 1.464 49.021 1.00 37.86 139 TYR D CA 1
ATOM 2887 C C . TYR D 1 23 ? 24.292 2.901 48.931 1.00 43.68 139 TYR D C 1
ATOM 2888 O O . TYR D 1 23 ? 25.291 3.244 49.566 1.00 49.61 139 TYR D O 1
ATOM 2897 N N . ASN D 1 24 ? 23.632 3.732 48.126 1.00 43.18 140 ASN D N 1
ATOM 2898 C CA . ASN D 1 24 ? 24.034 5.128 47.959 1.00 41.09 140 ASN D CA 1
ATOM 2899 C C . ASN D 1 24 ? 23.571 6.011 49.117 1.00 44.71 140 ASN D C 1
ATOM 2900 O O . ASN D 1 24 ? 24.295 6.907 49.533 1.00 39.14 140 ASN D O 1
ATOM 2905 N N . LYS D 1 25 ? 22.351 5.772 49.599 1.00 43.70 141 LYS D N 1
ATOM 2906 C CA . LYS D 1 25 ? 21.824 6.442 50.783 1.00 50.83 141 LYS D CA 1
ATOM 2907 C C . LYS D 1 25 ? 22.792 6.240 51.944 1.00 50.42 141 LYS D C 1
ATOM 2908 O O . LYS D 1 25 ? 23.239 7.194 52.588 1.00 47.73 141 LYS D O 1
ATOM 2914 N N . SER D 1 26 ? 23.117 4.977 52.181 1.00 47.89 142 SER D N 1
ATOM 2915 C CA . SER D 1 26 ? 23.980 4.577 53.280 1.00 46.66 142 SER D CA 1
ATOM 2916 C C . SER D 1 26 ? 25.371 5.181 53.118 1.00 48.95 142 SER D C 1
ATOM 2917 O O . SER D 1 26 ? 26.054 5.482 54.096 1.00 54.75 142 SER D O 1
ATOM 2920 N N . LYS D 1 27 ? 25.773 5.384 51.869 1.00 46.00 143 LYS D N 1
ATOM 2921 C CA . LYS D 1 27 ? 27.080 5.942 51.566 1.00 47.49 143 LYS D CA 1
ATOM 2922 C C . LYS D 1 27 ? 27.115 7.462 51.779 1.00 50.46 143 LYS D C 1
ATOM 2923 O O . LYS D 1 27 ? 28.144 8.013 52.176 1.00 50.59 143 LYS D O 1
ATOM 2929 N N . MET D 1 28 ? 25.994 8.133 51.510 1.00 47.66 144 MET D N 1
ATOM 2930 C CA . MET D 1 28 ? 25.897 9.573 51.739 1.00 53.31 144 MET D CA 1
ATOM 2931 C C . MET D 1 28 ? 25.855 9.856 53.240 1.00 51.33 144 MET D C 1
ATOM 2932 O O . MET D 1 28 ? 26.426 10.829 53.697 1.00 48.70 144 MET D O 1
ATOM 2937 N N . ASP D 1 29 ? 25.173 8.998 53.991 1.00 49.11 145 ASP D N 1
ATOM 2938 C CA . ASP D 1 29 ? 25.116 9.121 55.437 1.00 54.45 145 ASP D CA 1
ATOM 2939 C C . ASP D 1 29 ? 26.495 9.034 56.066 1.00 58.73 145 ASP D C 1
ATOM 2940 O O . ASP D 1 29 ? 26.790 9.765 57.007 1.00 57.34 145 ASP D O 1
ATOM 2945 N N . LYS D 1 30 ? 27.336 8.144 55.549 1.00 54.48 146 LYS D N 1
ATOM 2946 C CA . LYS D 1 30 ? 28.687 8.017 56.068 1.00 53.06 146 LYS D CA 1
ATOM 2947 C C . LYS D 1 30 ? 29.535 9.236 55.724 1.00 54.92 146 LYS D C 1
ATOM 2948 O O . LYS D 1 30 ? 30.507 9.536 56.416 1.00 65.54 146 LYS D O 1
ATOM 2954 N N . ARG D 1 31 ? 29.153 9.955 54.676 1.00 47.27 147 ARG D N 1
AT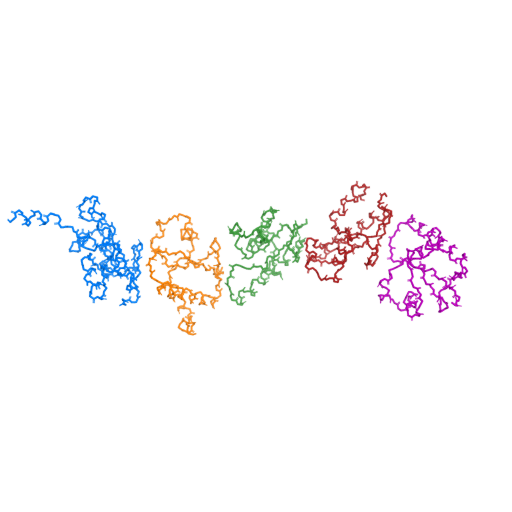OM 2955 C CA . ARG D 1 31 ? 29.835 11.198 54.336 1.00 53.32 147 ARG D CA 1
ATOM 2956 C C . ARG D 1 31 ? 29.278 12.339 55.175 1.00 54.73 147 ARG D C 1
ATOM 2957 O O . ARG D 1 31 ? 29.928 13.367 55.367 1.00 49.57 147 ARG D O 1
ATOM 2965 N N . ARG D 1 32 ? 28.045 12.176 55.633 1.00 47.59 148 ARG D N 1
ATOM 2966 C CA . ARG D 1 32 ? 27.443 13.184 56.471 1.00 54.23 148 ARG D CA 1
ATOM 2967 C C . ARG D 1 32 ? 28.092 13.060 57.856 1.00 56.98 148 ARG D C 1
ATOM 2968 O O . ARG D 1 32 ? 28.654 14.016 58.370 1.00 56.33 148 ARG D O 1
ATOM 2976 N N . ASP D 1 33 ? 28.057 11.858 58.420 1.00 55.36 149 ASP D N 1
ATOM 2977 C CA . ASP D 1 33 ? 28.690 11.578 59.705 1.00 59.18 149 ASP D CA 1
ATOM 2978 C C . ASP D 1 33 ? 30.166 11.916 59.711 1.00 65.48 149 ASP D C 1
ATOM 2979 O O . ASP D 1 33 ? 30.742 12.169 60.765 1.00 72.90 149 ASP D O 1
ATOM 2984 N N . LEU D 1 34 ? 30.787 11.908 58.541 1.00 61.21 150 LEU D N 1
ATOM 2985 C CA . LEU D 1 34 ? 32.200 12.236 58.474 1.00 64.93 150 LEU D CA 1
ATOM 2986 C C . LEU D 1 34 ? 32.388 13.735 58.576 1.00 64.24 150 LEU D C 1
ATOM 2987 O O . LEU D 1 34 ? 33.221 14.203 59.344 1.00 66.52 150 LEU D O 1
ATOM 2992 N N . LEU D 1 35 ? 31.615 14.482 57.794 1.00 57.58 151 LEU D N 1
ATOM 2993 C CA . LEU D 1 35 ? 31.670 15.936 57.830 1.00 57.07 151 LEU D CA 1
ATOM 2994 C C . LEU D 1 35 ? 31.307 16.453 59.225 1.00 63.59 151 LEU D C 1
ATOM 2995 O O . LEU D 1 35 ? 31.957 17.353 59.751 1.00 64.55 151 LEU D O 1
ATOM 3000 N N . LYS D 1 36 ? 30.263 15.875 59.812 1.00 59.92 152 LYS D N 1
ATOM 3001 C CA . LYS D 1 36 ? 29.836 16.224 61.154 1.00 62.65 152 LYS D CA 1
ATOM 3002 C C . LYS D 1 36 ? 31.023 16.069 62.112 1.00 71.31 152 LYS D C 1
ATOM 3003 O O . LYS D 1 36 ? 31.531 17.062 62.639 1.00 65.17 152 LYS D O 1
ATOM 3009 N N . ARG D 1 37 ? 31.472 14.826 62.313 1.00 70.74 153 ARG D N 1
ATOM 3010 C CA . ARG D 1 37 ? 32.660 14.539 63.124 1.00 64.02 153 ARG D CA 1
ATOM 3011 C C . ARG D 1 37 ? 33.809 15.500 62.849 1.00 68.21 153 ARG D C 1
ATOM 3012 O O . ARG D 1 37 ? 34.580 15.836 63.745 1.00 78.32 153 ARG D O 1
ATOM 3020 N N . GLY D 1 38 ? 33.931 15.937 61.606 1.00 60.97 154 GLY D N 1
ATOM 3021 C CA . GLY D 1 38 ? 35.017 16.817 61.239 1.00 65.69 154 GLY D CA 1
ATOM 3022 C C . GLY D 1 38 ? 34.828 18.176 61.864 1.00 66.81 154 GLY D C 1
ATOM 3023 O O . GLY D 1 38 ? 35.733 18.705 62.500 1.00 71.72 154 GLY D O 1
ATOM 3024 N N . PHE D 1 39 ? 33.640 18.738 61.682 1.00 68.51 155 PHE D N 1
ATOM 3025 C CA . PHE D 1 39 ? 33.339 20.080 62.164 1.00 72.04 155 PHE D CA 1
ATOM 3026 C C . PHE D 1 39 ? 33.329 20.176 63.689 1.00 65.17 155 PHE D C 1
ATOM 3027 O O . PHE D 1 39 ? 33.753 21.174 64.252 1.00 62.39 155 PHE D O 1
ATOM 3035 N N . LEU D 1 40 ? 32.836 19.132 64.342 1.00 62.84 156 LEU D N 1
ATOM 3036 C CA . LEU D 1 40 ? 32.856 19.053 65.789 1.00 59.29 156 LEU D CA 1
ATOM 3037 C C . LEU D 1 40 ? 34.263 19.280 66.329 1.00 70.76 156 LEU D C 1
ATOM 3038 O O . LEU D 1 40 ? 34.445 19.989 67.322 1.00 74.20 156 LEU D O 1
ATOM 3043 N N . THR D 1 41 ? 35.257 18.679 65.679 1.00 73.77 157 THR D N 1
ATOM 3044 C CA . THR D 1 41 ? 36.643 18.832 66.116 1.00 73.36 157 THR D CA 1
ATOM 3045 C C . THR D 1 41 ? 37.204 20.220 65.797 1.00 72.69 157 THR D C 1
ATOM 3046 O O . THR D 1 41 ? 38.218 20.627 66.364 1.00 81.39 157 THR D O 1
ATOM 3050 N N . LEU D 1 42 ? 36.546 20.952 64.908 1.00 66.65 158 LEU D N 1
ATOM 3051 C CA . LEU D 1 42 ? 36.938 22.336 64.657 1.00 71.47 158 LEU D CA 1
ATOM 3052 C C . LEU D 1 42 ? 36.155 23.296 65.543 1.00 73.44 158 LEU D C 1
ATOM 3053 O O . LEU D 1 42 ? 36.126 24.505 65.287 1.00 70.64 158 LEU D O 1
ATOM 3058 N N . GLY D 1 43 ? 35.503 22.748 66.567 1.00 67.07 159 GLY D N 1
ATOM 3059 C CA . GLY D 1 43 ? 34.760 23.552 67.523 1.00 67.08 159 GLY D CA 1
ATOM 3060 C C . GLY D 1 43 ? 33.572 24.285 66.930 1.00 70.62 159 GLY D C 1
ATOM 3061 O O . GLY D 1 43 ? 33.367 25.482 67.162 1.00 63.22 159 GLY D O 1
ATOM 3062 N N . ALA D 1 44 ? 32.789 23.564 66.137 1.00 70.06 160 ALA D N 1
ATOM 3063 C CA . ALA D 1 44 ? 31.533 24.097 65.637 1.00 57.54 160 ALA D CA 1
ATOM 3064 C C . ALA D 1 44 ? 30.418 23.405 66.392 1.00 52.51 160 ALA D C 1
ATOM 3065 O O . ALA D 1 44 ? 30.614 22.338 66.979 1.00 53.15 160 ALA D O 1
ATOM 3067 N N . GLN D 1 45 ? 29.245 24.015 66.383 1.00 49.42 161 GLN D N 1
ATOM 3068 C CA . GLN D 1 45 ? 28.086 23.397 66.994 1.00 50.72 161 GLN D CA 1
ATOM 3069 C C . GLN D 1 45 ? 27.183 22.823 65.895 1.00 51.03 161 GLN D C 1
ATOM 3070 O O . GLN D 1 45 ? 26.858 23.502 64.915 1.00 46.26 161 GLN D O 1
ATOM 3076 N N . ILE D 1 46 ? 26.814 21.558 66.044 1.00 49.56 162 ILE D N 1
ATOM 3077 C CA . ILE D 1 46 ? 25.972 20.898 65.062 1.00 47.57 162 ILE D CA 1
ATOM 3078 C C . ILE D 1 46 ? 24.546 20.884 65.576 1.00 44.97 162 ILE D C 1
ATOM 3079 O O . ILE D 1 46 ? 24.204 20.118 66.469 1.00 48.75 162 ILE D O 1
ATOM 3084 N N . THR D 1 47 ? 23.709 21.739 65.013 1.00 41.62 163 THR D N 1
ATOM 3085 C CA . THR D 1 47 ? 22.353 21.876 65.517 1.00 43.56 163 THR D CA 1
ATOM 3086 C C . THR D 1 47 ? 21.460 20.727 65.069 1.00 44.42 163 THR D C 1
ATOM 3087 O O . THR D 1 47 ? 21.580 20.221 63.959 1.00 46.41 163 THR D O 1
ATOM 3091 N N . GLN D 1 48 ? 20.553 20.327 65.946 1.00 42.13 164 GLN D N 1
ATOM 3092 C CA . GLN D 1 48 ? 19.601 19.275 65.649 1.00 37.51 164 GLN D CA 1
ATOM 3093 C C . GLN D 1 48 ? 18.354 19.855 64.985 1.00 45.55 164 GLN D C 1
ATOM 3094 O O . GLN D 1 48 ? 17.637 19.153 64.274 1.00 46.14 164 GLN D O 1
ATOM 3100 N N . PHE D 1 49 ? 18.097 21.143 65.203 1.00 41.71 165 PHE D N 1
ATOM 3101 C CA . PHE D 1 49 ? 16.972 21.801 64.546 1.00 38.80 165 PHE D CA 1
ATOM 3102 C C . PHE D 1 49 ? 17.476 22.891 63.626 1.00 41.73 165 PHE D C 1
ATOM 3103 O O . PHE D 1 49 ? 18.537 23.455 63.864 1.00 41.69 165 PHE D O 1
ATOM 3111 N N . PHE D 1 50 ? 16.714 23.199 62.580 1.00 36.12 166 PHE D N 1
ATOM 3112 C CA . PHE D 1 50 ? 16.968 24.429 61.856 1.00 38.21 166 PHE D CA 1
ATOM 3113 C C . PHE D 1 50 ? 16.218 25.593 62.491 1.00 35.54 166 PHE D C 1
ATOM 3114 O O . PHE D 1 50 ? 15.030 25.484 62.790 1.00 34.16 166 PHE D O 1
ATOM 3122 N N . ASP D 1 51 ? 16.920 26.707 62.668 1.00 36.58 167 ASP D N 1
ATOM 3123 C CA . ASP D 1 51 ? 16.297 27.962 63.068 1.00 40.00 167 ASP D CA 1
ATOM 3124 C C . ASP D 1 51 ? 17.221 29.125 62.697 1.00 42.99 167 ASP D C 1
ATOM 3125 O O . ASP D 1 51 ? 18.316 28.911 62.159 1.00 40.76 167 ASP D O 1
ATOM 3130 N N . THR D 1 52 ? 16.783 30.346 62.992 1.00 41.43 168 THR D N 1
ATOM 3131 C CA . THR D 1 52 ? 17.543 31.540 62.634 1.00 44.13 168 THR D CA 1
ATOM 3132 C C . THR D 1 52 ? 18.876 31.689 63.376 1.00 42.90 168 THR D C 1
ATOM 3133 O O . THR D 1 52 ? 19.615 32.635 63.120 1.00 43.68 168 THR D O 1
ATOM 3137 N N . THR D 1 53 ? 19.204 30.767 64.277 1.00 38.12 169 THR D N 1
ATOM 3138 C CA . THR D 1 53 ? 20.511 30.835 64.944 1.00 43.65 169 THR D CA 1
ATOM 3139 C C . THR D 1 53 ? 21.598 30.109 64.158 1.00 44.50 169 THR D C 1
ATOM 3140 O O . THR D 1 53 ? 22.789 30.305 64.399 1.00 47.79 169 THR D O 1
ATOM 3144 N N . VAL D 1 54 ? 21.170 29.268 63.221 1.00 45.30 170 VAL D N 1
ATOM 3145 C CA . VAL D 1 54 ? 22.068 28.557 62.313 1.00 43.62 170 VAL D CA 1
ATOM 3146 C C . VAL D 1 54 ? 22.868 29.534 61.441 1.00 40.60 170 VAL D C 1
ATOM 3147 O O . VAL D 1 54 ? 22.314 30.504 60.918 1.00 40.57 170 VAL D O 1
ATOM 3151 N N . THR D 1 55 ? 24.167 29.286 61.286 1.00 40.45 171 THR D N 1
ATOM 3152 C CA . THR D 1 55 ? 25.000 30.132 60.420 1.00 46.64 171 THR D CA 1
ATOM 3153 C C . THR D 1 55 ? 25.382 29.437 59.105 1.00 53.61 171 THR D C 1
ATOM 3154 O O . THR D 1 55 ? 25.584 30.089 58.081 1.00 50.18 171 THR D O 1
ATOM 3158 N N . ILE D 1 56 ? 25.492 28.113 59.153 1.00 48.67 172 ILE D N 1
ATOM 3159 C CA . ILE D 1 56 ? 25.819 27.320 57.983 1.00 52.70 172 ILE D CA 1
ATOM 3160 C C . ILE D 1 56 ? 24.874 26.135 57.867 1.00 51.98 172 ILE D C 1
ATOM 3161 O O . ILE D 1 56 ? 24.670 25.399 58.834 1.00 47.50 172 ILE D O 1
ATOM 3166 N N . VAL D 1 57 ? 24.297 25.963 56.683 1.00 48.40 173 VAL D N 1
ATOM 3167 C CA . VAL D 1 57 ? 23.522 24.770 56.369 1.00 47.49 173 VAL D CA 1
ATOM 3168 C C . VAL D 1 57 ? 24.290 23.951 55.333 1.00 49.39 173 VAL D C 1
ATOM 3169 O O . VAL D 1 57 ? 24.730 24.476 54.311 1.00 45.41 173 VAL D O 1
ATOM 3173 N N . ILE D 1 58 ? 24.465 22.668 55.604 1.00 49.90 174 ILE D N 1
ATOM 3174 C CA . ILE D 1 58 ? 25.139 21.788 54.665 1.00 45.45 174 ILE D CA 1
ATOM 3175 C C . ILE D 1 58 ? 24.128 20.820 54.062 1.00 50.42 174 ILE D C 1
ATOM 3176 O O . ILE D 1 58 ? 23.426 20.109 54.797 1.00 45.05 174 ILE D O 1
ATOM 3181 N N . THR D 1 59 ? 24.054 20.804 52.728 1.00 39.00 175 THR D N 1
ATOM 3182 C CA . THR D 1 59 ? 22.962 20.132 52.022 1.00 44.64 175 THR D CA 1
ATOM 3183 C C . THR D 1 59 ? 23.411 19.264 50.839 1.00 44.37 175 THR D C 1
ATOM 3184 O O . THR D 1 59 ? 24.477 19.471 50.269 1.00 42.84 175 THR D O 1
ATOM 3188 N N . ARG D 1 60 ? 22.578 18.293 50.483 1.00 39.40 176 ARG D N 1
ATOM 3189 C CA . ARG D 1 60 ? 22.849 17.425 49.352 1.00 43.29 176 ARG D CA 1
ATOM 3190 C C . ARG D 1 60 ? 22.000 17.884 48.184 1.00 46.29 176 ARG D C 1
ATOM 3191 O O . ARG D 1 60 ? 22.012 17.274 47.114 1.00 47.20 176 ARG D O 1
ATOM 3199 N N . ARG D 1 61 ? 21.247 18.955 48.401 1.00 40.55 177 ARG D N 1
ATOM 3200 C CA . ARG D 1 61 ? 20.284 19.409 47.411 1.00 41.12 177 ARG D CA 1
ATOM 3201 C C . ARG D 1 61 ? 20.818 20.507 46.494 1.00 42.18 177 ARG D C 1
ATOM 3202 O O . ARG D 1 61 ? 21.897 21.063 46.718 1.00 41.28 177 ARG D O 1
ATOM 3210 N N . SER D 1 62 ? 20.059 20.792 45.444 1.00 38.74 178 SER D N 1
ATOM 3211 C CA . SER D 1 62 ? 20.535 21.644 44.370 1.00 40.39 178 SER D CA 1
ATOM 3212 C C . SER D 1 62 ? 20.593 23.122 44.767 1.00 41.04 178 SER D C 1
ATOM 3213 O O . SER D 1 62 ? 19.579 23.822 44.745 1.00 36.06 178 SER D O 1
ATOM 3216 N N . VAL D 1 63 ? 21.788 23.588 45.116 1.00 37.19 179 VAL D N 1
ATOM 3217 C CA . VAL D 1 63 ? 21.970 24.967 45.553 1.00 40.31 179 VAL D CA 1
ATOM 3218 C C . VAL D 1 63 ? 21.504 25.962 44.484 1.00 44.35 179 VAL D C 1
ATOM 3219 O O . VAL D 1 63 ? 20.680 26.843 44.765 1.00 45.42 179 VAL D O 1
ATOM 3223 N N . GLU D 1 64 ? 22.027 25.803 43.265 1.00 40.26 180 GLU D N 1
ATOM 3224 C CA A GLU D 1 64 ? 21.675 26.682 42.164 0.43 38.81 180 GLU D CA 1
ATOM 3225 C CA B GLU D 1 64 ? 21.665 26.643 42.120 0.57 38.83 180 GLU D CA 1
ATOM 3226 C C . GLU D 1 64 ? 20.156 26.777 41.955 1.00 40.19 180 GLU D C 1
ATOM 3227 O O . GLU D 1 64 ? 19.667 27.756 41.392 1.00 45.59 180 GLU D O 1
ATOM 3238 N N . ASN D 1 65 ? 19.405 25.784 42.434 1.00 38.16 181 ASN D N 1
ATOM 3239 C CA . ASN D 1 65 ? 17.942 25.803 42.267 1.00 39.00 181 ASN D CA 1
ATOM 3240 C C . ASN D 1 65 ? 17.102 26.167 43.505 1.00 42.80 181 ASN D C 1
ATOM 3241 O O . ASN D 1 65 ? 15.878 25.979 43.505 1.00 39.84 181 ASN D O 1
ATOM 3246 N N . ILE D 1 66 ? 17.736 26.701 44.546 1.00 40.39 182 ILE D N 1
ATOM 3247 C CA . ILE D 1 66 ? 16.985 27.080 45.752 1.00 46.79 182 ILE D CA 1
ATOM 3248 C C . ILE D 1 66 ? 15.818 28.032 45.457 1.00 47.38 182 ILE D C 1
ATOM 3249 O O . ILE D 1 66 ? 14.757 27.942 46.090 1.00 44.47 182 ILE D O 1
ATOM 3254 N N . TYR D 1 67 ? 16.014 28.920 44.483 1.00 39.59 183 TYR D N 1
ATOM 3255 C CA . TYR D 1 67 ? 15.032 29.953 44.155 1.00 42.28 183 TYR D CA 1
ATOM 3256 C C . TYR D 1 67 ? 13.693 29.406 43.658 1.00 51.47 183 TYR D C 1
ATOM 3257 O O . TYR D 1 67 ? 12.709 30.142 43.588 1.00 52.57 183 TYR D O 1
ATOM 3266 N N . LEU D 1 68 ? 13.654 28.122 43.310 1.00 53.16 184 LEU D N 1
ATOM 3267 C CA . LEU D 1 68 ? 12.402 27.482 42.913 1.00 48.19 184 LEU D CA 1
ATOM 3268 C C . LEU D 1 68 ? 11.682 26.898 44.115 1.00 47.50 184 LEU D C 1
ATOM 3269 O O . LEU D 1 68 ? 10.538 26.464 44.006 1.00 47.12 184 LEU D O 1
ATOM 3274 N N . LEU D 1 69 ? 12.362 26.862 45.257 1.00 49.15 185 LEU D N 1
ATOM 3275 C CA . LEU D 1 69 ? 11.810 26.222 46.451 1.00 49.51 185 LEU D CA 1
ATOM 3276 C C . LEU D 1 69 ? 10.785 27.095 47.181 1.00 52.89 185 LEU D C 1
ATOM 3277 O O . LEU D 1 69 ? 10.888 28.326 47.176 1.00 52.75 185 LEU D O 1
ATOM 3282 N N . LYS D 1 70 ? 9.793 26.444 47.792 1.00 50.05 186 LYS D N 1
ATOM 3283 C CA . LYS D 1 70 ? 8.843 27.113 48.682 1.00 59.26 186 LYS D CA 1
ATOM 3284 C C . LYS D 1 70 ? 9.573 27.973 49.706 1.00 58.73 186 LYS D C 1
ATOM 3285 O O . LYS D 1 70 ? 10.681 27.640 50.126 1.00 52.18 186 LYS D O 1
ATOM 3291 N N . ASP D 1 71 ? 8.940 29.072 50.111 1.00 58.91 187 ASP D N 1
ATOM 3292 C CA . ASP D 1 71 ? 9.515 29.977 51.103 1.00 62.64 187 ASP D CA 1
ATOM 3293 C C . ASP D 1 71 ? 9.768 29.306 52.446 1.00 56.62 187 ASP D C 1
ATOM 3294 O O . ASP D 1 71 ? 10.683 29.690 53.176 1.00 53.24 187 ASP D O 1
ATOM 3299 N N . THR D 1 72 ? 8.946 28.308 52.757 1.00 51.73 188 THR D N 1
ATOM 3300 C CA . THR D 1 72 ? 9.025 27.592 54.020 1.00 54.25 188 THR D CA 1
ATOM 3301 C C . THR D 1 72 ? 10.126 26.531 54.054 1.00 55.76 188 THR D C 1
ATOM 3302 O O . THR D 1 72 ? 10.463 26.015 55.115 1.00 57.70 188 THR D O 1
ATOM 3306 N N . ASP D 1 73 ? 10.678 26.205 52.893 1.00 56.83 189 ASP D N 1
ATOM 3307 C CA . ASP D 1 73 ? 11.768 25.245 52.801 1.00 49.26 189 ASP D CA 1
ATOM 3308 C C . ASP D 1 73 ? 12.972 25.824 53.536 1.00 43.31 189 ASP D C 1
ATOM 3309 O O . ASP D 1 73 ? 13.247 27.010 53.413 1.00 48.35 189 ASP D O 1
ATOM 3314 N N . ILE D 1 74 ? 13.699 25.004 54.289 1.00 38.38 190 ILE D N 1
ATOM 3315 C CA . ILE D 1 74 ? 14.800 25.535 55.091 1.00 39.44 190 ILE D CA 1
ATOM 3316 C C . ILE D 1 74 ? 15.878 26.188 54.237 1.00 43.15 190 ILE D C 1
ATOM 3317 O O . ILE D 1 74 ? 16.584 27.091 54.695 1.00 43.61 190 ILE D O 1
ATOM 3322 N N . LEU D 1 75 ? 16.011 25.743 52.992 1.00 44.05 191 LEU D N 1
ATOM 3323 C CA . LEU D 1 75 ? 17.013 26.327 52.112 1.00 37.60 191 LEU D CA 1
ATOM 3324 C C . LEU D 1 75 ? 16.647 27.756 51.696 1.00 41.94 191 LEU D C 1
ATOM 3325 O O . LEU D 1 75 ? 17.526 28.620 51.642 1.00 41.59 191 LEU D O 1
ATOM 3330 N N . SER D 1 76 ? 15.366 28.015 51.417 1.00 41.58 192 SER D N 1
ATOM 3331 C CA . SER D 1 76 ? 14.920 29.391 51.170 1.00 40.66 192 SER D CA 1
ATOM 3332 C C . SER D 1 76 ? 15.228 30.227 52.397 1.00 52.60 192 SER D C 1
ATOM 3333 O O . SER D 1 76 ? 15.845 31.292 52.291 1.00 49.44 192 SER D O 1
ATOM 3336 N N . ARG D 1 77 ? 14.791 29.745 53.564 1.00 44.98 193 ARG D N 1
ATOM 3337 C CA . ARG D 1 77 ? 15.015 30.495 54.796 1.00 43.12 193 ARG D CA 1
ATOM 3338 C C . ARG D 1 77 ? 16.503 30.759 54.984 1.00 45.95 193 ARG D C 1
ATOM 3339 O O . ARG D 1 77 ? 16.894 31.893 55.270 1.00 50.17 193 ARG D O 1
ATOM 3347 N N . ALA D 1 78 ? 17.344 29.746 54.777 1.00 39.45 194 ALA D N 1
ATOM 3348 C CA . ALA D 1 78 ? 18.780 29.958 54.970 1.00 45.37 194 ALA D CA 1
ATOM 3349 C C . ALA D 1 78 ? 19.280 31.093 54.081 1.00 54.93 194 ALA D C 1
ATOM 3350 O O . ALA D 1 78 ? 20.147 31.883 54.475 1.00 58.61 194 ALA D O 1
ATOM 3352 N N . LYS D 1 79 ? 18.715 31.170 52.881 1.00 52.59 195 LYS D N 1
ATOM 3353 C CA . LYS D 1 79 ? 19.107 32.172 51.899 1.00 58.62 195 LYS D CA 1
ATOM 3354 C C . LYS D 1 79 ? 18.730 33.583 52.362 1.00 58.05 195 LYS D C 1
ATOM 3355 O O . LYS D 1 79 ? 19.572 34.478 52.377 1.00 58.85 195 LYS D O 1
ATOM 3361 N N . LYS D 1 80 ? 17.465 33.776 52.733 1.00 56.06 196 LYS D N 1
ATOM 3362 C CA . LYS D 1 80 ? 16.991 35.068 53.232 1.00 60.49 196 LYS D CA 1
ATOM 3363 C C . LYS D 1 80 ? 17.783 35.551 54.449 1.00 63.25 196 LYS D C 1
ATOM 3364 O O . LYS D 1 80 ? 18.275 36.679 54.475 1.00 68.56 196 LYS D O 1
ATOM 3370 N N . ASN D 1 81 ? 17.898 34.700 55.459 1.00 59.06 197 ASN D N 1
ATOM 3371 C CA . ASN D 1 81 ? 18.637 35.049 56.666 1.00 55.09 197 ASN D CA 1
ATOM 3372 C C . ASN D 1 81 ? 20.136 35.141 56.412 1.00 60.73 197 ASN D C 1
ATOM 3373 O O . ASN D 1 81 ? 20.929 35.226 57.351 1.00 57.55 197 ASN D O 1
ATOM 3378 N N . TYR D 1 82 ? 20.516 35.100 55.140 1.00 58.88 198 TYR D N 1
ATOM 3379 C CA . TYR D 1 82 ? 21.904 35.283 54.733 1.00 62.84 198 TYR D CA 1
ATOM 3380 C C . TYR D 1 82 ? 22.864 34.244 55.289 1.00 59.73 198 TYR D C 1
ATOM 3381 O O . TYR D 1 82 ? 24.031 34.545 55.554 1.00 60.44 198 TYR D O 1
ATOM 3390 N N . MET D 1 83 ? 22.383 33.019 55.462 1.00 58.25 199 MET D N 1
ATOM 3391 C CA . MET D 1 83 ? 23.245 31.953 55.955 1.00 57.60 199 MET D CA 1
ATOM 3392 C C . MET D 1 83 ? 24.072 31.389 54.811 1.00 58.01 199 MET D C 1
ATOM 3393 O O . MET D 1 83 ? 23.684 31.485 53.652 1.00 53.21 199 MET D O 1
ATOM 3398 N N . LYS D 1 84 ? 25.211 30.798 55.145 1.00 57.20 200 LYS D N 1
ATOM 3399 C CA . LYS D 1 84 ? 26.006 30.062 54.176 1.00 56.31 200 LYS D CA 1
ATOM 3400 C C . LYS D 1 84 ? 25.379 28.700 53.841 1.00 59.30 200 LYS D C 1
ATOM 3401 O O . LYS D 1 84 ? 25.057 27.917 54.743 1.00 62.17 200 LYS D O 1
ATOM 3407 N N . VAL D 1 85 ? 25.213 28.418 52.549 1.00 54.79 201 VAL D N 1
ATOM 3408 C CA . VAL D 1 85 ? 24.720 27.113 52.097 1.00 53.21 201 VAL D CA 1
ATOM 3409 C C . VAL D 1 85 ? 25.799 26.340 51.336 1.00 51.25 201 VAL D C 1
ATOM 3410 O O . VAL D 1 85 ? 26.275 26.783 50.304 1.00 52.83 201 VAL D O 1
ATOM 3414 N N . TRP D 1 86 ? 26.178 25.181 51.859 1.00 51.91 202 TRP D N 1
ATOM 3415 C CA . TRP D 1 86 ? 27.302 24.421 51.337 1.00 51.47 202 TRP D CA 1
ATOM 3416 C C . TRP D 1 86 ? 26.888 23.011 50.972 1.00 52.14 202 TRP D C 1
ATOM 3417 O O . TRP D 1 86 ? 26.070 22.396 51.658 1.00 46.67 202 TRP D O 1
ATOM 3428 N N . SER D 1 87 ? 27.489 22.501 49.903 1.00 48.76 203 SER D N 1
ATOM 3429 C CA . SER D 1 87 ? 27.291 21.129 49.471 1.00 49.25 203 SER D CA 1
ATOM 3430 C C . SER D 1 87 ? 28.295 20.269 50.206 1.00 50.41 203 SER D C 1
ATOM 3431 O O . SER D 1 87 ? 29.291 20.779 50.713 1.00 53.78 203 SER D O 1
ATOM 3434 N N . TYR D 1 88 ? 28.048 18.965 50.256 1.00 50.71 204 TYR D N 1
ATOM 3435 C CA . TYR D 1 88 ? 29.008 18.047 50.850 1.00 50.81 204 TYR D CA 1
ATOM 3436 C C . TYR D 1 88 ? 30.383 18.254 50.240 1.00 60.56 204 TYR D C 1
ATOM 3437 O O . TYR D 1 88 ? 31.401 18.056 50.897 1.00 60.03 204 TYR D O 1
ATOM 3446 N N . GLU D 1 89 ? 30.401 18.669 48.977 1.00 61.33 205 GLU D N 1
ATOM 3447 C CA . GLU D 1 89 ? 31.647 18.866 48.248 1.00 61.80 205 GLU D CA 1
ATOM 3448 C C . GLU D 1 89 ? 32.393 20.100 48.745 1.00 59.44 205 GLU D C 1
ATOM 3449 O O . GLU D 1 89 ? 33.555 20.009 49.139 1.00 59.67 205 GLU D O 1
ATOM 3455 N N . LYS D 1 90 ? 31.730 21.253 48.723 1.00 52.53 206 LYS D N 1
ATOM 3456 C CA . LYS D 1 90 ? 32.369 22.475 49.189 1.00 62.19 206 LYS D CA 1
ATOM 3457 C C . LYS D 1 90 ? 32.799 22.341 50.637 1.00 71.01 206 LYS D C 1
ATOM 3458 O O . LYS D 1 90 ? 33.898 22.756 51.010 1.00 76.05 206 LYS D O 1
ATOM 3464 N N . ALA D 1 91 ? 31.927 21.759 51.452 1.00 64.37 207 ALA D N 1
ATOM 3465 C CA . ALA D 1 91 ? 32.208 21.625 52.868 1.00 65.01 207 ALA D CA 1
ATOM 3466 C C . ALA D 1 91 ? 33.460 20.793 53.049 1.00 71.21 207 ALA D C 1
ATOM 3467 O O . ALA D 1 91 ? 34.393 21.216 53.722 1.00 79.95 207 ALA D O 1
ATOM 3469 N N . ALA D 1 92 ? 33.485 19.618 52.429 1.00 76.18 208 ALA D N 1
ATOM 3470 C CA . ALA D 1 92 ? 34.598 18.685 52.599 1.00 76.16 208 ALA D CA 1
ATOM 3471 C C . ALA D 1 92 ? 35.942 19.324 52.267 1.00 77.58 208 ALA D C 1
ATOM 3472 O O . ALA D 1 92 ? 36.989 18.842 52.704 1.00 78.79 208 ALA D O 1
ATOM 3474 N N . ARG D 1 93 ? 35.906 20.411 51.502 1.00 68.09 209 ARG D N 1
ATOM 3475 C CA . ARG D 1 93 ? 37.122 21.121 51.131 1.00 78.16 209 ARG D CA 1
ATOM 3476 C C . ARG D 1 93 ? 37.643 21.872 52.344 1.00 84.39 209 ARG D C 1
ATOM 3477 O O . ARG D 1 93 ? 38.830 21.821 52.665 1.00 83.57 209 ARG D O 1
ATOM 3479 N N . PHE D 1 94 ? 36.730 22.580 52.998 1.00 87.40 210 PHE D N 1
ATOM 3480 C CA . PHE D 1 94 ? 36.998 23.292 54.238 1.00 77.23 210 PHE D CA 1
ATOM 3481 C C . PHE D 1 94 ? 37.755 22.405 55.228 1.00 77.68 210 PHE D C 1
ATOM 3482 O O . PHE D 1 94 ? 38.837 22.760 55.691 1.00 77.98 210 PHE D O 1
ATOM 3490 N N . LEU D 1 95 ? 37.184 21.243 55.534 1.00 73.71 211 LEU D N 1
ATOM 3491 C CA . LEU D 1 95 ? 37.720 20.350 56.563 1.00 81.65 211 LEU D CA 1
ATOM 3492 C C . LEU D 1 95 ? 39.136 19.844 56.273 1.00 88.81 211 LEU D C 1
ATOM 3493 O O . LEU D 1 95 ? 39.958 19.697 57.188 1.00 83.98 211 LEU D O 1
ATOM 3498 N N . LYS D 1 96 ? 39.403 19.574 54.997 1.00 89.38 212 LYS D N 1
ATOM 3499 C CA . LYS D 1 96 ? 40.720 19.136 54.547 1.00 90.64 212 LYS D CA 1
ATOM 3500 C C . LYS D 1 96 ? 41.677 20.319 54.370 1.00 90.10 212 LYS D C 1
ATOM 3501 O O . LYS D 1 96 ? 42.875 20.194 54.630 1.00 92.17 212 LYS D O 1
ATOM 3507 N N . ASN D 1 97 ? 41.148 21.458 53.923 1.00 87.21 213 ASN D N 1
ATOM 3508 C CA . ASN D 1 97 ? 41.916 22.702 53.880 1.00 85.95 213 ASN D CA 1
ATOM 3509 C C . ASN D 1 97 ? 42.587 22.986 55.231 1.00 97.83 213 ASN D C 1
ATOM 3510 O O . ASN D 1 97 ? 43.695 23.521 55.286 1.00 105.23 213 ASN D O 1
ATOM 3515 N N . LEU D 1 98 ? 41.912 22.617 56.317 1.00 90.87 214 LEU D N 1
ATOM 3516 C CA . LEU D 1 98 ? 42.443 22.824 57.656 1.00 86.80 214 LEU D CA 1
ATOM 3517 C C . LEU D 1 98 ? 42.850 21.502 58.293 1.00 91.02 214 LEU D C 1
ATOM 3518 O O . LEU D 1 98 ? 42.776 21.334 59.508 1.00 97.22 214 LEU D O 1
ATOM 3523 N N . ASP D 1 99 ? 43.250 20.557 57.454 1.00 90.42 215 ASP D N 1
ATOM 3524 C CA . ASP D 1 99 ? 43.937 19.348 57.905 1.00 92.76 215 ASP D CA 1
ATOM 3525 C C . ASP D 1 99 ? 43.137 18.392 58.799 1.00 93.26 215 ASP D C 1
ATOM 3526 O O . ASP D 1 99 ? 43.569 18.054 59.903 1.00 88.42 215 ASP D O 1
ATOM 3531 N N . VAL D 1 100 ? 41.988 17.940 58.307 1.00 96.12 216 VAL D N 1
ATOM 3532 C CA . VAL D 1 100 ? 41.292 16.810 58.917 1.00 96.71 216 VAL D CA 1
ATOM 3533 C C . VAL D 1 100 ? 41.093 15.680 57.889 1.00 96.78 216 VAL D C 1
ATOM 3534 O O . VAL D 1 100 ? 40.743 15.923 56.733 1.00 92.51 216 VAL D O 1
ATOM 3538 N N . ASP D 1 101 ? 41.306 14.444 58.322 1.00 97.63 217 ASP D N 1
ATOM 3539 C CA . ASP D 1 101 ? 41.135 13.300 57.443 1.00 100.66 217 ASP D CA 1
ATOM 3540 C C . ASP D 1 101 ? 40.152 12.282 57.986 1.00 98.77 217 ASP D C 1
ATOM 3541 O O . ASP D 1 101 ? 40.064 12.063 59.183 1.00 90.97 217 ASP D O 1
ATOM 3546 N N . LYS E 1 5 ? 6.167 43.354 89.440 1.00 73.61 121 LYS E N 1
ATOM 3547 C CA . LYS E 1 5 ? 5.546 43.215 90.764 1.00 71.52 121 LYS E CA 1
ATOM 3548 C C . LYS E 1 5 ? 5.819 41.859 91.433 1.00 75.43 121 LYS E C 1
ATOM 3549 O O . LYS E 1 5 ? 5.863 41.768 92.657 1.00 76.47 121 LYS E O 1
ATOM 3555 N N . ARG E 1 6 ? 6.020 40.811 90.640 1.00 69.47 122 ARG E N 1
ATOM 3556 C CA . ARG E 1 6 ? 6.219 39.471 91.204 1.00 68.98 122 ARG E CA 1
ATOM 3557 C C . ARG E 1 6 ? 7.673 38.999 91.312 1.00 62.86 122 ARG E C 1
ATOM 3558 O O . ARG E 1 6 ? 8.590 39.635 90.782 1.00 61.07 122 ARG E O 1
ATOM 3566 N N . ASP E 1 7 ? 7.858 37.888 92.025 1.00 54.78 123 ASP E N 1
ATOM 3567 C CA . ASP E 1 7 ? 9.166 37.294 92.252 1.00 45.35 123 ASP E CA 1
ATOM 3568 C C . ASP E 1 7 ? 9.699 36.666 90.975 1.00 44.11 123 ASP E C 1
ATOM 3569 O O . ASP E 1 7 ? 9.011 35.880 90.334 1.00 43.77 123 ASP E O 1
ATOM 3574 N N . SER E 1 8 ? 10.937 36.982 90.622 1.00 38.47 124 SER E N 1
ATOM 3575 C CA . SER E 1 8 ? 11.553 36.351 89.470 1.00 42.95 124 SER E CA 1
ATOM 3576 C C . SER E 1 8 ? 12.262 35.072 89.870 1.00 39.06 124 SER E C 1
ATOM 3577 O O . SER E 1 8 ? 13.124 35.077 90.746 1.00 36.94 124 SER E O 1
ATOM 3580 N N . ARG E 1 9 ? 11.881 33.981 89.214 1.00 36.83 125 ARG E N 1
ATOM 3581 C CA . ARG E 1 9 ? 12.454 32.673 89.473 1.00 31.76 125 ARG E CA 1
ATOM 3582 C C . ARG E 1 9 ? 12.899 32.076 88.159 1.00 34.89 125 ARG E C 1
ATOM 3583 O O . ARG E 1 9 ? 12.092 31.785 87.275 1.00 34.12 125 ARG E O 1
ATOM 3591 N N . ILE E 1 10 ? 14.208 31.939 88.029 1.00 31.15 126 ILE E N 1
ATOM 3592 C CA . ILE E 1 10 ? 14.808 31.583 86.772 1.00 33.08 126 ILE E CA 1
ATOM 3593 C C . ILE E 1 10 ? 15.325 30.168 86.874 1.00 35.53 126 ILE E C 1
ATOM 3594 O O . ILE E 1 10 ? 16.003 29.818 87.846 1.00 33.67 126 ILE E O 1
ATOM 3599 N N . TYR E 1 11 ? 14.960 29.353 85.889 1.00 31.55 127 TYR E N 1
ATOM 3600 C CA . TYR E 1 11 ? 15.459 27.991 85.756 1.00 33.61 127 TYR E CA 1
ATOM 3601 C C . TYR E 1 11 ? 16.326 27.885 84.505 1.00 32.28 127 TYR E C 1
ATOM 3602 O O . TYR E 1 11 ? 15.906 28.258 83.421 1.00 33.72 127 TYR E O 1
ATOM 3611 N N . PHE E 1 12 ? 17.551 27.409 84.675 1.00 36.18 128 PHE E N 1
ATOM 3612 C CA . PHE E 1 12 ? 18.441 27.170 83.555 1.00 34.65 128 PHE E CA 1
ATOM 3613 C C . PHE E 1 12 ? 18.276 25.752 83.029 1.00 35.13 128 PHE E C 1
ATOM 3614 O O . PHE E 1 12 ? 18.680 24.785 83.680 1.00 35.22 128 PHE E O 1
ATOM 3622 N N . ASP E 1 13 ? 17.653 25.651 81.857 1.00 40.74 129 ASP E N 1
ATOM 3623 C CA . ASP E 1 13 ? 17.441 24.388 81.153 1.00 32.44 129 ASP E CA 1
ATOM 3624 C C . ASP E 1 13 ? 18.775 23.660 81.053 1.00 33.16 129 ASP E C 1
ATOM 3625 O O . ASP E 1 13 ? 19.776 24.242 80.629 1.00 35.30 129 ASP E O 1
ATOM 3630 N N . ILE E 1 14 ? 18.797 22.396 81.463 1.00 34.38 130 ILE E N 1
ATOM 3631 C CA . ILE E 1 14 ? 20.031 21.618 81.465 1.00 35.47 130 ILE E CA 1
ATOM 3632 C C . ILE E 1 14 ? 20.175 20.751 80.204 1.00 44.14 130 ILE E C 1
ATOM 3633 O O . ILE E 1 14 ? 21.261 20.258 79.904 1.00 47.63 130 ILE E O 1
ATOM 3638 N N . THR E 1 15 ? 19.079 20.575 79.472 1.00 39.76 131 THR E N 1
ATOM 3639 C CA . THR E 1 15 ? 19.066 19.765 78.253 1.00 38.89 131 THR E CA 1
ATOM 3640 C C . THR E 1 15 ? 19.547 20.544 77.026 1.00 43.41 131 THR E C 1
ATOM 3641 O O . THR E 1 15 ? 19.187 21.702 76.846 1.00 46.98 131 THR E O 1
ATOM 3645 N N . ASP E 1 16 ? 20.374 19.911 76.195 1.00 44.59 132 ASP E N 1
ATOM 3646 C CA . ASP E 1 16 ? 20.843 20.520 74.943 1.00 44.36 132 ASP E CA 1
ATOM 3647 C C . ASP E 1 16 ? 20.141 19.933 73.721 1.00 44.08 132 ASP E C 1
ATOM 3648 O O . ASP E 1 16 ? 19.612 18.823 73.774 1.00 45.98 132 ASP E O 1
ATOM 3653 N N . ASP E 1 17 ? 20.151 20.667 72.613 1.00 42.00 133 ASP E N 1
ATOM 3654 C CA . ASP E 1 17 ? 19.709 20.098 71.330 1.00 40.86 133 ASP E CA 1
ATOM 3655 C C . ASP E 1 17 ? 20.710 20.411 70.225 1.00 42.18 133 ASP E C 1
ATOM 3656 O O . ASP E 1 17 ? 20.347 20.712 69.090 1.00 46.26 133 ASP E O 1
ATOM 3661 N N . VAL E 1 18 ? 21.984 20.322 70.583 1.00 45.39 134 VAL E N 1
ATOM 3662 C CA . VAL E 1 18 ? 23.087 20.692 69.709 1.00 45.52 134 VAL E CA 1
ATOM 3663 C C . VAL E 1 18 ? 24.277 19.812 70.087 1.00 53.44 134 VAL E C 1
ATOM 3664 O O . VAL E 1 18 ? 24.410 19.427 71.248 1.00 53.10 134 VAL E O 1
ATOM 3668 N N . GLU E 1 19 ? 25.123 19.463 69.120 1.00 48.11 135 GLU E N 1
ATOM 3669 C CA . GLU E 1 19 ? 26.323 18.685 69.419 1.00 48.75 135 GLU E CA 1
ATOM 3670 C C . GLU E 1 19 ? 27.539 19.585 69.386 1.00 49.69 135 GLU E C 1
ATOM 3671 O O . GLU E 1 19 ? 27.623 20.496 68.556 1.00 44.19 135 GLU E O 1
ATOM 3677 N N . MET E 1 20 ? 28.482 19.314 70.286 1.00 47.21 136 MET E N 1
ATOM 3678 C CA . MET E 1 20 ? 29.621 20.197 70.481 1.00 46.30 136 MET E CA 1
ATOM 3679 C C . MET E 1 20 ? 30.735 19.491 71.239 1.00 44.25 136 MET E C 1
ATOM 3680 O O . MET E 1 20 ? 30.491 18.551 71.998 1.00 42.02 136 MET E O 1
ATOM 3685 N N . ASN E 1 21 ? 31.962 19.948 71.023 1.00 48.32 137 ASN E N 1
ATOM 3686 C CA . ASN E 1 21 ? 33.102 19.402 71.738 1.00 55.85 137 ASN E CA 1
ATOM 3687 C C . ASN E 1 21 ? 33.125 19.905 73.178 1.00 61.09 137 ASN E C 1
ATOM 3688 O O . ASN E 1 21 ? 32.564 20.952 73.501 1.00 59.43 137 ASN E O 1
ATOM 3693 N N . THR E 1 22 ? 33.776 19.140 74.038 1.00 59.97 138 THR E N 1
ATOM 3694 C CA . THR E 1 22 ? 33.972 19.514 75.424 1.00 58.86 138 THR E CA 1
ATOM 3695 C C . THR E 1 22 ? 34.338 20.992 75.601 1.00 58.12 138 THR E C 1
ATOM 3696 O O . THR E 1 22 ? 33.785 21.674 76.463 1.00 55.77 138 THR E O 1
ATOM 3700 N N . TYR E 1 23 ? 35.259 21.490 74.789 1.00 53.55 139 TYR E N 1
ATOM 3701 C CA . TYR E 1 23 ? 35.625 22.896 74.865 1.00 51.55 139 TYR E CA 1
ATOM 3702 C C . TYR E 1 23 ? 34.398 23.812 74.803 1.00 60.44 139 TYR E C 1
ATOM 3703 O O . TYR E 1 23 ? 34.178 24.619 75.703 1.00 61.72 139 TYR E O 1
ATOM 3712 N N . ASN E 1 24 ? 33.609 23.693 73.735 1.00 61.96 140 ASN E N 1
ATOM 3713 C CA . ASN E 1 24 ? 32.401 24.499 73.563 1.00 56.79 140 ASN E CA 1
ATOM 3714 C C . ASN E 1 24 ? 31.420 24.304 74.716 1.00 54.05 140 ASN E C 1
ATOM 3715 O O . ASN E 1 24 ? 30.672 25.208 75.062 1.00 49.26 140 ASN E O 1
ATOM 3720 N N . LYS E 1 25 ? 31.419 23.110 75.294 1.00 52.53 141 LYS E N 1
ATOM 3721 C CA . LYS E 1 25 ? 30.525 22.793 76.401 1.00 53.91 141 LYS E CA 1
ATOM 3722 C C . LYS E 1 25 ? 30.924 23.564 77.661 1.00 60.61 141 LYS E C 1
ATOM 3723 O O . LYS E 1 25 ? 30.072 24.113 78.364 1.00 56.23 141 LYS E O 1
ATOM 3729 N N . SER E 1 26 ? 32.222 23.596 77.943 1.00 55.33 142 SER E N 1
ATOM 3730 C CA . SER E 1 26 ? 32.732 24.372 79.062 1.00 58.10 142 SER E CA 1
ATOM 3731 C C . SER E 1 26 ? 32.549 25.870 78.807 1.00 55.94 142 SER E C 1
ATOM 3732 O O . SER E 1 26 ? 32.284 26.633 79.733 1.00 63.32 142 SER E O 1
ATOM 3735 N N . LYS E 1 27 ? 32.687 26.287 77.555 1.00 53.78 143 LYS E N 1
ATOM 3736 C CA . LYS E 1 27 ? 32.450 27.680 77.193 1.00 53.91 143 LYS E CA 1
ATOM 3737 C C . LYS E 1 27 ? 31.011 28.077 77.493 1.00 52.65 143 LYS E C 1
ATOM 3738 O O . LYS E 1 27 ? 30.750 29.171 77.985 1.00 54.61 143 LYS E O 1
ATOM 3744 N N . MET E 1 28 ? 30.080 27.173 77.203 1.00 54.72 144 MET E N 1
ATOM 3745 C CA . MET E 1 28 ? 28.669 27.412 77.467 1.00 53.70 144 MET E CA 1
ATOM 3746 C C . MET E 1 28 ? 28.410 27.486 78.970 1.00 51.64 144 MET E C 1
ATOM 3747 O O . MET E 1 28 ? 27.606 28.293 79.420 1.00 46.08 144 MET E O 1
ATOM 3752 N N . ASP E 1 29 ? 29.079 26.621 79.730 1.00 49.84 145 ASP E N 1
ATOM 3753 C CA . ASP E 1 29 ? 28.938 26.593 81.177 1.00 54.32 145 ASP E CA 1
ATOM 3754 C C . ASP E 1 29 ? 29.383 27.914 81.793 1.00 51.80 145 ASP E C 1
ATOM 3755 O O . ASP E 1 29 ? 28.745 28.418 82.706 1.00 48.70 145 ASP E O 1
ATOM 3760 N N . LYS E 1 30 ? 30.473 28.473 81.282 1.00 47.69 146 LYS E N 1
ATOM 3761 C CA . LYS E 1 30 ? 30.911 29.787 81.707 1.00 46.72 146 LYS E CA 1
ATOM 3762 C C . LYS E 1 30 ? 29.839 30.827 81.422 1.00 50.25 146 LYS E C 1
ATOM 3763 O O . LYS E 1 30 ? 29.444 31.578 82.314 1.00 53.68 146 LYS E O 1
ATOM 3769 N N . ARG E 1 31 ? 29.365 30.873 80.184 1.00 48.13 147 ARG E N 1
ATOM 3770 C CA . ARG E 1 31 ? 28.321 31.819 79.824 1.00 45.83 147 ARG E CA 1
ATOM 3771 C C . ARG E 1 31 ? 27.119 31.671 80.752 1.00 42.88 147 ARG E C 1
ATOM 3772 O O . ARG E 1 31 ? 26.543 32.666 81.193 1.00 43.48 147 ARG E O 1
ATOM 3780 N N . ARG E 1 32 ? 26.740 30.429 81.037 1.00 38.00 148 ARG E N 1
ATOM 3781 C CA . ARG E 1 32 ? 25.620 30.153 81.926 1.00 40.83 148 ARG E CA 1
ATOM 3782 C C . ARG E 1 32 ? 25.856 30.761 83.312 1.00 46.19 148 ARG E C 1
ATOM 3783 O O . ARG E 1 32 ? 24.9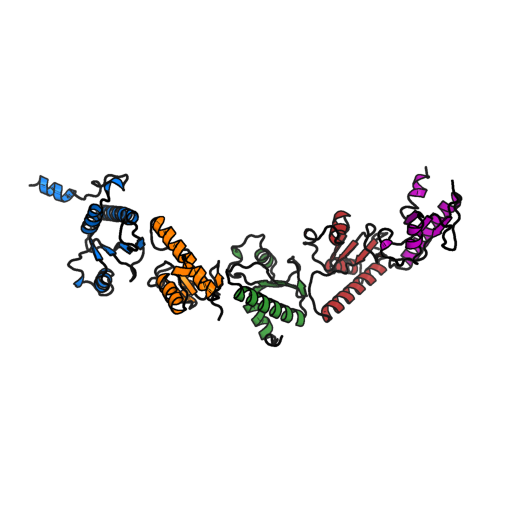65 31.377 83.890 1.00 46.70 148 ARG E O 1
ATOM 3791 N N . ASP E 1 33 ? 27.058 30.578 83.844 1.00 45.01 149 ASP E N 1
ATOM 3792 C CA . ASP E 1 33 ? 27.346 31.015 85.205 1.00 49.02 149 ASP E CA 1
ATOM 3793 C C . ASP E 1 33 ? 27.424 32.534 85.312 1.00 48.51 149 ASP E C 1
ATOM 3794 O O . ASP E 1 33 ? 27.091 33.102 86.356 1.00 48.97 149 ASP E O 1
ATOM 3799 N N . LEU E 1 34 ? 27.838 33.183 84.224 1.00 43.57 150 LEU E N 1
ATOM 3800 C CA . LEU E 1 34 ? 27.851 34.639 84.150 1.00 44.53 150 LEU E CA 1
ATOM 3801 C C . LEU E 1 34 ? 26.451 35.208 84.173 1.00 43.18 150 LEU E C 1
ATOM 3802 O O . LEU E 1 34 ? 26.204 36.231 84.818 1.00 42.19 150 LEU E O 1
ATOM 3807 N N . LEU E 1 35 ? 25.543 34.568 83.441 1.00 40.03 151 LEU E N 1
ATOM 3808 C CA . LEU E 1 35 ? 24.157 35.017 83.394 1.00 38.36 151 LEU E CA 1
ATOM 3809 C C . LEU E 1 35 ? 23.522 34.805 84.763 1.00 39.92 151 LEU E C 1
ATOM 3810 O O . LEU E 1 35 ? 22.799 35.658 85.268 1.00 36.65 151 LEU E O 1
ATOM 3815 N N . LYS E 1 36 ? 23.803 33.653 85.350 1.00 36.88 152 LYS E N 1
ATOM 3816 C CA . LYS E 1 36 ? 23.359 33.333 86.696 1.00 41.28 152 LYS E CA 1
ATOM 3817 C C . LYS E 1 36 ? 23.803 34.432 87.672 1.00 40.68 152 LYS E C 1
ATOM 3818 O O . LYS E 1 36 ? 22.983 34.989 88.401 1.00 36.34 152 LYS E O 1
ATOM 3824 N N . ARG E 1 37 ? 25.093 34.757 87.667 1.00 38.00 153 ARG E N 1
ATOM 3825 C CA . ARG E 1 37 ? 25.604 35.831 88.506 1.00 39.67 153 ARG E CA 1
ATOM 3826 C C . ARG E 1 37 ? 24.847 37.139 88.279 1.00 41.65 153 ARG E C 1
ATOM 3827 O O . ARG E 1 37 ? 24.408 37.789 89.227 1.00 42.18 153 ARG E O 1
ATOM 3835 N N . GLY E 1 38 ? 24.706 37.527 87.018 1.00 40.06 154 GLY E N 1
ATOM 3836 C CA . GLY E 1 38 ? 24.033 38.765 86.684 1.00 32.29 154 GLY E CA 1
ATOM 3837 C C . GLY E 1 38 ? 22.617 38.830 87.224 1.00 36.39 154 GLY E C 1
ATOM 3838 O O . GLY E 1 38 ? 22.189 39.860 87.744 1.00 33.44 154 GLY E O 1
ATOM 3839 N N . PHE E 1 39 ? 21.871 37.738 87.105 1.00 30.73 155 PHE E N 1
ATOM 3840 C CA . PHE E 1 39 ? 20.498 37.752 87.598 1.00 31.70 155 PHE E CA 1
ATOM 3841 C C . PHE E 1 39 ? 20.395 37.671 89.131 1.00 34.31 155 PHE E C 1
ATOM 3842 O O . PHE E 1 39 ? 19.468 38.222 89.720 1.00 31.95 155 PHE E O 1
ATOM 3850 N N . LEU E 1 40 ? 21.344 36.995 89.770 1.00 31.15 156 LEU E N 1
ATOM 3851 C CA . LEU E 1 40 ? 21.371 36.949 91.222 1.00 34.54 156 LEU E CA 1
ATOM 3852 C C . LEU E 1 40 ? 21.510 38.361 91.778 1.00 37.36 156 LEU E C 1
ATOM 3853 O O . LEU E 1 40 ? 20.877 38.718 92.769 1.00 34.99 156 LEU E O 1
ATOM 3858 N N . THR E 1 41 ? 22.324 39.159 91.099 1.00 35.07 157 THR E N 1
ATOM 3859 C CA . THR E 1 41 ? 22.583 40.538 91.477 1.00 37.25 157 THR E CA 1
ATOM 3860 C C . THR E 1 41 ? 21.328 41.425 91.442 1.00 36.90 157 THR E C 1
ATOM 3861 O O . THR E 1 41 ? 21.245 42.421 92.153 1.00 37.11 157 THR E O 1
ATOM 3865 N N . LEU E 1 42 ? 20.352 41.054 90.626 1.00 34.17 158 LEU E N 1
ATOM 3866 C CA . LEU E 1 42 ? 19.122 41.826 90.499 1.00 31.37 158 LEU E CA 1
ATOM 3867 C C . LEU E 1 42 ? 18.021 41.277 91.405 1.00 38.32 158 LEU E C 1
ATOM 3868 O O . LEU E 1 42 ? 16.878 41.740 91.360 1.00 36.27 158 LEU E O 1
ATOM 3873 N N . GLY E 1 43 ? 18.360 40.271 92.205 1.00 29.63 159 GLY E N 1
ATOM 3874 C CA . GLY E 1 43 ? 17.406 39.714 93.144 1.00 35.41 159 GLY E CA 1
ATOM 3875 C C . GLY E 1 43 ? 16.555 38.561 92.640 1.00 38.59 159 GLY E C 1
ATOM 3876 O O . GLY E 1 43 ? 15.511 38.263 93.219 1.00 36.13 159 GLY E O 1
ATOM 3877 N N . ALA E 1 44 ? 16.988 37.913 91.563 1.00 31.47 160 ALA E N 1
ATOM 3878 C CA . ALA E 1 44 ? 16.305 36.718 91.088 1.00 35.13 160 ALA E CA 1
ATOM 3879 C C . ALA E 1 44 ? 16.720 35.490 91.891 1.00 31.64 160 ALA E C 1
ATOM 3880 O O . ALA E 1 44 ? 17.846 35.402 92.376 1.00 29.63 160 ALA E O 1
ATOM 3882 N N . GLN E 1 45 ? 15.805 34.536 92.002 1.00 31.96 161 GLN E N 1
ATOM 3883 C CA . GLN E 1 45 ? 16.110 33.234 92.578 1.00 29.33 161 GLN E CA 1
ATOM 3884 C C . GLN E 1 45 ? 16.416 32.256 91.441 1.00 33.53 161 GLN E C 1
ATOM 3885 O O . GLN E 1 45 ? 15.679 32.193 90.470 1.00 35.58 161 GLN E O 1
ATOM 3891 N N . ILE E 1 46 ? 17.536 31.544 91.539 1.00 31.69 162 ILE E N 1
ATOM 3892 C CA . ILE E 1 46 ? 17.914 30.547 90.556 1.00 32.36 162 ILE E CA 1
ATOM 3893 C C . ILE E 1 46 ? 17.497 29.158 91.019 1.00 33.08 162 ILE E C 1
ATOM 3894 O O . ILE E 1 46 ? 18.124 28.583 91.907 1.00 37.88 162 ILE E O 1
ATOM 3899 N N . THR E 1 47 ? 16.438 28.622 90.413 1.00 33.84 163 THR E N 1
ATOM 3900 C CA . THR E 1 47 ? 15.833 27.369 90.869 1.00 33.86 163 THR E CA 1
ATOM 3901 C C . THR E 1 47 ? 16.612 26.117 90.462 1.00 38.60 163 THR E C 1
ATOM 3902 O O . THR E 1 47 ? 17.193 26.038 89.376 1.00 37.30 163 THR E O 1
ATOM 3906 N N . GLN E 1 48 ? 16.600 25.128 91.345 1.00 34.87 164 GLN E N 1
ATOM 3907 C CA . GLN E 1 48 ? 17.294 23.883 91.094 1.00 37.41 164 GLN E CA 1
ATOM 3908 C C . GLN E 1 48 ? 16.403 22.986 90.244 1.00 36.89 164 GLN E C 1
ATOM 3909 O O . GLN E 1 48 ? 16.868 22.274 89.362 1.00 36.49 164 GLN E O 1
ATOM 3915 N N . PHE E 1 49 ? 15.110 23.057 90.526 1.00 37.64 165 PHE E N 1
ATOM 3916 C CA . PHE E 1 49 ? 14.094 22.276 89.855 1.00 32.10 165 PHE E CA 1
ATOM 3917 C C . PHE E 1 49 ? 13.232 23.156 88.981 1.00 35.31 165 PHE E C 1
ATOM 3918 O O . PHE E 1 49 ? 13.059 24.342 89.251 1.00 40.69 165 PHE E O 1
ATOM 3926 N N . PHE E 1 50 ? 12.658 22.565 87.942 1.00 37.98 166 PHE E N 1
ATOM 3927 C CA . PHE E 1 50 ? 11.625 23.244 87.198 1.00 30.65 166 PHE E CA 1
ATOM 3928 C C . PHE E 1 50 ? 10.278 22.891 87.796 1.00 33.25 166 PHE E C 1
ATOM 3929 O O . PHE E 1 50 ? 10.030 21.735 88.139 1.00 34.82 166 PHE E O 1
ATOM 3937 N N . ASP E 1 51 ? 9.408 23.885 87.923 1.00 32.06 167 ASP E N 1
ATOM 3938 C CA . ASP E 1 51 ? 8.022 23.641 88.296 1.00 32.46 167 ASP E CA 1
ATOM 3939 C C . ASP E 1 51 ? 7.204 24.856 87.909 1.00 33.27 167 ASP E C 1
ATOM 3940 O O . ASP E 1 51 ? 7.723 25.758 87.273 1.00 33.42 167 ASP E O 1
ATOM 3945 N N . THR E 1 52 ? 5.935 24.892 88.297 1.00 33.32 168 THR E N 1
ATOM 3946 C CA . THR E 1 52 ? 5.060 25.963 87.828 1.00 36.39 168 THR E CA 1
ATOM 3947 C C . THR E 1 52 ? 5.294 27.324 88.497 1.00 38.82 168 THR E C 1
ATOM 3948 O O . THR E 1 52 ? 4.657 28.314 88.118 1.00 38.54 168 THR E O 1
ATOM 3952 N N . THR E 1 53 ? 6.195 27.389 89.474 1.00 33.16 169 THR E N 1
ATOM 3953 C CA . THR E 1 53 ? 6.496 28.677 90.107 1.00 31.38 169 THR E CA 1
ATOM 3954 C C . THR E 1 53 ? 7.583 29.437 89.346 1.00 34.18 169 THR E C 1
ATOM 3955 O O . THR E 1 53 ? 7.773 30.633 89.556 1.00 36.82 169 THR E O 1
ATOM 3959 N N . VAL E 1 54 ? 8.294 28.736 88.467 1.00 33.52 170 VAL E N 1
ATOM 3960 C CA . VAL E 1 54 ? 9.307 29.359 87.624 1.00 36.33 170 VAL E CA 1
ATOM 3961 C C . VAL E 1 54 ? 8.667 30.436 86.744 1.00 38.13 170 VAL E C 1
ATOM 3962 O O . VAL E 1 54 ? 7.552 30.245 86.257 1.00 38.72 170 VAL E O 1
ATOM 3966 N N . THR E 1 55 ? 9.350 31.567 86.556 1.00 31.01 171 THR E N 1
ATOM 3967 C CA . THR E 1 55 ? 8.808 32.642 85.716 1.00 34.68 171 THR E CA 1
ATOM 3968 C C . THR E 1 55 ? 9.591 32.849 84.422 1.00 31.40 171 THR E C 1
ATOM 3969 O O . THR E 1 55 ? 9.070 33.391 83.468 1.00 35.74 171 THR E O 1
ATOM 3973 N N . ILE E 1 56 ? 10.850 32.438 84.416 1.00 32.63 172 ILE E N 1
ATOM 3974 C CA . ILE E 1 56 ? 11.719 32.589 83.268 1.00 33.27 172 ILE E CA 1
ATOM 3975 C C . ILE E 1 56 ? 12.545 31.315 83.118 1.00 34.83 172 ILE E C 1
ATOM 3976 O O . ILE E 1 56 ? 13.151 30.856 84.081 1.00 33.47 172 ILE E O 1
ATOM 3981 N N . VAL E 1 57 ? 12.562 30.739 81.918 1.00 32.32 173 VAL E N 1
ATOM 3982 C CA . VAL E 1 57 ? 13.498 29.659 81.624 1.00 34.20 173 VAL E CA 1
ATOM 3983 C C . VAL E 1 57 ? 14.574 30.204 80.704 1.00 32.97 173 VAL E C 1
ATOM 3984 O O . VAL E 1 57 ? 14.280 30.930 79.773 1.00 35.25 173 VAL E O 1
ATOM 3988 N N . ILE E 1 58 ? 15.826 29.874 80.981 1.00 32.57 174 ILE E N 1
ATOM 3989 C CA . ILE E 1 58 ? 16.910 30.285 80.113 1.00 34.82 174 ILE E CA 1
ATOM 3990 C C . ILE E 1 58 ? 17.547 29.034 79.535 1.00 35.28 174 ILE E C 1
ATOM 3991 O O . ILE E 1 58 ? 17.990 28.151 80.282 1.00 37.02 174 ILE E O 1
ATOM 3996 N N . THR E 1 59 ? 17.575 28.950 78.207 1.00 33.67 175 THR E N 1
ATOM 3997 C CA . THR E 1 59 ? 17.892 27.692 77.520 1.00 37.98 175 THR E CA 1
ATOM 3998 C C . THR E 1 59 ? 18.887 27.818 76.356 1.00 34.90 175 THR E C 1
ATOM 3999 O O . THR E 1 59 ? 18.930 28.835 75.669 1.00 31.98 175 THR E O 1
ATOM 4003 N N . ARG E 1 60 ? 19.691 26.774 76.161 1.00 34.20 176 ARG E N 1
ATOM 4004 C CA . ARG E 1 60 ? 20.612 26.697 75.035 1.00 38.04 176 ARG E CA 1
ATOM 4005 C C . ARG E 1 60 ? 19.922 26.028 73.827 1.00 41.65 176 ARG E C 1
ATOM 4006 O O . ARG E 1 60 ? 20.540 25.814 72.783 1.00 41.53 176 ARG E O 1
ATOM 4014 N N . ARG E 1 61 ? 18.636 25.715 73.975 1.00 39.09 177 ARG E N 1
ATOM 4015 C CA . ARG E 1 61 ? 17.898 24.983 72.951 1.00 38.33 177 ARG E CA 1
ATOM 4016 C C . ARG E 1 61 ? 17.098 25.871 72.000 1.00 43.24 177 ARG E C 1
ATOM 4017 O O . ARG E 1 61 ? 17.029 27.094 72.168 1.00 44.54 177 ARG E O 1
ATOM 4025 N N . SER E 1 62 ? 16.499 25.236 70.996 1.00 43.00 178 SER E N 1
ATOM 4026 C CA . SER E 1 62 ? 15.854 25.952 69.905 1.00 44.79 178 SER E CA 1
ATOM 4027 C C . SER E 1 62 ? 14.479 26.445 70.291 1.00 38.83 178 SER E C 1
ATOM 4028 O O . SER E 1 62 ? 13.539 25.666 70.399 1.00 43.88 178 SER E O 1
ATOM 4031 N N . VAL E 1 63 ? 14.363 27.752 70.480 1.00 44.56 179 VAL E N 1
ATOM 4032 C CA . VAL E 1 63 ? 13.121 28.343 70.956 1.00 44.30 179 VAL E CA 1
ATOM 4033 C C . VAL E 1 63 ? 12.037 28.251 69.888 1.00 47.51 179 VAL E C 1
ATOM 4034 O O . VAL E 1 63 ? 10.911 27.830 70.171 1.00 48.07 179 VAL E O 1
ATOM 4038 N N . GLU E 1 64 ? 12.390 28.645 68.662 1.00 43.08 180 GLU E N 1
ATOM 4039 C CA A GLU E 1 64 ? 11.488 28.555 67.513 0.50 46.05 180 GLU E CA 1
ATOM 4040 C CA B GLU E 1 64 ? 11.463 28.568 67.538 0.50 46.15 180 GLU E CA 1
ATOM 4041 C C . GLU E 1 64 ? 10.857 27.169 67.392 1.00 45.50 180 GLU E C 1
ATOM 4042 O O . GLU E 1 64 ? 9.726 27.028 66.943 1.00 50.70 180 GLU E O 1
ATOM 4053 N N . ASN E 1 65 ? 11.596 26.140 67.796 1.00 40.64 181 ASN E N 1
ATOM 4054 C CA . ASN E 1 65 ? 11.132 24.777 67.585 1.00 38.89 181 ASN E CA 1
ATOM 4055 C C . ASN E 1 65 ? 10.449 24.094 68.747 1.00 44.84 181 ASN E C 1
ATOM 4056 O O . ASN E 1 65 ? 10.207 22.892 68.702 1.00 43.11 181 ASN E O 1
ATOM 4061 N N . ILE E 1 66 ? 10.127 24.857 69.781 1.00 49.49 182 ILE E N 1
ATOM 4062 C CA . ILE E 1 66 ? 9.536 24.274 70.974 1.00 47.69 182 ILE E CA 1
ATOM 4063 C C . ILE E 1 66 ? 8.268 23.491 70.637 1.00 49.04 182 ILE E C 1
ATOM 4064 O O . ILE E 1 66 ? 8.007 22.445 71.232 1.00 45.72 182 ILE E O 1
ATOM 4069 N N . TYR E 1 67 ? 7.489 23.986 69.675 1.00 49.05 183 TYR E N 1
ATOM 4070 C CA . TYR E 1 67 ? 6.219 23.334 69.327 1.00 50.21 183 TYR E CA 1
ATOM 4071 C C . TYR E 1 67 ? 6.388 21.863 68.948 1.00 49.18 183 TYR E C 1
ATOM 4072 O O . TYR E 1 67 ? 5.442 21.085 69.043 1.00 56.39 183 TYR E O 1
ATOM 4081 N N . LEU E 1 68 ? 7.604 21.479 68.567 1.00 50.90 184 LEU E N 1
ATOM 4082 C CA . LEU E 1 68 ? 7.904 20.098 68.177 1.00 48.99 184 LEU E CA 1
ATOM 4083 C C . LEU E 1 68 ? 8.280 19.171 69.328 1.00 51.67 184 LEU E C 1
ATOM 4084 O O . LEU E 1 68 ? 8.664 18.024 69.094 1.00 51.41 184 LEU E O 1
ATOM 4089 N N . LEU E 1 69 ? 8.190 19.659 70.564 1.00 55.89 185 LEU E N 1
ATOM 4090 C CA . LEU E 1 69 ? 8.656 18.898 71.721 1.00 47.10 185 LEU E CA 1
ATOM 4091 C C . LEU E 1 69 ? 7.507 18.183 72.409 1.00 47.10 185 LEU E C 1
ATOM 4092 O O . LEU E 1 69 ? 6.370 18.646 72.367 1.00 48.03 185 LEU E O 1
ATOM 4097 N N . LYS E 1 70 ? 7.806 17.067 73.065 1.00 44.54 186 LYS E N 1
ATOM 4098 C CA . LYS E 1 70 ? 6.818 16.424 73.922 1.00 53.22 186 LYS E CA 1
ATOM 4099 C C . LYS E 1 70 ? 6.312 17.444 74.956 1.00 57.69 186 LYS E C 1
ATOM 4100 O O . LYS E 1 70 ? 7.053 18.347 75.361 1.00 55.51 186 LYS E O 1
ATOM 4106 N N . ASP E 1 71 ? 5.052 17.304 75.368 1.00 57.66 187 ASP E N 1
ATOM 4107 C CA A ASP E 1 71 ? 4.423 18.242 76.291 0.67 56.35 187 ASP E CA 1
ATOM 4108 C CA B ASP E 1 71 ? 4.438 18.260 76.289 0.33 56.31 187 ASP E CA 1
ATOM 4109 C C . ASP E 1 71 ? 4.967 18.116 77.716 1.00 57.25 187 ASP E C 1
ATOM 4110 O O . ASP E 1 71 ? 4.664 18.946 78.585 1.00 55.39 187 ASP E O 1
ATOM 4119 N N . THR E 1 72 ? 5.762 17.076 77.954 1.00 56.20 188 THR E N 1
ATOM 4120 C CA . THR E 1 72 ? 6.380 16.887 79.255 1.00 56.19 188 THR E CA 1
ATOM 4121 C C . THR E 1 72 ? 7.742 17.565 79.289 1.00 56.84 188 THR E C 1
ATOM 4122 O O . THR E 1 72 ? 8.408 17.562 80.325 1.00 49.70 188 THR E O 1
ATOM 4126 N N . ASP E 1 73 ? 8.162 18.118 78.150 1.00 49.48 189 ASP E N 1
ATOM 4127 C CA . ASP E 1 73 ? 9.419 18.849 78.082 1.00 50.86 189 ASP E CA 1
ATOM 4128 C C . ASP E 1 73 ? 9.245 20.197 78.780 1.00 46.40 189 ASP E C 1
ATOM 4129 O O . ASP E 1 73 ? 8.264 20.910 78.536 1.00 46.03 189 ASP E O 1
ATOM 4134 N N . ILE E 1 74 ? 10.191 20.551 79.644 1.00 39.65 190 ILE E N 1
ATOM 4135 C CA . ILE E 1 74 ? 10.055 21.785 80.418 1.00 36.64 190 ILE E CA 1
ATOM 4136 C C . ILE E 1 74 ? 9.802 23.001 79.520 1.00 39.21 190 ILE E C 1
ATOM 4137 O O . ILE E 1 74 ? 9.068 23.908 79.909 1.00 39.13 190 ILE E O 1
ATOM 4142 N N . LEU E 1 75 ? 10.372 23.012 78.314 1.00 35.44 191 LEU E N 1
ATOM 4143 C CA . LEU E 1 75 ? 10.124 24.119 77.389 1.00 35.78 191 LEU E CA 1
ATOM 4144 C C . LEU E 1 75 ? 8.681 24.184 76.898 1.00 37.92 191 LEU E C 1
ATOM 4145 O O . LEU E 1 75 ? 8.172 25.272 76.652 1.00 44.19 191 LEU E O 1
ATOM 4150 N N . SER E 1 76 ? 8.017 23.037 76.757 1.00 39.84 192 SER E N 1
ATOM 4151 C CA . SER E 1 76 ? 6.613 23.037 76.336 1.00 44.02 192 SER E CA 1
ATOM 4152 C C . SER E 1 76 ? 5.790 23.463 77.528 1.00 40.87 192 SER E C 1
ATOM 4153 O O . SER E 1 76 ? 4.826 24.213 77.401 1.00 40.78 192 SER E O 1
ATOM 4156 N N . ARG E 1 77 ? 6.170 22.958 78.697 1.00 43.00 193 ARG E N 1
ATOM 4157 C CA . ARG E 1 77 ? 5.515 23.365 79.936 1.00 39.58 193 ARG E CA 1
ATOM 4158 C C . ARG E 1 77 ? 5.680 24.856 80.166 1.00 38.63 193 ARG E C 1
ATOM 4159 O O . ARG E 1 77 ? 4.703 25.557 80.436 1.00 42.51 193 ARG E O 1
ATOM 4167 N N . ALA E 1 78 ? 6.909 25.348 80.031 1.00 36.02 194 ALA E N 1
ATOM 4168 C CA . ALA E 1 78 ? 7.176 26.765 80.244 1.00 38.69 194 ALA E CA 1
ATOM 4169 C C . ALA E 1 78 ? 6.290 27.608 79.345 1.00 45.37 194 ALA E C 1
ATOM 4170 O O . ALA E 1 78 ? 5.625 28.537 79.807 1.00 41.36 194 ALA E O 1
ATOM 4172 N N . LYS E 1 79 ? 6.282 27.281 78.055 1.00 46.42 195 LYS E N 1
ATOM 4173 C CA . LYS E 1 79 ? 5.530 28.074 77.092 1.00 43.42 195 LYS E CA 1
ATOM 4174 C C . LYS E 1 79 ? 4.048 28.001 77.412 1.00 46.01 195 LYS E C 1
ATOM 4175 O O . LYS E 1 79 ? 3.350 29.010 77.399 1.00 44.75 195 LYS E O 1
ATOM 4181 N N . LYS E 1 80 ? 3.575 26.798 77.708 1.00 40.06 196 LYS E N 1
ATOM 4182 C CA . LYS E 1 80 ? 2.175 26.599 78.055 1.00 49.20 196 LYS E CA 1
ATOM 4183 C C . LYS E 1 80 ? 1.755 27.415 79.285 1.00 52.27 196 LYS E C 1
ATOM 4184 O O . LYS E 1 80 ? 0.601 27.821 79.397 1.00 51.89 196 LYS E O 1
ATOM 4190 N N . ASN E 1 81 ? 2.686 27.647 80.210 1.00 52.40 197 ASN E N 1
ATOM 4191 C CA . ASN E 1 81 ? 2.377 28.389 81.443 1.00 51.99 197 ASN E CA 1
ATOM 4192 C C . ASN E 1 81 ? 2.773 29.863 81.390 1.00 50.82 197 ASN E C 1
ATOM 4193 O O . ASN E 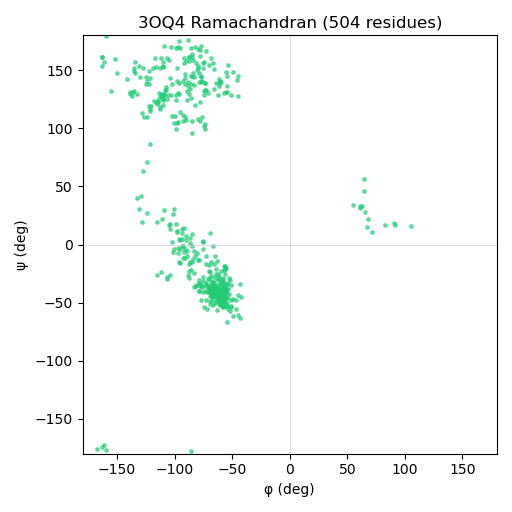1 81 ? 2.896 30.508 82.428 1.00 48.74 197 ASN E O 1
ATOM 4198 N N . TYR E 1 82 ? 2.994 30.383 80.186 1.00 50.17 198 TYR E N 1
ATOM 4199 C CA . TYR E 1 82 ? 3.224 31.815 79.998 1.00 46.93 198 TYR E CA 1
ATOM 4200 C C . TYR E 1 82 ? 4.531 32.339 80.593 1.00 45.60 198 TYR E C 1
ATOM 4201 O O . TYR E 1 82 ? 4.713 33.546 80.740 1.00 46.81 198 TYR E O 1
ATOM 4210 N N . MET E 1 83 ? 5.441 31.438 80.933 1.00 42.50 199 MET E N 1
ATOM 4211 C CA . MET E 1 83 ? 6.758 31.855 81.386 1.00 41.45 199 MET E CA 1
ATOM 4212 C C . MET E 1 83 ? 7.498 32.481 80.217 1.00 43.81 199 MET E C 1
ATOM 4213 O O . MET E 1 83 ? 7.143 32.258 79.062 1.00 37.14 199 MET E O 1
ATOM 4218 N N . LYS E 1 84 ? 8.533 33.258 80.507 1.00 39.23 200 LYS E N 1
ATOM 4219 C CA . LYS E 1 84 ? 9.386 33.752 79.444 1.00 38.05 200 LYS E CA 1
ATOM 4220 C C . LYS E 1 84 ? 10.405 32.678 79.187 1.00 43.50 200 LYS E C 1
ATOM 4221 O O . LYS E 1 84 ? 10.909 32.069 80.136 1.00 42.46 200 LYS E O 1
ATOM 4227 N N . VAL E 1 85 ? 10.681 32.433 77.908 1.00 39.25 201 VAL E N 1
ATOM 4228 C CA . VAL E 1 85 ? 11.718 31.500 77.497 1.00 40.06 201 VAL E CA 1
ATOM 4229 C C . VAL E 1 85 ? 12.759 32.275 76.716 1.00 42.93 201 VAL E C 1
ATOM 4230 O O . VAL E 1 85 ? 12.444 32.918 75.725 1.00 43.15 201 VAL E O 1
ATOM 4234 N N . TRP E 1 86 ? 14.004 32.205 77.169 1.00 45.39 202 TRP E N 1
ATOM 4235 C CA . TRP E 1 86 ? 15.062 33.043 76.643 1.00 39.28 202 TRP E CA 1
ATOM 4236 C C . TRP E 1 86 ? 16.282 32.231 76.282 1.00 38.74 202 TRP E C 1
ATOM 4237 O O . TRP E 1 86 ? 16.636 31.277 76.974 1.00 38.29 202 TRP E O 1
ATOM 4248 N N . SER E 1 87 ? 16.947 32.647 75.214 1.00 37.78 203 SER E N 1
ATOM 4249 C CA . SER E 1 87 ? 18.231 32.090 74.847 1.00 39.66 203 SER E CA 1
ATOM 4250 C C . SE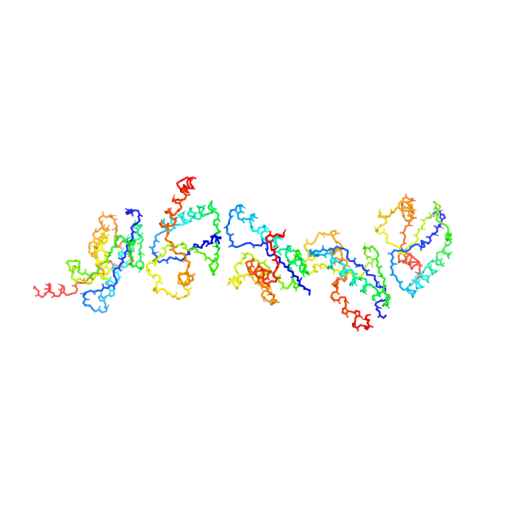R E 1 87 ? 19.286 32.830 75.643 1.00 35.98 203 SER E C 1
ATOM 4251 O O . SER E 1 87 ? 19.026 33.931 76.141 1.00 37.48 203 SER E O 1
ATOM 4254 N N . TYR E 1 88 ? 20.474 32.238 75.745 1.00 32.66 204 TYR E N 1
ATOM 4255 C CA . TYR E 1 88 ? 21.592 32.894 76.398 1.00 33.76 204 TYR E CA 1
ATOM 4256 C C . TYR E 1 88 ? 21.853 34.269 75.802 1.00 40.93 204 TYR E C 1
ATOM 4257 O O . TYR E 1 88 ? 22.184 35.217 76.527 1.00 44.52 204 TYR E O 1
ATOM 4266 N N . GLU E 1 89 ? 21.706 34.376 74.485 1.00 37.11 205 GLU E N 1
ATOM 4267 C CA . GLU E 1 89 ? 21.973 35.630 73.790 1.00 39.54 205 GLU E CA 1
ATOM 4268 C C . GLU E 1 89 ? 20.985 36.718 74.198 1.00 38.84 205 GLU E C 1
ATOM 4269 O O . GLU E 1 89 ? 21.369 37.869 74.420 1.00 41.44 205 GLU E O 1
ATOM 4275 N N . LYS E 1 90 ? 19.712 36.363 74.282 1.00 33.41 206 LYS E N 1
ATOM 4276 C CA . LYS E 1 90 ? 18.711 37.322 74.707 1.00 37.11 206 LYS E CA 1
ATOM 4277 C C . LYS E 1 90 ? 18.918 37.763 76.170 1.00 41.08 206 LYS E C 1
ATOM 4278 O O . LYS E 1 90 ? 18.794 38.949 76.477 1.00 39.19 206 LYS E O 1
ATOM 4284 N N . ALA E 1 91 ? 19.241 36.816 77.055 1.00 33.89 207 ALA E N 1
ATOM 4285 C CA . ALA E 1 91 ? 19.389 37.107 78.493 1.00 41.84 207 ALA E CA 1
ATOM 4286 C C . ALA E 1 91 ? 20.544 38.079 78.742 1.00 34.29 207 ALA E C 1
ATOM 4288 N N . ALA E 1 92 ? 21.620 37.803 78.006 1.00 38.01 208 ALA E N 1
ATOM 4289 C CA . ALA E 1 92 ? 22.835 38.609 78.055 1.00 42.32 208 ALA E CA 1
ATOM 4290 C C . ALA E 1 92 ? 22.566 40.016 77.536 1.00 46.47 208 ALA E C 1
ATOM 4291 O O . ALA E 1 92 ? 23.063 41.002 78.095 1.00 41.52 208 ALA E O 1
ATOM 4293 N N . ARG E 1 93 ? 21.783 40.103 76.466 1.00 35.94 209 ARG E N 1
ATOM 4294 C CA . ARG E 1 93 ? 21.407 41.392 75.911 1.00 43.77 209 ARG E CA 1
ATOM 4295 C C . ARG E 1 93 ? 20.641 42.184 76.966 1.00 38.21 209 ARG E C 1
ATOM 4296 O O . ARG E 1 93 ? 20.865 43.374 77.144 1.00 41.47 209 ARG E O 1
ATOM 4304 N N . PHE E 1 94 ? 19.724 41.523 77.654 1.00 37.75 210 PHE E N 1
ATOM 4305 C CA . PHE E 1 94 ? 18.946 42.175 78.702 1.00 41.88 210 PHE E CA 1
ATOM 4306 C C . PHE E 1 94 ? 19.843 42.784 79.786 1.00 40.02 210 PHE E C 1
ATOM 4307 O O . PHE E 1 94 ? 19.687 43.942 80.154 1.00 40.28 210 PHE E O 1
ATOM 4315 N N . LEU E 1 95 ? 20.786 41.991 80.276 1.00 35.01 211 LEU E N 1
ATOM 4316 C CA . LEU E 1 95 ? 21.726 42.431 81.288 1.00 36.24 211 LEU E CA 1
ATOM 4317 C C . LEU E 1 95 ? 22.622 43.560 80.803 1.00 41.85 211 LEU E C 1
ATOM 4318 O O . LEU E 1 95 ? 23.079 44.391 81.595 1.00 40.50 211 LEU E O 1
ATOM 4323 N N . LYS E 1 96 ? 22.879 43.599 79.501 1.00 45.88 212 LYS E N 1
ATOM 4324 C CA . LYS E 1 96 ? 23.787 44.605 78.956 1.00 37.88 212 LYS E CA 1
ATOM 4325 C C . LYS E 1 96 ? 23.095 45.957 78.842 1.00 39.93 212 LYS E C 1
ATOM 4326 O O . LYS E 1 96 ? 23.708 46.999 79.055 1.00 47.69 212 LYS E O 1
ATOM 4332 N N . ASN E 1 97 ? 21.808 45.922 78.515 1.00 33.60 213 ASN E N 1
ATOM 4333 C CA . ASN E 1 97 ? 20.969 47.112 78.486 1.00 39.47 213 ASN E CA 1
ATOM 4334 C C . ASN E 1 97 ? 21.026 47.920 79.790 1.00 42.23 213 ASN E C 1
ATOM 4335 O O . ASN E 1 97 ? 20.812 49.141 79.778 1.00 44.82 213 ASN E O 1
ATOM 4340 N N . LEU E 1 98 ? 21.271 47.236 80.909 1.00 42.47 214 LEU E N 1
ATOM 4341 C CA . LEU E 1 98 ? 21.216 47.874 82.228 1.00 41.97 214 LEU E CA 1
ATOM 4342 C C . LEU E 1 98 ? 22.545 48.520 82.569 1.00 42.68 214 LEU E C 1
ATOM 4343 O O . LEU E 1 98 ? 22.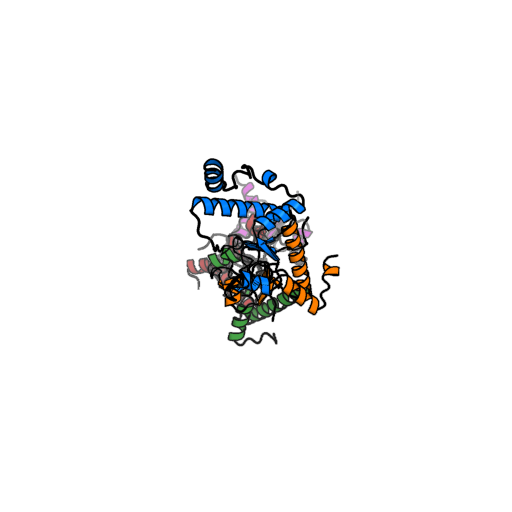609 49.409 83.405 1.00 47.93 214 LEU E O 1
ATOM 4348 N N . ASP E 1 99 ? 23.600 48.050 81.911 1.00 46.02 215 ASP E N 1
ATOM 4349 C CA . ASP E 1 99 ? 24.946 48.602 82.025 1.00 48.39 215 ASP E CA 1
ATOM 4350 C C . ASP E 1 99 ? 25.028 50.028 81.452 1.00 52.74 215 ASP E C 1
ATOM 4351 O O . ASP E 1 99 ? 24.229 50.408 80.587 1.00 45.79 215 ASP E O 1
ATOM 4356 N N . VAL E 1 100 ? 26.012 50.796 81.924 1.00 55.32 216 VAL E N 1
ATOM 4357 C CA . VAL E 1 100 ? 26.225 52.190 81.514 1.00 54.75 216 VAL E CA 1
ATOM 4358 C C . VAL E 1 100 ? 27.076 52.299 80.250 1.00 46.73 216 VAL E C 1
ATOM 4359 O O . VAL E 1 100 ? 26.586 52.098 79.146 1.00 59.27 216 VAL E O 1
#

GO terms:
  GO:0001934 positive regulation of protein phosphorylation (P, IDA)
  GO:0000775 chromosome, centromeric region (C, IDA)
  GO:0000785 chromatin (C, IDA)
  GO:0003688 DNA replication origin binding (F, IDA)
  GO:0031431 Dbf4-dependent protein kinase complex (C, IDA)
  GO:0001100 negative regulation of exit from mitosis (P, IGI)
  GO:0001934 positive regulation of protein phosphorylation (P, IGI)
  GO:0043539 protein serine/threonine kinase activator activity (F, IGI)
  GO:0031431 Dbf4-dependent protein kinase complex (C, IGI)
  GO:1903468 positive regulation of DNA replication initiation (P, IGI)
  GO:0033314 mitotic DNA replication checkpoint signaling (P, IGI)
  GO:0001100 negative regulation of exit from mitosis (P, IMP)
  GO:0001934 positive regulation of protein phosphorylation (P, IMP)
  GO:0005634 nucleus (C, HDA)
  GO:0005737 cytoplasm (C, HDA)
  GO:0043539 protein serine/threonine kinase activator activity (F, IMP)
  GO:0006279 premeiotic DNA replication (P, IMP)
  GO:0060903 positive regulation of meiosis I (P, IMP)
  GO:0031431 Dbf4-dependent protein kinase complex (C, IPI)
  GO:0006270 DNA replication initiation (P, IPI)

CATH classification: 3.40.50.10190

Solvent-accessible surface area: 32152 Å² total; per-residue (Å²): 200,18,154,216,52,2,37,0,17,16,4,140,69,41,77,88,177,48,98,98,175,44,75,48,49,24,31,117,58,71,42,7,9,50,106,0,0,28,79,11,14,0,3,11,11,117,38,13,7,87,64,3,49,10,0,0,0,40,19,46,50,157,66,9,169,120,62,164,128,109,31,35,0,20,63,0,102,169,67,202,14,125,17,20,34,12,115,74,0,33,150,50,0,159,125,59,138,19,94,34,76,155,52,29,221,89,156,32,86,60,24,46,56,62,95,124,66,79,110,104,143,119,139,212,295,41,42,41,1,19,16,2,134,67,57,13,13,80,14,48,104,139,6,108,56,94,16,62,154,75,70,43,32,6,36,82,0,4,24,83,71,19,4,5,11,12,131,53,13,6,84,65,6,54,14,0,0,0,34,20,9,58,75,10,3,155,101,43,163,123,104,33,36,0,19,65,0,108,162,58,205,19,117,19,15,29,13,113,88,0,32,144,72,0,153,115,78,137,18,86,36,118,123,44,72,210,98,48,38,1,20,12,3,139,68,52,12,16,79,15,42,110,137,1,105,48,56,12,54,146,73,61,54,52,6,45,136,0,6,31,84,86,22,6,5,9,9,119,40,15,4,68,66,5,56,15,0,0,0,35,20,10,60,70,12,11,169,107,40,160,129,95,31,36,0,18,82,0,108,166,63,206,13,123,14,15,28,6,98,95,0,20,133,85,0,118,121,98,132,23,80,10,118,157,77,128,29,158,74,53,3,42,0,25,16,2,134,68,52,12,19,99,17,41,103,149,1,108,54,64,13,54,148,82,72,52,113,11,58,145,4,0,32,96,20,12,0,6,13,9,120,35,13,6,83,64,5,60,12,0,0,0,35,20,8,58,85,17,4,151,103,41,168,94,112,34,35,0,9,63,0,107,123,71,200,19,122,28,15,28,7,111,123,0,29,59,61,10,140,115,71,133,46,180,265,229,99,47,68,1,21,14,2,133,69,48,11,22,82,36,39,121,137,1,77,60,36,15,40,141,75,66,56,126,9,70,133,22,7,68,96,97,62,10,91,48,21,150,141,25,58,94,72,4,48,20,0,0,0,27,18,7,58,71,11,2,155,102,35,145,121,104,15,33,0,16,90,0,102,171,67,204,19,117,23,25,28,10,99,91,0,45,142,80,38,157,126,101,108,194

Foldseek 3Di:
DDPDEAEEEEDPDEDDDDDPVLVVLVVVLVVLLVVLVVVVVYHYDPDDDLVHQEYEYQYDLVCLVVDDCPPSSNVCVVSNHHYYYSVVSVVVSVVVVRDSCVSDPDGPCVSDDCVVVVVVVVVD/DAAEEEEDPDEPDDDDPVVVVVVVLLVVLLVVLVVVVVHHYDPDQDLVHQEYEYQYDLVCLVVDDCPPSSNVCVVSVHHYHYSVRSVVVSVVVVRDSVVSSD/DAEEEEDPDEPDDDDPVVVVVVVVLVVLLVVLVVVVPYHYDPDDDLVHQEYEYQYDLVCLVVDDCPDSSVVCVVSVHHYHYSVRSVVVSVVVVNDSVVD/DDDPEAEEEEDPDEDDDDDPVVVVVVVVLVVVLVVLVVVVVYHYDPDDDLVHQEYEYQYDLVPCVVDDCPPSSVVCVVSPHHYHYSVRSVCVSVVVPDD/DDAAEEEEDPDEDDDDDPVVVVVVVVLVVVLVVLVVVVPHHYDPDDDLVHQEYEYQYDLVCLVVDDCVPSSVVCVVSNHHYHYSVRSVVVSVVVPD

Sequence (520 aa):
HMKRDSRIYFDITDDVEMNTYNKSKMDKRRDLLKRGFLTLGAQITQFFDTTVTIVITRRSVEENIYLLKDTDILSRAKKNYMKVWSYEKAARFLKNLDVDLDHLSKTKSASLAAPTLSNLLHNEKRDSRIYFDITDDVEMNTYNKSKMDKRRDLLKRGFLTLGAQITQFFDTTVTIVITRRSVEENIYLLKDTDILSRAKKNYMKVWSYEKAARFLKNLDVDLDHLSKDSRIYFDITDDVEMNTYNKSKMDKRRDLLKRGFLTLGAQITQFFDTTVTIVITRRSVEENIYLLKDTDILSRAKKNYMKVWSYEKAARFLKNLDVDLDHLHMKRDSRIYFDITDDVEMNTYNKSKMDKRRDLLKRGFLTLGAQITQFFDTTVTIVITRRSVEENIYLLKDTDILSRAKKNYMKVWSYEKAARFLKNLDVDKRDSRIYFDITDDVEMNTYNKSKMDKRRDLLKRGFLTLGAQITQFFDTTVTIVITRRSVEENIYLLKDDTDILSRAKKNYMKVWSYEKAARFLKNLDV

Nearest PDB structures (foldseek):
  3oq0-assembly1_A  TM=1.003E+00  e=9.680E-18  Saccharomyces cerevisiae
  3oq4-assembly1_A  TM=1.000E+00  e=5.415E-17  Saccharomyces cerevisiae
  3oq0-assembly7_G  TM=1.006E+00  e=7.540E-17  Saccharomyces cerevisiae
  5t2s-assembly3_C  TM=9.783E-01  e=2.036E-16  Saccharomyces cerevisiae S288C
  5t2f-assembly3_C  TM=9.607E-01  e=9.336E-16  Saccharomyces cerevisiae S288C